Protein AF-A0A916UQW2-F1 (afdb_monomer)

Sequence (518 aa):
MISIFVTTAWLLHPLCLTSILYVVQRMTSLSALFCIWGMAAYLYGRLKLLEGDSGKLLVIASVLIFTPLATLSKETGALLPLLLLVTELTLLNFDAKEQAGRKLLIALFTVCVAVPAAAAIAYSAFHPQWITATYLIRDFTLAERVMTESRVLCFYLKLILLPNISELGLYHDDIAYSHGLFDPVTTATSMAVIALLIFGAFVARKKAPVLSFGILFFFAGHILESTIFGLEIAHEHRNYLPMLGPIFAASYYLLLPQVHVSTLQIRRIIGLALIALFAVTTYSRSTDWANPFDLYTAEARHHPNSAQASLEMGTMYGSITTPDQEAMARNYATALSYYEKASSLNPNSSSGLVGMIKLSAIRNHPIEPQWVDQLRHRLQYSPLASSTADLLISLVTCRADKICKISNEQIEGLMQASLSNELTTQSNRASILSAYSYYLVNVAADYPKALQVMQETVRNNPGQLDYRMTLIKFCIASGHTQEAKEALVEMRKLDKLKKYATELDILSQKLATINNKI

Mean predicted aligned error: 5.94 Å

Structure (mmCIF, N/CA/C/O backbone):
data_AF-A0A916UQW2-F1
#
_entry.id   AF-A0A916UQW2-F1
#
loop_
_atom_site.group_PDB
_atom_site.id
_atom_site.type_symbol
_atom_site.label_atom_id
_atom_site.label_alt_id
_atom_site.label_comp_id
_atom_site.label_asym_id
_atom_site.label_entity_id
_atom_site.label_seq_id
_atom_site.pdbx_PDB_ins_code
_atom_site.Cartn_x
_atom_site.Cartn_y
_atom_site.Cartn_z
_atom_site.occupancy
_atom_site.B_iso_or_equiv
_atom_site.auth_seq_id
_atom_site.auth_comp_id
_atom_site.auth_asym_id
_atom_site.auth_atom_id
_atom_site.pdbx_PDB_model_num
ATOM 1 N N . MET A 1 1 ? -2.512 -8.594 32.083 1.00 84.50 1 MET A N 1
ATOM 2 C CA . MET A 1 1 ? -2.804 -9.765 31.220 1.00 84.50 1 MET A CA 1
ATOM 3 C C . MET A 1 1 ? -3.331 -9.348 29.852 1.00 84.50 1 MET A C 1
ATOM 5 O O . MET A 1 1 ? -2.631 -9.617 28.891 1.00 84.50 1 MET A O 1
ATOM 9 N N . ILE A 1 2 ? -4.480 -8.658 29.746 1.00 91.31 2 ILE A N 1
ATOM 10 C CA . ILE A 1 2 ? -5.037 -8.236 28.439 1.00 91.31 2 ILE A CA 1
ATOM 11 C C . ILE A 1 2 ? -4.041 -7.377 27.651 1.00 91.31 2 ILE A C 1
ATOM 13 O O . ILE A 1 2 ? -3.739 -7.716 26.517 1.00 91.31 2 ILE A O 1
ATOM 17 N N . SER A 1 3 ? -3.461 -6.337 28.261 1.00 92.81 3 SER A N 1
ATOM 18 C CA . SER A 1 3 ? -2.497 -5.464 27.572 1.00 92.81 3 SER A CA 1
ATOM 19 C C . SER A 1 3 ? -1.275 -6.224 27.051 1.00 92.81 3 SER A C 1
ATOM 21 O O . SER A 1 3 ? -0.872 -6.009 25.919 1.00 92.81 3 SER A O 1
ATOM 23 N N . ILE A 1 4 ? -0.731 -7.160 27.843 1.00 94.81 4 ILE A N 1
ATOM 24 C CA . ILE A 1 4 ? 0.394 -8.011 27.419 1.00 94.81 4 ILE A CA 1
ATOM 25 C C . ILE A 1 4 ? -0.015 -8.839 26.204 1.00 94.81 4 ILE A C 1
ATOM 27 O O . ILE A 1 4 ? 0.692 -8.833 25.209 1.00 94.81 4 ILE A O 1
ATOM 31 N N . PHE A 1 5 ? -1.172 -9.501 26.258 1.00 95.75 5 PHE A N 1
ATOM 32 C CA . PHE A 1 5 ? -1.639 -10.319 25.145 1.00 95.75 5 PHE A CA 1
ATOM 33 C C . PHE A 1 5 ? -1.864 -9.494 23.875 1.00 95.75 5 PHE A C 1
ATOM 35 O O . PHE A 1 5 ? -1.426 -9.915 22.816 1.00 95.75 5 PHE A O 1
ATOM 42 N N . VAL A 1 6 ? -2.485 -8.313 23.974 1.00 96.94 6 VAL A N 1
ATOM 43 C CA . VAL A 1 6 ? -2.691 -7.410 22.828 1.00 96.94 6 VAL A CA 1
ATOM 44 C C . VAL A 1 6 ? -1.356 -7.014 22.210 1.00 96.94 6 VAL A C 1
ATOM 46 O O . VAL A 1 6 ? -1.186 -7.143 21.001 1.00 96.94 6 VAL A O 1
ATOM 49 N N . THR A 1 7 ? -0.395 -6.582 23.031 1.00 96.50 7 THR A N 1
ATOM 50 C CA . THR A 1 7 ? 0.934 -6.191 22.552 1.00 96.50 7 THR A CA 1
ATOM 51 C C . THR A 1 7 ? 1.674 -7.372 21.931 1.00 96.50 7 THR A C 1
ATOM 53 O O . THR A 1 7 ? 2.248 -7.218 20.861 1.00 96.50 7 THR A O 1
ATOM 56 N N . THR A 1 8 ? 1.647 -8.553 22.554 1.00 97.88 8 THR A N 1
ATOM 57 C CA . THR A 1 8 ? 2.295 -9.761 22.022 1.00 97.88 8 THR A CA 1
ATOM 58 C C . THR A 1 8 ? 1.636 -10.228 20.725 1.00 97.88 8 THR A C 1
ATOM 60 O O . THR A 1 8 ? 2.345 -10.538 19.774 1.00 97.88 8 THR A O 1
ATOM 63 N N . ALA A 1 9 ? 0.301 -10.234 20.659 1.00 97.88 9 ALA A N 1
ATOM 64 C CA . ALA A 1 9 ? -0.450 -10.582 19.458 1.00 97.88 9 ALA A CA 1
ATOM 65 C C . ALA A 1 9 ? -0.111 -9.636 18.311 1.00 97.88 9 ALA A C 1
ATOM 67 O O . ALA A 1 9 ? 0.194 -10.104 17.225 1.00 97.88 9 ALA A O 1
ATOM 68 N N . TRP A 1 10 ? -0.116 -8.326 18.567 1.00 97.50 10 TRP A N 1
ATOM 69 C CA . TRP A 1 10 ? 0.203 -7.313 17.569 1.00 97.50 10 TRP A CA 1
ATOM 70 C C . TRP A 1 10 ? 1.659 -7.396 17.103 1.00 97.50 10 TRP A C 1
ATOM 72 O O . TRP A 1 10 ? 1.912 -7.445 15.905 1.00 97.50 10 TRP A O 1
ATOM 82 N N . LEU A 1 11 ? 2.611 -7.487 18.037 1.00 96.00 11 LEU A N 1
ATOM 83 C CA . LEU A 1 11 ? 4.043 -7.577 17.740 1.00 96.00 11 LEU A CA 1
ATOM 84 C C . LEU A 1 11 ? 4.384 -8.794 16.873 1.00 96.00 11 LEU A C 1
ATOM 86 O O . LEU A 1 11 ? 5.207 -8.689 15.969 1.00 96.00 11 LEU A O 1
ATOM 90 N N . LEU A 1 12 ? 3.771 -9.942 17.166 1.00 97.44 12 LEU A N 1
ATOM 91 C CA . LEU A 1 12 ? 4.054 -11.204 16.484 1.00 97.44 12 LEU A CA 1
ATOM 92 C C . LEU A 1 12 ? 3.136 -11.456 15.285 1.00 97.44 12 LEU A C 1
ATOM 94 O O . LEU A 1 12 ? 3.298 -12.482 14.631 1.00 97.44 12 LEU A O 1
ATOM 98 N N . HIS A 1 13 ? 2.181 -10.567 14.991 1.00 98.12 13 HIS A N 1
ATOM 99 C CA . HIS A 1 13 ? 1.228 -10.767 13.902 1.00 98.12 13 HIS A CA 1
ATOM 100 C C . HIS A 1 13 ? 1.930 -10.725 12.533 1.00 98.12 13 HIS A C 1
ATOM 102 O O . HIS A 1 13 ? 2.629 -9.751 12.248 1.00 98.12 13 HIS A O 1
ATOM 108 N N . PRO A 1 14 ? 1.696 -11.686 11.620 1.00 97.50 14 PRO A N 1
ATOM 109 C CA . PRO A 1 14 ? 2.410 -11.733 10.341 1.00 97.50 14 PRO A CA 1
ATOM 110 C C . PRO A 1 14 ? 2.127 -10.548 9.409 1.00 97.50 14 PRO A C 1
ATOM 112 O O . PRO A 1 14 ? 2.986 -10.206 8.601 1.00 97.50 14 PRO A O 1
ATOM 115 N N . LEU A 1 15 ? 0.983 -9.864 9.553 1.00 96.88 15 LEU A N 1
ATOM 116 C CA . LEU A 1 15 ? 0.696 -8.608 8.831 1.00 96.88 15 LEU A CA 1
ATOM 117 C C . LEU A 1 15 ? 1.606 -7.434 9.246 1.00 96.88 15 LEU A C 1
ATOM 119 O O . LEU A 1 15 ? 1.736 -6.475 8.489 1.00 96.88 15 LEU A O 1
ATOM 123 N N . CYS A 1 16 ? 2.251 -7.481 10.420 1.00 96.31 16 CYS A N 1
ATOM 124 C CA . CYS A 1 16 ? 3.219 -6.452 10.826 1.00 96.31 16 CYS A CA 1
ATOM 125 C C . CYS A 1 16 ? 4.513 -6.496 10.013 1.00 96.31 16 CYS A C 1
ATOM 127 O O . CYS A 1 16 ? 5.243 -5.505 9.988 1.00 96.31 16 CYS A O 1
ATOM 129 N N . LEU A 1 17 ? 4.820 -7.633 9.382 1.00 95.62 17 LEU A N 1
ATOM 130 C CA . LEU A 1 17 ? 6.127 -7.895 8.794 1.00 95.62 17 LEU A CA 1
ATOM 131 C C . LEU A 1 17 ? 6.507 -6.845 7.751 1.00 95.62 17 LEU A C 1
ATOM 133 O O . LEU A 1 17 ? 7.599 -6.282 7.818 1.00 95.62 17 LEU A O 1
ATOM 137 N N . THR A 1 18 ? 5.597 -6.525 6.829 1.00 94.06 18 THR A N 1
ATOM 138 C CA . THR A 1 18 ? 5.871 -5.563 5.753 1.00 94.06 18 THR A CA 1
ATOM 139 C C . THR A 1 18 ? 6.060 -4.142 6.284 1.00 94.06 18 THR A C 1
ATOM 141 O O . THR A 1 18 ? 6.883 -3.411 5.751 1.00 94.06 18 THR A O 1
ATOM 144 N N . SER A 1 19 ? 5.416 -3.751 7.386 1.00 93.56 19 SER A N 1
ATOM 145 C CA . SER A 1 19 ? 5.643 -2.439 8.020 1.00 93.56 19 SER A CA 1
ATOM 146 C C . SER A 1 19 ? 7.027 -2.286 8.660 1.00 93.56 19 SER A C 1
ATOM 148 O O . SER A 1 19 ? 7.457 -1.162 8.936 1.00 93.56 19 SER A O 1
ATOM 150 N N . ILE A 1 20 ? 7.712 -3.403 8.926 1.00 93.44 20 ILE A N 1
ATOM 151 C CA . ILE A 1 20 ? 8.993 -3.447 9.640 1.00 93.44 20 ILE A CA 1
ATOM 152 C C . ILE A 1 20 ? 10.146 -3.740 8.673 1.00 93.44 20 ILE A C 1
ATOM 154 O O . ILE A 1 20 ? 11.129 -2.996 8.649 1.00 93.44 20 ILE A O 1
ATOM 158 N N . LEU A 1 21 ? 10.037 -4.811 7.880 1.00 93.12 21 LEU A N 1
ATOM 159 C CA . LEU A 1 21 ? 11.108 -5.274 6.994 1.00 93.12 21 LEU A CA 1
ATOM 160 C C . LEU A 1 21 ? 11.159 -4.502 5.672 1.00 93.12 21 LEU A C 1
ATOM 162 O O . LEU A 1 21 ? 12.247 -4.290 5.133 1.00 93.12 21 LEU A O 1
ATOM 166 N N . TYR A 1 22 ? 10.020 -4.023 5.159 1.00 92.94 22 TYR A N 1
ATOM 167 C CA . TYR A 1 22 ? 10.011 -3.250 3.922 1.00 92.94 22 TYR A CA 1
ATOM 168 C C . TYR A 1 22 ? 10.398 -1.796 4.201 1.00 92.94 22 TYR A C 1
ATOM 170 O O . TYR A 1 22 ? 9.661 -1.045 4.840 1.00 92.94 22 TYR A O 1
ATOM 178 N N . VAL A 1 23 ? 11.571 -1.382 3.710 1.00 91.81 23 VAL A N 1
ATOM 179 C CA . VAL A 1 23 ? 12.191 -0.084 4.040 1.00 91.81 23 VAL A CA 1
ATOM 180 C C . VAL A 1 23 ? 11.259 1.101 3.781 1.00 91.81 23 VAL A C 1
ATOM 182 O O . VAL A 1 23 ? 11.191 2.008 4.612 1.00 91.81 23 VAL A O 1
ATOM 185 N N . VAL A 1 24 ? 10.507 1.074 2.676 1.00 89.00 24 VAL A N 1
ATOM 186 C CA . VAL A 1 24 ? 9.551 2.135 2.314 1.00 89.00 24 VAL A CA 1
ATOM 187 C C . VAL A 1 24 ? 8.478 2.310 3.394 1.00 89.00 24 VAL A C 1
ATOM 189 O O . VAL A 1 24 ? 8.026 3.420 3.640 1.00 89.00 24 VAL A O 1
ATOM 192 N N . GLN A 1 25 ? 8.118 1.244 4.113 1.00 94.81 25 GLN A N 1
ATOM 193 C CA . GLN A 1 25 ? 7.043 1.250 5.107 1.00 94.81 25 GLN A CA 1
ATOM 194 C C . GLN A 1 25 ? 7.495 1.583 6.531 1.00 94.81 25 GLN A C 1
ATOM 196 O O . GLN A 1 25 ? 6.667 1.603 7.444 1.00 94.81 25 GLN A O 1
ATOM 201 N N . ARG A 1 26 ? 8.757 1.984 6.735 1.00 94.06 26 ARG A N 1
ATOM 202 C CA . ARG A 1 26 ? 9.200 2.577 8.013 1.00 94.06 26 ARG A CA 1
ATOM 203 C C . ARG A 1 26 ? 8.373 3.809 8.397 1.00 94.06 26 ARG A C 1
ATOM 205 O O . ARG A 1 26 ? 8.147 4.050 9.582 1.00 94.06 26 ARG A O 1
ATOM 212 N N . MET A 1 27 ? 7.859 4.531 7.399 1.00 96.38 27 MET A N 1
ATOM 213 C CA . MET A 1 27 ? 6.912 5.633 7.582 1.00 96.38 27 MET A CA 1
ATOM 214 C C . MET A 1 27 ? 5.622 5.202 8.303 1.00 96.38 27 MET A C 1
ATOM 216 O O . MET A 1 27 ? 5.131 5.918 9.176 1.00 96.38 27 MET A O 1
ATOM 220 N N . THR A 1 28 ? 5.115 3.996 8.011 1.00 96.75 28 THR A N 1
ATOM 221 C CA . THR A 1 28 ? 3.912 3.424 8.635 1.00 96.75 28 THR A CA 1
ATOM 222 C C . THR A 1 28 ? 4.158 3.131 10.114 1.00 96.75 28 THR A C 1
ATOM 224 O O . THR A 1 28 ? 3.340 3.497 10.958 1.00 96.75 28 THR A O 1
ATOM 227 N N . SER A 1 29 ? 5.313 2.544 10.444 1.00 96.25 29 SER A N 1
ATOM 228 C CA . SER A 1 29 ? 5.698 2.250 11.830 1.00 96.25 29 SER A CA 1
ATOM 229 C C . SER A 1 29 ? 5.866 3.521 12.674 1.00 96.25 29 SER A C 1
ATOM 231 O O . SER A 1 29 ? 5.367 3.591 13.798 1.00 96.25 29 SER A O 1
ATOM 233 N N . LEU A 1 30 ? 6.509 4.558 12.122 1.00 97.69 30 LEU A N 1
ATOM 234 C CA . LEU A 1 30 ? 6.687 5.839 12.810 1.00 97.69 30 LEU A CA 1
ATOM 235 C C . LEU A 1 30 ? 5.360 6.594 12.996 1.00 97.69 30 LEU A C 1
ATOM 237 O O . LEU A 1 30 ? 5.091 7.114 14.078 1.00 97.69 30 LEU A O 1
ATOM 241 N N . SER A 1 31 ? 4.500 6.604 11.973 1.00 98.31 31 SER A N 1
ATOM 242 C CA . SER A 1 31 ? 3.161 7.197 12.071 1.00 98.31 31 SER A CA 1
ATOM 243 C C . SER A 1 31 ? 2.331 6.513 13.164 1.00 98.31 31 SER A C 1
ATOM 245 O O . SER A 1 31 ? 1.769 7.183 14.032 1.00 98.31 31 SER A O 1
ATOM 247 N N . ALA A 1 32 ? 2.339 5.176 13.205 1.00 97.81 32 ALA A N 1
ATOM 248 C CA . ALA A 1 32 ? 1.643 4.405 14.230 1.00 97.81 32 ALA A CA 1
ATOM 249 C C . ALA A 1 32 ? 2.170 4.675 15.648 1.00 97.81 32 ALA A C 1
ATOM 251 O O . ALA A 1 32 ? 1.363 4.778 16.571 1.00 97.81 32 ALA A O 1
ATOM 252 N N . LEU A 1 33 ? 3.486 4.850 15.835 1.00 97.94 33 LEU A N 1
ATOM 253 C CA . LEU A 1 33 ? 4.065 5.246 17.125 1.00 97.94 33 LEU A CA 1
ATOM 254 C C . LEU A 1 33 ? 3.452 6.560 17.627 1.00 97.94 33 LEU A C 1
ATOM 256 O O . LEU A 1 33 ? 2.968 6.620 18.759 1.00 97.94 33 LEU A O 1
ATOM 260 N N . PHE A 1 34 ? 3.432 7.595 16.782 1.00 98.69 34 PHE A N 1
ATOM 261 C CA . PHE A 1 34 ? 2.846 8.884 17.145 1.00 98.69 34 PHE A CA 1
ATOM 262 C C . PHE A 1 34 ? 1.339 8.783 17.387 1.00 98.69 34 PHE A C 1
ATOM 264 O O . PHE A 1 34 ? 0.850 9.367 18.353 1.00 98.69 34 PHE A O 1
ATOM 271 N N . CYS A 1 35 ? 0.605 7.989 16.601 1.00 98.56 35 CYS A N 1
ATOM 272 C CA . CYS A 1 35 ? -0.808 7.728 16.868 1.00 98.56 35 CYS A CA 1
ATOM 273 C C . CYS A 1 35 ? -1.024 7.062 18.235 1.00 98.56 35 CYS A C 1
ATOM 275 O O . CYS A 1 35 ? -1.860 7.525 19.007 1.00 98.56 35 CYS A O 1
ATOM 277 N N . ILE A 1 36 ? -0.258 6.020 18.573 1.00 98.00 36 ILE A N 1
ATOM 278 C CA . ILE A 1 36 ? -0.376 5.307 19.855 1.00 98.00 36 ILE A CA 1
ATOM 279 C C . ILE A 1 36 ? -0.014 6.228 21.028 1.00 98.00 36 ILE A C 1
ATOM 281 O O . ILE A 1 36 ? -0.722 6.237 22.035 1.00 98.00 36 ILE A O 1
ATOM 285 N N . TRP A 1 37 ? 1.040 7.040 20.909 1.00 98.38 37 TRP A N 1
ATOM 286 C CA . TRP A 1 37 ? 1.396 8.039 21.925 1.00 98.38 37 TRP A CA 1
ATOM 287 C C . TRP A 1 37 ? 0.324 9.118 22.084 1.00 98.38 37 TRP A C 1
ATOM 289 O O . TRP A 1 37 ? -0.037 9.453 23.214 1.00 98.38 37 TRP A O 1
ATOM 299 N N . GLY A 1 38 ? -0.248 9.599 20.979 1.00 98.50 38 GLY A N 1
ATOM 300 C CA . GLY A 1 38 ? -1.396 10.501 20.995 1.00 98.50 38 GLY A CA 1
ATOM 301 C C . GLY A 1 38 ? -2.602 9.885 21.696 1.00 98.50 38 GLY A C 1
ATOM 302 O O . GLY A 1 38 ? -3.175 10.503 22.589 1.00 98.50 38 GLY A O 1
ATOM 303 N N . MET A 1 39 ? -2.937 8.633 21.386 1.00 98.31 39 MET A N 1
ATOM 304 C CA . MET A 1 39 ? -4.010 7.901 22.060 1.00 98.31 39 MET A CA 1
ATOM 305 C C . MET A 1 39 ? -3.748 7.714 23.556 1.00 98.31 39 MET A C 1
ATOM 307 O O . MET A 1 39 ? -4.648 7.935 24.362 1.00 98.31 39 MET A O 1
ATOM 311 N N . ALA A 1 40 ? -2.525 7.359 23.950 1.00 97.81 40 ALA A N 1
ATOM 312 C CA . ALA A 1 40 ? -2.158 7.198 25.354 1.00 97.81 40 ALA A CA 1
ATOM 313 C C . ALA A 1 40 ? -2.255 8.525 26.129 1.00 97.81 40 ALA A C 1
ATOM 315 O O . ALA A 1 40 ? -2.862 8.569 27.201 1.00 97.81 40 ALA A O 1
ATOM 316 N N . ALA A 1 41 ? -1.718 9.616 25.570 1.00 98.25 41 ALA A N 1
ATOM 317 C CA . ALA A 1 41 ? -1.801 10.951 26.159 1.00 98.25 41 ALA A CA 1
ATOM 318 C C . ALA A 1 41 ? -3.256 11.435 26.270 1.00 98.25 41 ALA A C 1
ATOM 320 O O . ALA A 1 41 ? -3.651 11.983 27.303 1.00 98.25 41 ALA A O 1
ATOM 321 N N . TYR A 1 42 ? -4.061 11.181 25.234 1.00 98.44 42 TYR A N 1
ATOM 322 C CA . TYR A 1 42 ? -5.486 11.488 25.223 1.00 98.44 42 TYR A CA 1
ATOM 323 C C . TYR A 1 42 ? -6.223 10.735 26.330 1.00 98.44 42 TYR A C 1
ATOM 325 O O . TYR A 1 42 ? -6.872 11.363 27.163 1.00 98.44 42 TYR A O 1
ATOM 333 N N . LEU A 1 43 ? -6.083 9.405 26.389 1.00 97.56 43 LEU A N 1
ATOM 334 C CA . LEU A 1 43 ? -6.730 8.559 27.396 1.00 97.56 43 LEU A CA 1
ATOM 335 C C . LEU A 1 43 ? -6.341 8.977 28.818 1.00 97.56 43 LEU A C 1
ATOM 337 O O . LEU A 1 43 ? -7.210 9.104 29.677 1.00 97.56 43 LEU A O 1
ATOM 341 N N . TYR A 1 44 ? -5.061 9.269 29.060 1.00 97.31 44 TYR A N 1
ATOM 342 C CA . TYR A 1 44 ? -4.598 9.753 30.359 1.00 97.31 44 TYR A CA 1
ATOM 343 C C . TYR A 1 44 ? -5.221 11.112 30.730 1.00 97.31 44 TYR A C 1
ATOM 345 O O . TYR A 1 44 ? -5.708 11.292 31.847 1.00 97.31 44 TYR A O 1
ATOM 353 N N . GLY A 1 45 ? -5.289 12.057 29.785 1.00 97.19 45 GLY A N 1
ATOM 354 C CA . GLY A 1 45 ? -5.998 13.324 29.982 1.00 97.19 45 GLY A CA 1
ATOM 355 C C . GLY A 1 45 ? -7.502 13.136 30.215 1.00 97.19 45 GLY A C 1
ATOM 356 O O . GLY A 1 45 ? -8.096 13.831 31.040 1.00 97.19 45 GLY A O 1
ATOM 357 N N . ARG A 1 46 ? -8.126 12.168 29.538 1.00 96.94 46 ARG A N 1
ATOM 358 C CA . ARG A 1 46 ? -9.553 11.863 29.685 1.00 96.94 46 ARG A CA 1
ATOM 359 C C . ARG A 1 46 ? -9.909 11.281 31.037 1.00 96.94 46 ARG A C 1
ATOM 361 O O . ARG A 1 46 ? -10.917 11.716 31.589 1.00 96.94 46 ARG A O 1
ATOM 368 N N . LEU A 1 47 ? -9.091 10.377 31.574 1.00 95.94 47 LEU A N 1
ATOM 369 C CA . LEU A 1 47 ? -9.281 9.831 32.919 1.00 95.94 47 LEU A CA 1
ATOM 370 C C . LEU A 1 47 ? -9.274 10.952 33.971 1.00 95.94 47 LEU A C 1
ATOM 372 O O . LEU A 1 47 ? -10.199 11.033 34.774 1.00 95.94 47 LEU A O 1
ATOM 376 N N . LYS A 1 48 ? -8.353 11.920 33.861 1.00 94.81 48 LYS A N 1
ATOM 377 C CA . LYS A 1 48 ? -8.352 13.115 34.726 1.00 94.81 48 LYS A CA 1
ATOM 378 C C . LYS A 1 48 ? -9.630 13.951 34.604 1.00 94.81 48 LYS A C 1
ATOM 380 O O . LYS A 1 48 ? -10.182 14.389 35.606 1.00 94.81 48 LYS A O 1
ATOM 385 N N . LEU A 1 49 ? -10.144 14.161 33.387 1.00 94.38 49 LEU A N 1
ATOM 386 C CA . LEU A 1 49 ? -11.401 14.904 33.185 1.00 94.38 49 LEU A CA 1
ATOM 387 C C . LEU A 1 49 ? -12.635 14.195 33.768 1.00 94.38 49 LEU A C 1
ATOM 389 O O . LEU A 1 49 ? -13.611 14.864 34.117 1.00 94.38 49 LEU A O 1
ATOM 393 N N . LEU A 1 50 ? -12.614 12.862 33.849 1.00 94.50 50 LEU A N 1
ATOM 394 C CA . LEU A 1 50 ? -13.661 12.082 34.516 1.00 94.50 50 LEU A CA 1
ATOM 395 C C . LEU A 1 50 ? -13.589 12.243 36.042 1.00 94.50 50 LEU A C 1
ATOM 397 O O . LEU A 1 50 ? -14.625 12.347 36.692 1.00 94.50 50 LEU A O 1
ATOM 401 N N . GLU A 1 51 ? -12.383 12.342 36.602 1.00 92.69 51 GLU A N 1
ATOM 402 C CA . GLU A 1 51 ? -12.149 12.553 38.040 1.00 92.69 51 GLU A CA 1
ATOM 403 C C . GLU A 1 51 ? -12.408 14.008 38.487 1.00 92.69 51 GLU A C 1
ATOM 405 O O . GLU A 1 51 ? -12.748 14.264 39.649 1.00 92.69 51 GLU A O 1
ATOM 410 N N . GLY A 1 52 ? -12.368 14.959 37.546 1.00 85.75 52 GLY A N 1
ATOM 411 C CA . GLY A 1 52 ? -12.551 16.396 37.791 1.00 85.75 52 GLY A CA 1
ATOM 412 C C . GLY A 1 52 ? -11.262 17.212 37.801 1.00 85.75 52 GLY A C 1
ATOM 413 O O . GLY A 1 52 ? -11.297 18.380 38.170 1.00 85.75 52 GLY A O 1
ATOM 414 N N . ASP A 1 53 ? -10.151 16.611 37.392 1.00 84.38 53 ASP A N 1
ATOM 415 C CA . ASP A 1 53 ? -8.827 17.220 37.383 1.00 84.38 53 ASP A CA 1
ATOM 416 C C . ASP A 1 53 ? -8.502 17.922 36.051 1.00 84.38 53 ASP A C 1
ATOM 418 O O . ASP A 1 53 ? -9.220 17.840 35.046 1.00 84.38 53 ASP A O 1
ATOM 422 N N . SER A 1 54 ? -7.358 18.611 36.014 1.00 85.19 54 SER A N 1
ATOM 423 C CA . SER A 1 54 ? -6.863 19.409 34.885 1.00 85.19 54 SER A CA 1
ATOM 424 C C . SER A 1 54 ? -6.312 18.575 33.708 1.00 85.19 54 SER A C 1
ATOM 426 O O . SER A 1 54 ? -5.197 18.774 33.231 1.00 85.19 54 SER A O 1
ATOM 428 N N . GLY A 1 55 ? -7.116 17.661 33.156 1.00 91.19 55 GLY A N 1
ATOM 429 C CA . GLY A 1 55 ? -6.772 16.862 31.967 1.00 91.19 55 GLY A CA 1
ATOM 430 C C . GLY A 1 55 ? -6.877 17.595 30.618 1.00 91.19 55 GLY A C 1
ATOM 431 O O . GLY A 1 55 ? -6.451 17.065 29.591 1.00 91.19 55 GLY A O 1
ATOM 432 N N . LYS A 1 56 ? -7.426 18.821 30.601 1.00 94.06 56 LYS A N 1
ATOM 433 C CA . LYS A 1 56 ? -7.759 19.590 29.379 1.00 94.06 56 LYS A CA 1
ATOM 434 C C . LYS A 1 56 ? -6.540 19.804 28.473 1.00 94.06 56 LYS A C 1
ATOM 436 O O . LYS A 1 56 ? -6.628 19.575 27.270 1.00 94.06 56 LYS A O 1
ATOM 441 N N . LEU A 1 57 ? -5.402 20.198 29.053 1.00 94.44 57 LEU A N 1
ATOM 442 C CA . LEU A 1 57 ? -4.174 20.462 28.299 1.00 94.44 57 LEU A CA 1
ATOM 443 C C . LEU A 1 57 ? -3.632 19.194 27.633 1.00 94.44 57 LEU A C 1
ATOM 445 O O . LEU A 1 57 ? -3.233 19.246 26.477 1.00 94.44 57 LEU A O 1
ATOM 449 N N . LEU A 1 58 ? -3.662 18.057 28.333 1.00 95.62 58 LEU A N 1
ATOM 450 C CA . LEU A 1 58 ? -3.211 16.772 27.792 1.00 95.62 58 LEU A CA 1
ATOM 451 C C . LEU A 1 58 ? -4.088 16.314 26.626 1.00 95.62 58 LEU A C 1
ATOM 453 O O . LEU A 1 58 ? -3.565 15.887 25.602 1.00 95.62 58 LEU A O 1
ATOM 457 N N . VAL A 1 59 ? -5.409 16.470 26.748 1.00 97.12 59 VAL A N 1
ATOM 458 C CA . VAL A 1 59 ? -6.354 16.180 25.661 1.00 97.12 59 VAL A CA 1
ATOM 459 C C . VAL A 1 59 ? -6.053 17.041 24.429 1.00 97.12 59 VAL A C 1
ATOM 461 O O . VAL A 1 59 ? -5.934 16.508 23.330 1.00 97.12 59 VAL A O 1
ATOM 464 N N . ILE A 1 60 ? -5.855 18.350 24.596 1.00 96.62 60 ILE A N 1
ATOM 465 C CA . ILE A 1 60 ? -5.543 19.255 23.478 1.00 96.62 60 ILE A CA 1
ATOM 466 C C . ILE A 1 60 ? -4.172 18.926 22.867 1.00 96.62 60 ILE A C 1
ATOM 468 O O . ILE A 1 60 ? -4.059 18.762 21.652 1.00 96.62 60 ILE A O 1
ATOM 472 N N . ALA A 1 61 ? -3.140 18.782 23.702 1.00 96.00 61 ALA A N 1
ATOM 473 C CA . ALA A 1 61 ? -1.782 18.466 23.272 1.00 96.00 61 ALA A CA 1
ATOM 474 C C . ALA A 1 61 ? -1.721 17.129 22.525 1.00 96.00 61 ALA A C 1
ATOM 476 O O . ALA A 1 61 ? -1.013 17.020 21.526 1.00 96.00 61 ALA A O 1
ATOM 477 N N . SER A 1 62 ? -2.509 16.138 22.953 1.00 97.19 62 SER A N 1
ATOM 478 C CA . SER A 1 62 ? -2.545 14.831 22.300 1.00 97.19 62 SER A CA 1
ATOM 479 C C . SER A 1 62 ? -2.953 14.915 20.824 1.00 97.19 62 SER A C 1
ATOM 481 O O . SER A 1 62 ? -2.391 14.217 19.987 1.00 97.19 62 SER A O 1
ATOM 483 N N . VAL A 1 63 ? -3.874 15.822 20.487 1.00 96.88 63 VAL A N 1
ATOM 484 C CA . VAL A 1 63 ? -4.335 16.027 19.112 1.00 96.88 63 VAL A CA 1
ATOM 485 C C . VAL A 1 63 ? -3.388 16.955 18.356 1.00 96.88 63 VAL A C 1
ATOM 487 O O . VAL A 1 63 ? -2.950 16.606 17.261 1.00 96.88 63 VAL A O 1
ATOM 490 N N . LEU A 1 64 ? -3.045 18.110 18.936 1.00 96.69 64 LEU A N 1
ATOM 491 C CA . LEU A 1 64 ? -2.281 19.156 18.247 1.00 96.69 64 LEU A CA 1
ATOM 492 C C . LEU A 1 64 ? -0.803 18.812 18.029 1.00 96.69 64 LEU A C 1
ATOM 494 O O . LEU A 1 64 ? -0.203 19.351 17.107 1.00 96.69 64 LEU A O 1
ATOM 498 N N . ILE A 1 65 ? -0.214 17.937 18.848 1.00 98.19 65 ILE A N 1
ATOM 499 C CA . ILE A 1 65 ? 1.191 17.528 18.702 1.00 98.19 65 ILE A CA 1
ATOM 500 C C . ILE A 1 65 ? 1.290 16.234 17.898 1.00 98.19 65 ILE A C 1
ATOM 502 O O . ILE A 1 65 ? 2.025 16.171 16.915 1.00 98.19 65 ILE A O 1
ATOM 506 N N . PHE A 1 66 ? 0.545 15.194 18.283 1.00 98.56 66 PHE A N 1
ATOM 507 C CA . PHE A 1 66 ? 0.748 13.878 17.679 1.00 98.56 66 PHE A CA 1
ATOM 508 C C . PHE A 1 66 ? 0.064 13.705 16.327 1.00 98.56 66 PHE A C 1
ATOM 510 O O . PHE A 1 66 ? 0.580 12.937 15.521 1.00 98.56 66 PHE A O 1
ATOM 517 N N . THR A 1 67 ? -1.024 14.430 16.025 1.00 98.44 67 THR A N 1
ATOM 518 C CA . THR A 1 67 ? -1.621 14.353 14.678 1.00 98.44 67 THR A CA 1
ATOM 519 C C . THR A 1 67 ? -0.641 14.882 13.628 1.00 98.44 67 THR A C 1
ATOM 521 O O . THR A 1 67 ? -0.340 14.133 12.705 1.00 98.44 67 THR A O 1
ATOM 524 N N . PRO A 1 68 ? -0.044 16.089 13.761 1.00 98.31 68 PRO A N 1
ATOM 525 C CA . PRO A 1 68 ? 0.953 16.550 12.794 1.00 98.31 68 PRO A CA 1
ATOM 526 C C . PRO A 1 68 ? 2.176 15.639 12.693 1.00 98.31 68 PRO A C 1
ATOM 528 O O . PRO A 1 68 ? 2.598 15.340 11.584 1.00 98.31 68 PRO A O 1
ATOM 531 N N . LEU A 1 69 ? 2.724 15.154 13.814 1.00 98.50 69 LEU A N 1
ATOM 532 C CA . LEU A 1 69 ? 3.871 14.237 13.782 1.00 98.50 69 LEU A CA 1
ATOM 533 C C . LEU A 1 69 ? 3.542 12.928 13.047 1.00 98.50 69 LEU A C 1
ATOM 535 O O . LEU A 1 69 ? 4.336 12.460 12.228 1.00 98.50 69 LEU A O 1
ATOM 539 N N . ALA A 1 70 ? 2.357 12.360 13.291 1.00 98.50 70 ALA A N 1
ATOM 540 C CA . ALA A 1 70 ? 1.895 11.163 12.601 1.00 98.50 70 ALA A CA 1
ATOM 541 C C . ALA A 1 70 ? 1.668 11.422 11.105 1.00 98.50 70 ALA A C 1
ATOM 543 O O . ALA A 1 70 ? 2.125 10.622 10.290 1.00 98.50 70 ALA A O 1
ATOM 544 N N . THR A 1 71 ? 1.013 12.534 10.746 1.00 98.12 71 THR A N 1
ATOM 545 C CA . THR A 1 71 ? 0.715 12.923 9.355 1.00 98.12 71 THR A CA 1
ATOM 546 C C . THR A 1 71 ? 1.976 13.230 8.555 1.00 98.12 71 THR A C 1
ATOM 548 O O . THR A 1 71 ? 2.090 12.813 7.409 1.00 98.12 71 THR A O 1
ATOM 551 N N . LEU A 1 72 ? 2.942 13.931 9.155 1.00 97.69 72 LEU A N 1
ATOM 552 C CA . LEU A 1 72 ? 4.236 14.225 8.530 1.00 97.69 72 LEU A CA 1
ATOM 553 C C . LEU A 1 72 ? 5.099 12.970 8.359 1.00 97.69 72 LEU A C 1
ATOM 555 O O . LEU A 1 72 ? 6.025 12.977 7.554 1.00 97.69 72 LEU A O 1
ATOM 559 N N . SER A 1 73 ? 4.802 11.908 9.112 1.00 97.56 73 SER A N 1
ATOM 560 C CA . SER A 1 73 ? 5.417 10.599 8.900 1.00 97.56 73 SER A CA 1
ATOM 561 C C . SER A 1 73 ? 4.732 9.851 7.758 1.00 97.56 73 SER A C 1
ATOM 563 O O . SER A 1 73 ? 5.421 9.337 6.889 1.00 97.56 73 SER A O 1
ATOM 565 N N . LYS A 1 74 ? 3.392 9.785 7.763 1.00 97.19 74 LYS A N 1
ATOM 566 C CA . LYS A 1 74 ? 2.557 9.160 6.725 1.00 97.19 74 LYS A CA 1
ATOM 567 C C . LYS A 1 74 ? 1.152 9.767 6.747 1.00 97.19 74 LYS A C 1
ATOM 569 O O . LYS A 1 74 ? 0.608 10.013 7.822 1.00 97.19 74 LYS A O 1
ATOM 574 N N . GLU A 1 75 ? 0.516 9.910 5.591 1.00 96.06 75 GLU A N 1
ATOM 575 C CA . GLU A 1 75 ? -0.801 10.536 5.408 1.00 96.06 75 GLU A CA 1
ATOM 576 C C . GLU A 1 75 ? -1.894 9.909 6.289 1.00 96.06 75 GLU A C 1
ATOM 578 O O . GLU A 1 75 ? -2.749 10.618 6.820 1.00 96.06 75 GLU A O 1
ATOM 583 N N . THR A 1 76 ? -1.831 8.594 6.532 1.00 96.44 76 THR A N 1
ATOM 584 C CA . THR A 1 76 ? -2.757 7.871 7.427 1.00 96.44 76 THR A CA 1
ATOM 585 C C . THR A 1 76 ? -2.735 8.378 8.868 1.00 96.44 76 THR A C 1
ATOM 587 O O . THR A 1 76 ? -3.716 8.207 9.590 1.00 96.44 76 THR A O 1
ATOM 590 N N . GLY A 1 77 ? -1.655 9.037 9.298 1.00 97.62 77 GLY A N 1
ATOM 591 C CA . GLY A 1 77 ? -1.559 9.669 10.614 1.00 97.62 77 GLY A CA 1
ATOM 592 C C . GLY A 1 77 ? -2.605 10.764 10.846 1.00 97.62 77 GLY A C 1
ATOM 593 O O . GLY A 1 77 ? -3.002 11.002 11.990 1.00 97.62 77 GLY A O 1
ATOM 594 N N . ALA A 1 78 ? -3.147 11.346 9.768 1.00 97.81 78 ALA A N 1
ATOM 595 C CA . ALA A 1 78 ? -4.241 12.313 9.829 1.00 97.81 78 ALA A CA 1
ATOM 596 C C . ALA A 1 78 ? -5.533 11.724 10.423 1.00 97.81 78 ALA A C 1
ATOM 598 O O . ALA A 1 78 ? -6.418 12.474 10.830 1.00 97.81 78 ALA A O 1
ATOM 599 N N . LEU A 1 79 ? -5.641 10.393 10.510 1.00 98.19 79 LEU A N 1
ATOM 600 C CA . LEU A 1 79 ? -6.790 9.696 11.084 1.00 98.19 79 LEU A CA 1
ATOM 601 C C . LEU A 1 79 ? -6.779 9.655 12.619 1.00 98.19 79 LEU A C 1
ATOM 603 O O . LEU A 1 79 ? -7.786 9.258 13.203 1.00 98.19 79 LEU A O 1
ATOM 607 N N . LEU A 1 80 ? -5.709 10.089 13.302 1.00 98.69 80 LEU A N 1
ATOM 608 C CA . LEU A 1 80 ? -5.647 10.067 14.771 1.00 98.69 80 LEU A CA 1
ATOM 609 C C . LEU A 1 80 ? -6.878 10.715 15.450 1.00 98.69 80 LEU A C 1
ATOM 611 O O . LEU A 1 80 ? -7.473 10.062 16.310 1.00 98.69 80 LEU A O 1
ATOM 615 N N . PRO A 1 81 ? -7.349 11.922 15.071 1.00 98.56 81 PRO A N 1
ATOM 616 C CA . PRO A 1 81 ? -8.553 12.508 15.663 1.00 98.56 81 PRO A CA 1
ATOM 617 C C . PRO A 1 81 ? -9.811 11.657 15.442 1.00 98.56 81 PRO A C 1
ATOM 619 O O . PRO A 1 81 ? -10.665 11.586 16.323 1.00 98.56 81 PRO A O 1
ATOM 622 N N . LEU A 1 82 ? -9.922 10.970 14.301 1.00 98.62 82 LEU A N 1
ATOM 623 C CA . LEU A 1 82 ? -11.032 10.058 14.021 1.00 98.62 82 LEU A CA 1
ATOM 624 C C . LEU A 1 82 ? -10.960 8.798 14.902 1.00 98.62 82 LEU A C 1
ATOM 626 O O . LEU A 1 82 ? -11.978 8.367 15.440 1.00 98.62 82 LEU A O 1
ATOM 630 N N . LEU A 1 83 ? -9.768 8.237 15.117 1.00 98.69 83 LEU A N 1
ATOM 631 C CA . LEU A 1 83 ? -9.562 7.101 16.026 1.00 98.69 83 LEU A CA 1
ATOM 632 C C . LEU A 1 83 ? -9.884 7.470 17.488 1.00 98.69 83 LEU A C 1
ATOM 634 O O . LEU A 1 83 ? -10.492 6.688 18.228 1.00 98.69 83 LEU A O 1
ATOM 638 N N . LEU A 1 84 ? -9.548 8.694 17.903 1.00 98.62 84 LEU A N 1
ATOM 639 C CA . LEU A 1 84 ? -9.947 9.242 19.202 1.00 98.62 84 LEU A CA 1
ATOM 640 C C . LEU A 1 84 ? -11.465 9.453 19.292 1.00 98.62 84 LEU A C 1
ATOM 642 O O . LEU A 1 84 ? -12.065 9.157 20.324 1.00 98.62 84 LEU A O 1
ATOM 646 N N . LEU A 1 85 ? -12.114 9.883 18.206 1.00 98.56 85 LEU A N 1
ATOM 647 C CA . LEU A 1 85 ? -13.570 10.006 18.152 1.00 98.56 85 LEU A CA 1
ATOM 648 C C . LEU A 1 85 ? -14.256 8.642 18.316 1.00 98.56 85 LEU A C 1
ATOM 650 O O . LEU A 1 85 ? -15.228 8.532 19.061 1.00 98.56 85 LEU A O 1
ATOM 654 N N . VAL A 1 86 ? -13.736 7.589 17.676 1.00 98.56 86 VAL A N 1
ATOM 655 C CA . VAL A 1 86 ? -14.209 6.211 17.892 1.00 98.56 86 VAL A CA 1
ATOM 656 C C . VAL A 1 86 ? -14.079 5.819 19.364 1.00 98.56 86 VAL A C 1
ATOM 658 O O . VAL A 1 86 ? -15.015 5.250 19.929 1.00 98.56 86 VAL A O 1
ATOM 661 N N . THR A 1 87 ? -12.960 6.169 20.004 1.00 98.12 87 THR A N 1
ATOM 662 C CA . THR A 1 87 ? -12.731 5.940 21.440 1.00 98.12 87 THR A CA 1
ATOM 663 C C . THR A 1 87 ? -13.803 6.622 22.299 1.00 98.12 87 THR A C 1
ATOM 665 O O . THR A 1 87 ? -14.382 5.984 23.179 1.00 98.12 87 THR A O 1
ATOM 668 N N . GLU A 1 88 ? -14.146 7.882 22.014 1.00 97.69 88 GLU A N 1
ATOM 669 C CA . GLU A 1 88 ? -15.215 8.592 22.730 1.00 97.69 88 GLU A CA 1
ATOM 670 C C . GLU A 1 88 ? -16.603 8.009 22.471 1.00 97.69 88 GLU A C 1
ATOM 672 O O . GLU A 1 88 ? -17.381 7.836 23.404 1.00 97.69 88 GLU A O 1
ATOM 677 N N . LEU A 1 89 ? -16.927 7.664 21.225 1.00 97.31 89 LEU A N 1
ATOM 678 C CA . LEU A 1 89 ? -18.248 7.145 20.861 1.00 97.31 89 LEU A CA 1
ATOM 679 C C . LEU A 1 89 ? -18.552 5.764 21.452 1.00 97.31 89 LEU A C 1
ATOM 681 O O . LEU A 1 89 ? -19.719 5.370 21.487 1.00 97.31 89 LEU A O 1
ATOM 685 N N . THR A 1 90 ? -17.523 5.018 21.854 1.00 97.88 90 THR A N 1
ATOM 686 C CA . THR A 1 90 ? -17.652 3.621 22.286 1.00 97.88 90 THR A CA 1
ATOM 687 C C . THR A 1 90 ? -17.275 3.413 23.747 1.00 97.88 90 THR A C 1
ATOM 689 O O . THR A 1 90 ? -18.041 2.789 24.474 1.00 97.88 90 THR A O 1
ATOM 692 N N . LEU A 1 91 ? -16.126 3.925 24.197 1.00 96.69 91 LEU A N 1
ATOM 693 C CA . LEU A 1 91 ? -15.582 3.617 25.523 1.00 96.69 91 LEU A CA 1
ATOM 694 C C . LEU A 1 91 ? -15.857 4.713 26.562 1.00 96.69 91 LEU A C 1
ATOM 696 O O . LEU A 1 91 ? -16.024 4.387 27.734 1.00 96.69 91 LEU A O 1
ATOM 700 N N . LEU A 1 92 ? -15.891 5.991 26.159 1.00 96.19 92 LEU A N 1
ATOM 701 C CA . LEU A 1 92 ? -15.893 7.130 27.098 1.00 96.19 92 LEU A CA 1
ATOM 702 C C . LEU A 1 92 ? -17.171 7.988 27.079 1.00 96.19 92 LEU A C 1
ATOM 704 O O . LEU A 1 92 ? -17.363 8.808 27.971 1.00 96.19 92 LEU A O 1
ATOM 708 N N . ASN A 1 93 ? -18.040 7.817 26.080 1.00 93.31 93 ASN A N 1
ATOM 709 C CA . ASN A 1 93 ? -19.331 8.499 25.908 1.00 93.31 93 ASN A CA 1
ATOM 710 C C . ASN A 1 93 ? -19.304 10.039 25.998 1.00 93.31 93 ASN A C 1
ATOM 712 O O . ASN A 1 93 ? -20.348 10.647 26.235 1.00 93.31 93 ASN A O 1
ATOM 716 N N . PHE A 1 94 ? -18.156 10.695 25.777 1.00 94.25 94 PHE A N 1
ATOM 717 C CA . PHE A 1 94 ? -17.974 12.136 26.019 1.00 94.25 94 PHE A CA 1
ATOM 718 C C . PHE A 1 94 ? -18.256 12.568 27.465 1.00 94.25 94 PHE A C 1
ATOM 720 O O . PHE A 1 94 ? -18.520 13.749 27.722 1.00 94.25 94 PHE A O 1
ATOM 727 N N . ASP A 1 95 ? -18.192 11.635 28.415 1.00 92.44 95 ASP A N 1
ATOM 728 C CA . ASP A 1 95 ? -18.460 11.927 29.815 1.00 92.44 95 ASP A CA 1
ATOM 729 C C . ASP A 1 95 ? -17.317 12.745 30.426 1.00 92.44 95 ASP A C 1
ATOM 731 O O . ASP A 1 95 ? -16.126 12.510 30.194 1.00 92.44 95 ASP A O 1
ATOM 735 N N . ALA A 1 96 ? -17.681 13.746 31.215 1.00 91.19 96 ALA A N 1
ATOM 736 C CA . ALA A 1 96 ? -16.758 14.575 31.974 1.00 91.19 96 ALA A CA 1
ATOM 737 C C . ALA A 1 96 ? -17.480 15.085 33.220 1.00 91.19 96 ALA A C 1
ATOM 739 O O . ALA A 1 96 ? -18.674 15.385 33.156 1.00 91.19 96 ALA A O 1
ATOM 740 N N . LYS A 1 97 ? -16.756 15.221 34.337 1.00 91.12 97 LYS A N 1
ATOM 741 C CA . LYS A 1 97 ? -17.336 15.726 35.590 1.00 91.12 97 LYS A CA 1
ATOM 742 C C . LYS A 1 97 ? -17.826 17.167 35.448 1.00 91.12 97 LYS A C 1
ATOM 744 O O . LYS A 1 97 ? -18.888 17.526 35.945 1.00 91.12 97 LYS A O 1
ATOM 749 N N . GLU A 1 98 ? -17.058 17.986 34.733 1.00 90.19 98 GLU A N 1
ATOM 750 C CA . GLU A 1 98 ? -17.397 19.377 34.440 1.00 90.19 98 GLU A CA 1
ATOM 751 C C . GLU A 1 98 ? -18.027 19.536 33.053 1.00 90.19 98 GLU A C 1
ATOM 753 O O . GLU A 1 98 ? -17.506 19.038 32.048 1.00 90.19 98 GLU A O 1
ATOM 758 N N . GLN A 1 99 ? -19.062 20.376 32.955 1.00 90.25 99 GLN A N 1
ATOM 759 C CA . GLN A 1 99 ? -19.670 20.735 31.669 1.00 90.25 99 GLN A CA 1
ATOM 760 C C . GLN A 1 99 ? -18.664 21.392 30.706 1.00 90.25 99 GLN A C 1
ATOM 762 O O . GLN A 1 99 ? -18.744 21.189 29.494 1.00 90.25 99 GLN A O 1
ATOM 767 N N . ALA A 1 100 ? -17.693 22.150 31.229 1.00 90.62 100 ALA A N 1
ATOM 768 C CA . ALA A 1 100 ? -16.622 22.746 30.434 1.00 90.62 100 ALA A CA 1
ATOM 769 C C . ALA A 1 100 ? -15.753 21.683 29.738 1.00 90.62 100 ALA A C 1
ATOM 771 O O . ALA A 1 100 ? -15.383 21.862 28.580 1.00 90.62 100 ALA A O 1
ATOM 772 N N . GLY A 1 101 ? -15.475 20.558 30.410 1.00 91.75 101 GLY A N 1
ATOM 773 C CA . GLY A 1 101 ? -14.761 19.424 29.820 1.00 91.75 101 GLY A CA 1
ATOM 774 C C . GLY A 1 101 ? -15.542 18.810 28.660 1.00 91.75 101 GLY A C 1
ATOM 775 O O . GLY A 1 101 ? -15.001 18.647 27.571 1.00 91.75 101 GLY A O 1
ATOM 776 N N . ARG A 1 102 ? -16.845 18.572 28.840 1.00 93.06 102 ARG A N 1
ATOM 777 C CA . ARG A 1 102 ? -17.702 18.045 27.767 1.00 93.06 102 ARG A CA 1
ATOM 778 C C . ARG A 1 102 ? -17.794 18.992 26.564 1.00 93.06 102 ARG A C 1
ATOM 780 O O . ARG A 1 102 ? -17.688 18.541 25.427 1.00 93.06 102 ARG A O 1
ATOM 787 N N . LYS A 1 103 ? -17.949 20.303 26.799 1.00 94.56 103 LYS A N 1
ATOM 788 C CA . LYS A 1 103 ? -17.948 21.323 25.732 1.00 94.56 103 LYS A CA 1
ATOM 789 C C . LYS A 1 103 ? -16.622 21.346 24.968 1.00 94.56 103 LYS A C 1
ATOM 791 O O . LYS A 1 103 ? -16.648 21.417 23.744 1.00 94.56 103 LYS A O 1
ATOM 796 N N . LEU A 1 104 ? -15.491 21.234 25.672 1.00 95.12 104 LEU A N 1
ATOM 797 C CA . LEU A 1 104 ? -14.166 21.131 25.056 1.00 95.12 104 LEU A CA 1
ATOM 798 C C . LEU A 1 104 ? -14.077 19.923 24.119 1.00 95.12 104 LEU A C 1
ATOM 800 O O . LEU A 1 104 ? -13.628 20.081 22.991 1.00 95.12 104 LEU A O 1
ATOM 804 N N . LEU A 1 105 ? -14.517 18.738 24.557 1.00 96.38 105 LEU A N 1
ATOM 805 C CA . LEU A 1 105 ? -14.470 17.530 23.726 1.00 96.38 105 LEU A CA 1
ATOM 806 C C . LEU A 1 105 ? -15.315 17.691 22.458 1.00 96.38 105 LEU A C 1
ATOM 808 O O . LEU A 1 105 ? -14.825 17.440 21.360 1.00 96.38 105 LEU A O 1
ATOM 812 N N . ILE A 1 106 ? -16.557 18.168 22.592 1.00 95.94 106 ILE A N 1
ATOM 813 C CA . ILE A 1 106 ? -17.441 18.411 21.442 1.00 95.94 106 ILE A CA 1
ATOM 814 C C . ILE A 1 106 ? -16.796 19.409 20.474 1.00 95.94 106 ILE A C 1
ATOM 816 O O . ILE A 1 106 ? -16.754 19.147 19.273 1.00 95.94 106 ILE A O 1
ATOM 820 N N . ALA A 1 107 ? -16.256 20.521 20.979 1.00 96.81 107 ALA A N 1
ATOM 821 C CA . ALA A 1 107 ? -15.580 21.519 20.154 1.00 96.81 107 ALA A CA 1
ATOM 822 C C . ALA A 1 107 ? -14.347 20.935 19.446 1.00 96.81 107 ALA A C 1
ATOM 824 O O . ALA A 1 107 ? -14.201 21.110 18.239 1.00 96.81 107 ALA A O 1
ATOM 825 N N . LEU A 1 108 ? -13.509 20.185 20.166 1.00 97.06 108 LEU A N 1
ATOM 826 C CA . LEU A 1 108 ? -12.306 19.552 19.630 1.00 97.06 108 LEU A CA 1
ATOM 827 C C . LEU A 1 108 ? -12.635 18.613 18.465 1.00 97.06 108 LEU A C 1
ATOM 829 O O . LEU A 1 108 ? -12.061 18.760 17.393 1.00 97.06 108 LEU A O 1
ATOM 833 N N . PHE A 1 109 ? -13.588 17.690 18.624 1.00 97.69 109 PHE A N 1
ATOM 834 C CA . PHE A 1 109 ? -13.947 16.767 17.538 1.00 97.69 109 PHE A CA 1
ATOM 835 C C . PHE A 1 109 ? -14.748 17.429 16.418 1.00 97.69 109 PHE A C 1
ATOM 837 O O . PHE A 1 109 ? -14.653 17.004 15.266 1.00 97.69 109 PHE A O 1
ATOM 844 N N . THR A 1 110 ? -15.486 18.501 16.712 1.00 97.31 110 THR A N 1
ATOM 845 C CA . THR A 1 110 ? -16.101 19.317 15.660 1.00 97.31 110 THR A CA 1
ATOM 846 C C . THR A 1 110 ? -15.016 19.937 14.780 1.00 97.31 110 THR A C 1
ATOM 848 O O . THR A 1 110 ? -15.060 19.793 13.562 1.00 97.31 110 THR A O 1
ATOM 851 N N . VAL A 1 111 ? -14.000 20.558 15.386 1.00 97.75 111 VAL A N 1
ATOM 852 C CA . VAL A 1 111 ? -12.907 21.230 14.667 1.00 97.75 111 VAL A CA 1
ATOM 853 C C . VAL A 1 111 ? -11.955 20.242 13.991 1.00 97.75 111 VAL A C 1
ATOM 855 O O . VAL A 1 111 ? -11.517 20.501 12.878 1.00 97.75 111 VAL A O 1
ATOM 858 N N . CYS A 1 112 ? -11.625 19.120 14.629 1.00 97.25 112 CYS A N 1
ATOM 859 C CA . CYS A 1 112 ? -10.595 18.201 14.136 1.00 97.25 112 CYS A CA 1
ATOM 860 C C . CYS A 1 112 ? -11.134 17.039 13.292 1.00 97.25 112 CYS A C 1
ATOM 862 O O . CYS A 1 112 ? -10.341 16.372 12.636 1.00 97.25 112 CYS A O 1
ATOM 864 N N . VAL A 1 113 ? -12.446 16.771 13.306 1.00 97.62 113 VAL A N 1
ATOM 865 C CA . VAL A 1 113 ? -13.051 15.685 12.514 1.00 97.62 113 VAL A CA 1
ATOM 866 C C . VAL A 1 113 ? -14.179 16.204 11.633 1.00 97.62 113 VAL A C 1
ATOM 868 O O . VAL A 1 113 ? -14.092 16.086 10.415 1.00 97.62 113 VAL A O 1
ATOM 871 N N . ALA A 1 114 ? -15.223 16.802 12.216 1.00 97.69 114 ALA A N 1
ATOM 872 C CA . ALA A 1 114 ? -16.421 17.164 11.453 1.00 97.69 114 ALA A CA 1
ATOM 873 C C . ALA A 1 114 ? -16.147 18.249 10.397 1.00 97.69 114 ALA A C 1
ATOM 875 O O . ALA A 1 114 ? -16.560 18.098 9.250 1.00 97.69 114 ALA A O 1
ATOM 876 N N . VAL A 1 115 ? -15.421 19.312 10.761 1.00 97.94 115 VAL A N 1
ATOM 877 C CA . VAL A 1 115 ? -15.069 20.406 9.843 1.00 97.94 115 VAL A CA 1
ATOM 878 C C . VAL A 1 115 ? -14.150 19.923 8.707 1.00 97.94 115 VAL A C 1
ATOM 880 O O . VAL A 1 115 ? -14.517 20.146 7.554 1.00 97.94 115 VAL A O 1
ATOM 883 N N . PRO A 1 116 ? -13.025 19.216 8.955 1.00 96.88 116 PRO A N 1
ATOM 884 C CA . PRO A 1 116 ? -12.194 18.661 7.887 1.00 96.88 116 PRO A CA 1
ATOM 885 C C . PRO A 1 116 ? -12.935 17.667 6.994 1.00 96.88 116 PRO A C 1
ATOM 887 O O . PRO A 1 116 ? -12.771 17.717 5.779 1.00 96.88 116 PRO A O 1
ATOM 890 N N . ALA A 1 117 ? -13.784 16.802 7.561 1.00 96.81 117 ALA A N 1
ATOM 891 C CA . ALA A 1 117 ? -14.584 15.866 6.775 1.00 96.81 117 ALA A CA 1
ATOM 892 C C . ALA A 1 117 ? -15.584 16.603 5.870 1.00 96.81 117 ALA A C 1
ATOM 894 O O . ALA A 1 117 ? -15.661 16.312 4.678 1.00 96.81 117 ALA A O 1
ATOM 895 N N . ALA A 1 118 ? -16.304 17.596 6.401 1.00 97.88 118 ALA A N 1
ATOM 896 C CA . ALA A 1 118 ? -17.219 18.421 5.615 1.00 97.88 118 ALA A CA 1
ATOM 897 C C . ALA A 1 118 ? -16.481 19.208 4.521 1.00 97.88 118 ALA A C 1
ATOM 899 O O . ALA A 1 118 ? -16.950 19.259 3.386 1.00 97.88 118 ALA A O 1
ATOM 900 N N . ALA A 1 119 ? -15.307 19.766 4.833 1.00 97.25 119 ALA A N 1
ATOM 901 C CA . ALA A 1 119 ? -14.462 20.458 3.866 1.00 97.25 119 ALA A CA 1
ATOM 902 C C . ALA A 1 119 ? -13.959 19.515 2.763 1.00 97.25 119 ALA A C 1
ATOM 904 O O . ALA A 1 119 ? -14.031 19.873 1.592 1.00 97.25 119 ALA A O 1
ATOM 905 N N . ALA A 1 120 ? -13.513 18.303 3.105 1.00 94.56 120 ALA A N 1
ATOM 906 C CA . ALA A 1 120 ? -13.073 17.302 2.134 1.00 94.56 120 ALA A CA 1
ATOM 907 C C . ALA A 1 120 ? -14.222 16.840 1.223 1.00 94.56 120 ALA A C 1
ATOM 909 O O . ALA A 1 120 ? -14.034 16.720 0.012 1.00 94.56 120 ALA A O 1
ATOM 910 N N . ILE A 1 121 ? -15.422 16.634 1.779 1.00 95.81 121 ILE A N 1
ATOM 911 C CA . ILE A 1 121 ? -16.629 16.297 1.009 1.00 95.81 121 ILE A CA 1
ATOM 912 C C . ILE A 1 121 ? -16.999 17.446 0.066 1.00 95.81 121 ILE A C 1
ATOM 914 O O . ILE A 1 121 ? -17.176 17.216 -1.128 1.00 95.81 121 ILE A O 1
ATOM 918 N N . ALA A 1 122 ? -17.066 18.681 0.573 1.00 97.25 122 ALA A N 1
ATOM 919 C CA . ALA A 1 122 ? -17.376 19.856 -0.236 1.00 97.25 122 ALA A CA 1
ATOM 920 C C . ALA A 1 122 ? -16.340 20.055 -1.352 1.00 97.25 122 ALA A C 1
ATOM 922 O O . ALA A 1 122 ? -16.706 20.188 -2.516 1.00 97.25 122 ALA A O 1
ATOM 923 N N . TYR A 1 123 ? -15.047 19.992 -1.024 1.00 96.56 123 TYR A N 1
ATOM 924 C CA . TYR A 1 123 ? -13.968 20.097 -2.003 1.00 96.56 123 TYR A CA 1
ATOM 925 C C . TYR A 1 123 ? -14.075 19.014 -3.082 1.00 96.56 123 TYR A C 1
ATOM 927 O O . TYR A 1 123 ? -13.952 19.313 -4.264 1.00 96.56 123 TYR A O 1
ATOM 935 N N . SER A 1 124 ? -14.386 17.774 -2.699 1.00 94.25 124 SER A N 1
ATOM 936 C CA . SER A 1 124 ? -14.581 16.672 -3.650 1.00 94.25 124 SER A CA 1
ATOM 937 C C . SER A 1 124 ? -15.794 16.862 -4.554 1.00 94.25 124 SER A C 1
ATOM 939 O O . SER A 1 124 ? -15.733 16.484 -5.720 1.00 94.25 124 SER A O 1
ATOM 941 N N . ALA A 1 125 ? -16.870 17.468 -4.047 1.00 94.88 125 ALA A N 1
ATOM 942 C CA . ALA A 1 125 ? -18.052 17.782 -4.841 1.00 94.88 125 ALA A CA 1
ATOM 943 C C . ALA A 1 125 ? -17.780 18.885 -5.882 1.00 94.88 125 ALA A C 1
ATOM 945 O O . ALA A 1 125 ? -18.286 18.802 -6.998 1.00 94.88 125 ALA A O 1
ATOM 946 N N . PHE A 1 126 ? -16.966 19.892 -5.542 1.00 96.38 126 PHE A N 1
ATOM 947 C CA . PHE A 1 126 ? -16.629 20.999 -6.450 1.00 96.38 126 PHE A CA 1
ATOM 948 C C . PHE A 1 126 ? -15.421 20.723 -7.360 1.00 96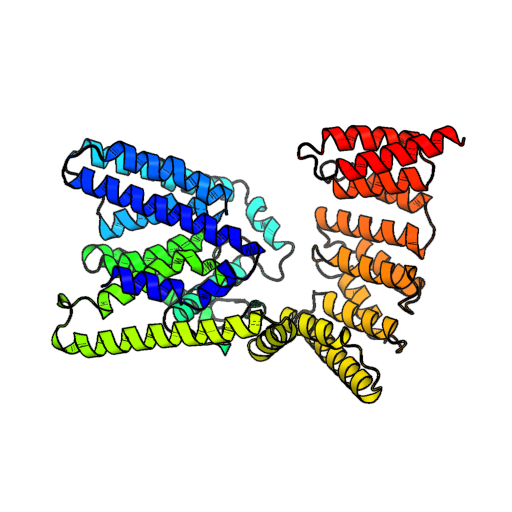.38 126 PHE A C 1
ATOM 950 O O . PHE A 1 126 ? -15.301 21.347 -8.413 1.00 96.38 126 PHE A O 1
ATOM 957 N N . HIS A 1 127 ? -14.529 19.802 -6.984 1.00 94.94 127 HIS A N 1
ATOM 958 C CA . HIS A 1 127 ? -13.276 19.538 -7.701 1.00 94.94 127 HIS A CA 1
ATOM 959 C C . HIS A 1 127 ? -13.003 18.051 -7.991 1.00 94.94 127 HIS A C 1
ATOM 961 O O . HIS A 1 127 ? -11.858 17.628 -7.841 1.00 94.94 127 HIS A O 1
ATOM 967 N N . PRO A 1 128 ? -13.971 17.239 -8.454 1.00 92.56 128 PRO A N 1
ATOM 968 C CA . PRO A 1 128 ? -13.868 15.771 -8.518 1.00 92.56 128 PRO A CA 1
ATOM 969 C C . PRO A 1 128 ? -12.612 15.219 -9.221 1.00 92.56 128 PRO A C 1
ATOM 971 O O . PRO A 1 128 ? -12.159 14.122 -8.892 1.00 92.56 128 PRO A O 1
ATOM 974 N N . GLN A 1 129 ? -12.007 15.990 -10.130 1.00 89.12 129 GLN A N 1
ATOM 975 C CA . GLN A 1 129 ? -10.738 15.693 -10.797 1.00 89.12 129 GLN A CA 1
ATOM 976 C C . GLN A 1 129 ? -9.592 15.308 -9.855 1.00 89.12 129 GLN A C 1
ATOM 978 O O . GLN A 1 129 ? -8.745 14.513 -10.249 1.00 89.12 129 GLN A O 1
ATOM 983 N N . TRP A 1 130 ? -9.558 15.811 -8.615 1.00 87.81 130 TRP A N 1
ATOM 984 C CA . TRP A 1 130 ? -8.494 15.456 -7.668 1.00 87.81 130 TRP A CA 1
ATOM 985 C C . TRP A 1 130 ? -8.528 13.968 -7.275 1.00 87.81 130 TRP A C 1
ATOM 987 O O . TRP A 1 130 ? -7.490 13.388 -6.967 1.00 87.81 130 TRP A O 1
ATOM 997 N N . ILE A 1 131 ? -9.709 13.342 -7.346 1.00 90.12 131 ILE A N 1
ATOM 998 C CA . ILE A 1 131 ? -9.906 11.902 -7.154 1.00 90.12 131 ILE A CA 1
ATOM 999 C C . ILE A 1 131 ? -9.841 11.185 -8.503 1.00 90.12 131 ILE A C 1
ATOM 1001 O O . ILE A 1 131 ? -9.082 10.228 -8.650 1.00 90.12 131 ILE A O 1
ATOM 1005 N N . THR A 1 132 ? -10.605 11.632 -9.505 1.00 89.56 132 THR A N 1
ATOM 1006 C CA . THR A 1 132 ? -10.749 10.889 -10.770 1.00 89.56 132 THR A CA 1
ATOM 1007 C C . THR A 1 132 ? -9.464 10.849 -11.597 1.00 89.56 132 THR A C 1
ATOM 1009 O O . THR A 1 132 ? -9.211 9.842 -12.254 1.00 89.56 132 THR A O 1
ATOM 1012 N N . ALA A 1 133 ? -8.595 11.863 -11.507 1.00 85.00 133 ALA A N 1
ATOM 1013 C CA . ALA A 1 133 ? -7.308 11.862 -12.204 1.00 85.00 133 ALA A CA 1
ATOM 1014 C C . ALA A 1 133 ? -6.379 10.726 -11.742 1.00 85.00 133 ALA A C 1
ATOM 1016 O O . ALA A 1 133 ? -5.567 10.248 -12.531 1.00 85.00 133 ALA A O 1
ATOM 1017 N N . THR A 1 134 ? -6.519 10.249 -10.496 1.00 84.31 134 THR A N 1
ATOM 1018 C CA . THR A 1 134 ? -5.703 9.135 -9.974 1.00 84.31 134 THR A CA 1
ATOM 1019 C C . THR A 1 134 ? -5.993 7.801 -10.666 1.00 84.31 134 THR A C 1
ATOM 1021 O O . THR A 1 134 ? -5.147 6.913 -10.643 1.00 84.31 134 THR A O 1
ATOM 1024 N N . TYR A 1 135 ? -7.146 7.674 -11.331 1.00 87.62 135 TYR A N 1
ATOM 1025 C CA . TYR A 1 135 ? -7.560 6.465 -12.044 1.00 87.62 135 TYR A CA 1
ATOM 1026 C C . TYR A 1 135 ? -7.094 6.425 -13.503 1.00 87.62 135 TYR A C 1
ATOM 1028 O O . TYR A 1 135 ? -7.159 5.372 -14.123 1.00 87.62 135 TYR A O 1
ATOM 1036 N N . LEU A 1 136 ? -6.568 7.529 -14.053 1.00 79.44 136 LEU A N 1
ATOM 1037 C CA . LEU A 1 136 ? -6.069 7.577 -15.439 1.00 79.44 136 LEU A CA 1
ATOM 1038 C C . LEU A 1 136 ? -4.869 6.650 -15.687 1.00 79.44 136 LEU A C 1
ATOM 1040 O O . LEU A 1 136 ? -4.551 6.339 -16.829 1.00 79.44 136 LEU A O 1
ATOM 1044 N N . ILE A 1 137 ? -4.187 6.245 -14.617 1.00 74.88 137 ILE A N 1
ATOM 1045 C CA . ILE A 1 137 ? -3.011 5.369 -14.644 1.00 74.88 137 ILE A CA 1
ATOM 1046 C C . ILE A 1 137 ? -3.295 3.996 -14.013 1.00 74.88 137 ILE A C 1
ATOM 1048 O O . ILE A 1 137 ? -2.358 3.294 -13.638 1.00 74.88 137 ILE A O 1
ATOM 1052 N N . ARG A 1 138 ? -4.573 3.646 -13.809 1.00 84.25 138 ARG A N 1
ATOM 1053 C CA . ARG A 1 138 ? -5.006 2.405 -13.154 1.00 84.25 138 ARG A CA 1
ATOM 1054 C C . ARG A 1 138 ? -5.758 1.512 -14.129 1.00 84.25 138 ARG A C 1
ATOM 1056 O O . ARG A 1 138 ? -6.465 1.999 -15.002 1.00 84.25 138 ARG A O 1
ATOM 1063 N N . ASP A 1 139 ? -5.666 0.209 -13.892 1.00 84.94 139 ASP A N 1
ATOM 1064 C CA . ASP A 1 139 ? -6.387 -0.822 -14.649 1.00 84.94 139 ASP A CA 1
ATOM 1065 C C . ASP A 1 139 ? -7.831 -1.036 -14.142 1.00 84.94 139 ASP A C 1
ATOM 1067 O O . ASP A 1 139 ? -8.517 -1.959 -14.571 1.00 84.94 139 ASP A O 1
ATOM 1071 N N . PHE A 1 140 ? -8.297 -0.194 -13.216 1.00 90.50 140 PHE A N 1
ATOM 1072 C CA . PHE A 1 140 ? -9.635 -0.245 -12.630 1.00 90.50 140 PHE A CA 1
ATOM 1073 C C . PHE A 1 140 ? -10.221 1.158 -12.467 1.00 90.50 140 PHE A C 1
ATOM 1075 O O . PHE A 1 140 ? -9.512 2.156 -12.319 1.00 90.50 140 PHE A O 1
ATOM 1082 N N . THR A 1 141 ? -11.544 1.225 -12.425 1.00 93.25 141 THR A N 1
ATOM 1083 C CA . THR A 1 141 ? -12.332 2.433 -12.175 1.00 93.25 141 THR A CA 1
ATOM 1084 C C . THR A 1 141 ? -12.575 2.666 -10.681 1.00 93.25 141 THR A C 1
ATOM 1086 O O . THR A 1 141 ? -12.382 1.788 -9.838 1.00 93.25 141 THR A O 1
ATOM 1089 N N . LEU A 1 142 ? -13.071 3.857 -10.329 1.00 95.50 142 LEU A N 1
ATOM 1090 C CA . LEU A 1 142 ? -13.467 4.186 -8.953 1.00 95.50 142 LEU A CA 1
ATOM 1091 C C . LEU A 1 142 ? -14.531 3.228 -8.405 1.00 95.50 142 LEU A C 1
ATOM 1093 O O . LEU A 1 142 ? -14.433 2.794 -7.258 1.00 95.50 142 LEU A O 1
ATOM 1097 N N . ALA A 1 143 ? -15.536 2.885 -9.214 1.00 96.12 143 ALA A N 1
ATOM 1098 C CA . ALA A 1 143 ? -16.611 1.991 -8.792 1.00 96.12 143 ALA A CA 1
ATOM 1099 C C . ALA A 1 143 ? -16.084 0.573 -8.524 1.00 96.12 143 ALA A C 1
ATOM 1101 O O . ALA A 1 143 ? -16.367 0.003 -7.469 1.00 96.12 143 ALA A O 1
ATOM 1102 N N . GLU A 1 144 ? -15.266 0.042 -9.437 1.00 96.88 144 GLU A N 1
ATOM 1103 C CA . GLU A 1 144 ? -14.611 -1.260 -9.277 1.00 96.88 144 GLU A CA 1
ATOM 1104 C C . GLU A 1 144 ? -13.710 -1.280 -8.049 1.00 96.88 144 GLU A C 1
ATOM 1106 O O . GLU A 1 144 ? -13.752 -2.242 -7.281 1.00 96.88 144 GLU A O 1
ATOM 1111 N N . ARG A 1 145 ? -12.957 -0.200 -7.801 1.00 96.62 145 ARG A N 1
ATOM 1112 C CA . ARG A 1 145 ? -12.151 -0.065 -6.589 1.00 96.62 145 ARG A CA 1
ATOM 1113 C C . ARG A 1 145 ? -13.011 -0.164 -5.339 1.00 96.62 145 ARG A C 1
ATOM 1115 O O . ARG A 1 145 ? -12.766 -1.043 -4.528 1.00 96.62 145 ARG A O 1
ATOM 1122 N N . VAL A 1 146 ? -14.019 0.693 -5.175 1.00 96.88 146 VAL A N 1
ATOM 1123 C CA . VAL A 1 146 ? -14.839 0.726 -3.948 1.00 96.88 146 VAL A CA 1
ATOM 1124 C C . VAL A 1 146 ? -15.526 -0.621 -3.697 1.00 96.88 146 VAL A C 1
ATOM 1126 O O . VAL A 1 146 ? -15.564 -1.098 -2.561 1.00 96.88 146 VAL A O 1
ATOM 1129 N N . MET A 1 147 ? -16.029 -1.266 -4.752 1.00 97.94 147 MET A N 1
ATOM 1130 C CA . MET A 1 147 ? -16.601 -2.609 -4.651 1.00 97.94 147 MET A CA 1
ATOM 1131 C C . MET A 1 147 ? -15.548 -3.650 -4.249 1.00 97.94 147 MET A C 1
ATOM 1133 O O . MET A 1 147 ? -15.793 -4.457 -3.352 1.00 97.94 147 MET A O 1
ATOM 1137 N N . THR A 1 148 ? -14.357 -3.605 -4.845 1.00 98.25 148 THR A N 1
ATOM 1138 C CA . THR A 1 148 ? -13.257 -4.533 -4.539 1.00 98.25 148 THR A CA 1
ATOM 1139 C C . THR A 1 148 ? -12.711 -4.327 -3.129 1.00 98.25 148 THR A C 1
ATOM 1141 O O . THR A 1 148 ? -12.499 -5.303 -2.415 1.00 98.25 148 THR A O 1
ATOM 1144 N N . GLU A 1 149 ? -12.585 -3.083 -2.669 1.00 98.06 149 GLU A N 1
ATOM 1145 C CA . GLU A 1 149 ? -12.129 -2.744 -1.317 1.00 98.06 149 GLU A CA 1
ATOM 1146 C C . GLU A 1 149 ? -13.051 -3.329 -0.236 1.00 98.06 149 GLU A C 1
ATOM 1148 O O . GLU A 1 149 ? -12.586 -3.727 0.8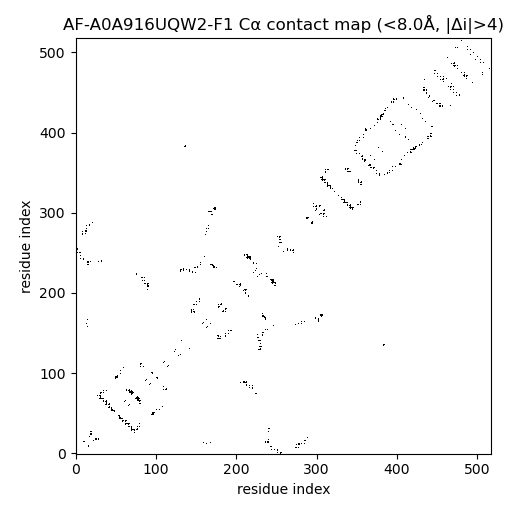30 1.00 98.06 149 GLU A O 1
ATOM 1153 N N . SER A 1 150 ? -14.350 -3.504 -0.517 1.00 97.75 150 SER A N 1
ATOM 1154 C CA . SER A 1 150 ? -15.243 -4.223 0.404 1.00 97.75 150 SER A CA 1
ATOM 1155 C C . SER A 1 150 ? -14.786 -5.672 0.641 1.00 97.75 150 SER A C 1
ATOM 1157 O O . SER A 1 150 ? -14.783 -6.160 1.773 1.00 97.75 150 SER A O 1
ATOM 1159 N N . ARG A 1 151 ? -14.323 -6.356 -0.410 1.00 98.25 151 ARG A N 1
ATOM 1160 C CA . ARG A 1 151 ? -13.772 -7.714 -0.320 1.00 98.25 151 ARG A CA 1
ATOM 1161 C C . ARG A 1 151 ? -12.395 -7.706 0.334 1.00 98.25 151 ARG A C 1
ATOM 1163 O O . ARG A 1 151 ? -12.136 -8.571 1.166 1.00 98.25 151 ARG A O 1
ATOM 1170 N N . VAL A 1 152 ? -11.558 -6.712 0.029 1.00 98.31 152 VAL A N 1
ATOM 1171 C CA . VAL A 1 152 ? -10.230 -6.533 0.644 1.00 98.31 152 VAL A CA 1
ATOM 1172 C C . VAL A 1 152 ? -10.337 -6.326 2.157 1.00 98.31 152 VAL A C 1
ATOM 1174 O O . VAL A 1 152 ? -9.598 -6.944 2.916 1.00 98.31 152 VAL A O 1
ATOM 1177 N N . LEU A 1 153 ? -11.297 -5.535 2.639 1.00 98.50 153 LEU A N 1
ATOM 1178 C CA . LEU A 1 153 ? -11.510 -5.347 4.077 1.00 98.50 153 LEU A CA 1
ATOM 1179 C C . LEU A 1 153 ? -11.956 -6.642 4.773 1.00 98.50 153 LEU A C 1
ATOM 1181 O O . LEU A 1 153 ? -11.490 -6.938 5.874 1.00 98.50 153 LEU A O 1
ATOM 1185 N N . CYS A 1 154 ? -12.810 -7.450 4.135 1.00 98.19 154 CYS A N 1
ATOM 1186 C CA . CYS A 1 154 ? -13.143 -8.786 4.638 1.00 98.19 154 CYS A CA 1
ATOM 1187 C C . CYS A 1 154 ? -11.925 -9.723 4.635 1.00 98.19 154 CYS A C 1
ATOM 1189 O O . CYS A 1 154 ? -11.724 -10.469 5.594 1.00 98.19 154 CYS A O 1
ATOM 1191 N N . PHE A 1 155 ? -11.105 -9.665 3.586 1.00 97.81 155 PHE A N 1
ATOM 1192 C CA . PHE A 1 155 ? -9.848 -10.401 3.479 1.00 97.81 155 PHE A CA 1
ATOM 1193 C C . PHE A 1 155 ? -8.871 -10.019 4.601 1.00 97.81 155 PHE A C 1
ATOM 1195 O O . PHE A 1 155 ? -8.354 -10.893 5.291 1.00 97.81 155 PHE A O 1
ATOM 1202 N N . TYR A 1 156 ? -8.711 -8.729 4.892 1.00 98.44 156 TYR A N 1
ATOM 1203 C CA . TYR A 1 156 ? -7.918 -8.265 6.027 1.00 98.44 156 TYR A CA 1
ATOM 1204 C C . TYR A 1 156 ? -8.463 -8.754 7.367 1.00 98.44 156 TYR A C 1
ATOM 1206 O O . TYR A 1 156 ? -7.692 -9.252 8.182 1.00 98.44 156 TYR A O 1
ATOM 1214 N N . LEU A 1 157 ? -9.778 -8.678 7.604 1.00 98.31 157 LEU A N 1
ATOM 1215 C CA . LEU A 1 157 ? -10.377 -9.210 8.834 1.00 98.31 157 LEU A CA 1
ATOM 1216 C C . LEU A 1 157 ? -10.111 -10.712 8.996 1.00 98.31 157 LEU A C 1
ATOM 1218 O O . LEU A 1 157 ? -9.784 -11.154 10.098 1.00 98.31 157 LEU A O 1
ATOM 1222 N N . LYS A 1 158 ? -10.200 -11.486 7.906 1.00 97.50 158 LYS A N 1
ATOM 1223 C CA . LYS A 1 158 ? -9.838 -12.908 7.897 1.00 97.50 158 LYS A CA 1
ATOM 1224 C C . LYS A 1 158 ? -8.376 -13.095 8.311 1.00 97.50 158 LYS A C 1
ATOM 1226 O O . LYS A 1 158 ? -8.119 -13.848 9.246 1.00 97.50 158 LYS A O 1
ATOM 1231 N N . LEU A 1 159 ? -7.445 -12.377 7.682 1.00 97.44 159 LEU A N 1
ATOM 1232 C CA . LEU A 1 159 ? -6.012 -12.498 7.967 1.00 97.44 159 LEU A CA 1
ATOM 1233 C C . LEU A 1 159 ? -5.613 -12.014 9.368 1.00 97.44 159 LEU A C 1
ATOM 1235 O O . LEU A 1 159 ? -4.651 -12.534 9.923 1.00 97.44 159 LEU A O 1
ATOM 1239 N N . ILE A 1 160 ? -6.336 -11.051 9.950 1.00 97.94 160 ILE A N 1
ATOM 1240 C CA . ILE A 1 160 ? -6.112 -10.585 11.330 1.00 97.94 160 ILE A CA 1
ATOM 1241 C C . ILE A 1 160 ? -6.527 -11.649 12.357 1.00 97.94 160 ILE A C 1
ATOM 1243 O O . ILE A 1 160 ? -5.913 -11.777 13.414 1.00 97.94 160 ILE A O 1
ATOM 1247 N N . LEU A 1 161 ? -7.608 -12.386 12.092 1.00 94.38 161 LEU A N 1
ATOM 1248 C CA . LEU A 1 161 ? -8.137 -13.371 13.038 1.00 94.38 161 LEU A CA 1
ATOM 1249 C C . LEU A 1 161 ? -7.475 -14.742 12.881 1.00 94.38 161 LEU A C 1
ATOM 1251 O O . LEU A 1 161 ? -7.208 -15.413 13.878 1.00 94.38 161 LEU A O 1
ATOM 1255 N N . LEU A 1 162 ? -7.234 -15.160 11.639 1.00 94.56 162 LEU A N 1
ATOM 1256 C CA . LEU A 1 162 ? -6.660 -16.454 11.299 1.00 94.56 162 LEU A CA 1
ATOM 1257 C C . LEU A 1 162 ? -5.764 -16.300 10.056 1.00 94.56 162 LEU A C 1
ATOM 1259 O O . LEU A 1 162 ? -6.228 -16.522 8.934 1.00 94.56 162 LEU A O 1
ATOM 1263 N N . PRO A 1 163 ? -4.495 -15.886 10.229 1.00 94.50 163 PRO A N 1
ATOM 1264 C CA . PRO A 1 163 ? -3.587 -15.679 9.114 1.00 94.50 163 PRO A CA 1
ATOM 1265 C C . PRO A 1 163 ? -3.311 -17.001 8.401 1.00 94.50 163 PRO A C 1
ATOM 1267 O O . PRO A 1 163 ? -3.008 -18.013 9.033 1.00 94.50 163 PRO A O 1
ATOM 1270 N N . ASN A 1 164 ? -3.385 -16.965 7.073 1.00 94.25 164 ASN A N 1
ATOM 1271 C CA . ASN A 1 164 ? -2.985 -18.062 6.207 1.00 94.25 164 ASN A CA 1
ATOM 1272 C C . ASN A 1 164 ? -1.719 -17.650 5.453 1.00 94.25 164 ASN A C 1
ATOM 1274 O O . ASN A 1 164 ? -1.744 -16.672 4.711 1.00 94.25 164 ASN A O 1
ATOM 1278 N N . ILE A 1 165 ? -0.623 -18.391 5.631 1.00 92.75 165 ILE A N 1
ATOM 1279 C CA . ILE A 1 165 ? 0.664 -18.069 5.003 1.00 92.75 165 ILE A CA 1
ATOM 1280 C C . ILE A 1 165 ? 0.588 -18.052 3.473 1.00 92.75 165 ILE A C 1
ATOM 1282 O O . ILE A 1 165 ? 1.250 -17.226 2.861 1.00 92.75 165 ILE A O 1
ATOM 1286 N N . SER A 1 166 ? -0.260 -18.892 2.869 1.00 92.81 166 SER A N 1
ATOM 1287 C CA . SER A 1 166 ? -0.407 -18.963 1.411 1.00 92.81 166 SER A CA 1
ATOM 1288 C C . SER A 1 166 ? -1.206 -17.804 0.813 1.00 92.81 166 SER A C 1
ATOM 1290 O O . SER A 1 166 ? -1.307 -17.709 -0.399 1.00 92.81 166 SER A O 1
ATOM 1292 N N . GLU A 1 167 ? -1.850 -16.991 1.649 1.00 94.81 167 GLU A N 1
ATOM 1293 C CA . GLU A 1 167 ? -2.599 -15.795 1.241 1.00 94.81 167 GLU A CA 1
ATOM 1294 C C . GLU A 1 167 ? -1.864 -14.507 1.628 1.00 94.81 167 GLU A C 1
ATOM 1296 O O . GLU A 1 167 ? -2.353 -13.411 1.370 1.00 94.81 167 GLU A O 1
ATOM 1301 N N . LEU A 1 168 ? -0.729 -14.635 2.315 1.00 94.19 168 LEU A N 1
ATOM 1302 C CA . LEU A 1 168 ? 0.131 -13.527 2.686 1.00 94.19 168 LEU A CA 1
ATOM 1303 C C . LEU A 1 168 ? 1.229 -13.378 1.629 1.00 94.19 168 LEU A C 1
ATOM 1305 O O . LEU A 1 168 ? 1.873 -14.353 1.242 1.00 94.19 168 LEU A O 1
ATOM 1309 N N . GLY A 1 169 ? 1.498 -12.137 1.249 1.00 92.69 169 GLY A N 1
ATOM 1310 C CA . GLY A 1 169 ? 2.406 -11.773 0.173 1.00 92.69 169 GLY A CA 1
ATOM 1311 C C . GLY A 1 169 ? 2.672 -10.270 0.120 1.00 92.69 169 GLY A C 1
ATOM 1312 O O . GLY A 1 169 ? 1.959 -9.451 0.711 1.00 92.69 169 GLY A O 1
ATOM 1313 N N . LEU A 1 170 ? 3.736 -9.900 -0.577 1.00 93.44 170 LEU A N 1
ATOM 1314 C CA . LEU A 1 170 ? 4.046 -8.531 -0.965 1.00 93.44 170 LEU A CA 1
ATOM 1315 C C . LEU A 1 170 ? 3.117 -8.058 -2.091 1.00 93.44 170 LEU A C 1
ATOM 1317 O O . LEU A 1 170 ? 2.692 -6.897 -2.078 1.00 93.44 170 LEU A O 1
ATOM 1321 N N . TYR A 1 171 ? 2.794 -8.951 -3.029 1.00 93.94 171 TYR A N 1
ATOM 1322 C CA . TYR A 1 171 ? 1.967 -8.658 -4.197 1.00 93.94 171 TYR A CA 1
ATOM 1323 C C . TYR A 1 171 ? 0.568 -9.260 -4.049 1.00 93.94 171 TYR A C 1
ATOM 1325 O O . TYR A 1 171 ? 0.422 -10.445 -3.784 1.00 93.94 171 TYR A O 1
ATOM 1333 N N . HIS A 1 172 ? -0.452 -8.421 -4.236 1.00 95.50 172 HIS A N 1
ATOM 1334 C CA . HIS A 1 172 ? -1.876 -8.795 -4.218 1.00 95.50 172 HIS A CA 1
ATOM 1335 C C . HIS A 1 172 ? -2.581 -8.311 -5.497 1.00 95.50 172 HIS A C 1
ATOM 1337 O O . HIS A 1 172 ? -3.755 -7.936 -5.486 1.00 95.50 172 HIS A O 1
ATOM 1343 N N . ASP A 1 173 ? -1.837 -8.242 -6.603 1.00 92.81 173 ASP A N 1
ATOM 1344 C CA . ASP A 1 173 ? -2.329 -7.885 -7.942 1.00 92.81 173 ASP A CA 1
ATOM 1345 C C . ASP A 1 173 ? -3.162 -9.007 -8.588 1.00 92.81 173 ASP A C 1
ATOM 1347 O O . ASP A 1 173 ? -3.741 -8.813 -9.652 1.00 92.81 173 ASP A O 1
ATOM 1351 N N . ASP A 1 174 ? -3.275 -10.158 -7.922 1.00 94.00 174 ASP A N 1
ATOM 1352 C CA . ASP A 1 174 ? -4.115 -11.294 -8.295 1.00 94.00 174 ASP A CA 1
ATOM 1353 C C . ASP A 1 174 ? -5.530 -11.250 -7.683 1.00 94.00 174 ASP A C 1
ATOM 1355 O O . ASP A 1 174 ? -6.370 -12.109 -7.979 1.00 94.00 174 ASP A O 1
ATOM 1359 N N . ILE A 1 175 ? -5.842 -10.237 -6.864 1.00 95.44 175 ILE A N 1
ATOM 1360 C CA . ILE A 1 175 ? -7.211 -9.985 -6.406 1.00 95.44 175 ILE A CA 1
ATOM 1361 C C . ILE A 1 175 ? -8.046 -9.493 -7.590 1.00 95.44 175 ILE A C 1
ATOM 1363 O O . ILE A 1 175 ? -7.960 -8.337 -8.001 1.00 95.44 175 ILE A O 1
ATOM 1367 N N . ALA A 1 176 ? -8.918 -10.369 -8.092 1.00 94.50 176 ALA A N 1
ATOM 1368 C CA . ALA A 1 176 ? -9.842 -10.039 -9.171 1.00 94.50 176 ALA A CA 1
ATOM 1369 C C . ALA A 1 176 ? -10.708 -8.818 -8.826 1.00 94.50 176 ALA A C 1
ATOM 1371 O O . ALA A 1 176 ? -11.343 -8.777 -7.760 1.00 94.50 176 ALA A O 1
ATOM 1372 N N . TYR A 1 177 ? -10.770 -7.858 -9.749 1.00 95.69 177 TYR A N 1
ATOM 1373 C CA . TYR A 1 177 ? -11.606 -6.672 -9.613 1.00 95.69 177 TYR A CA 1
ATOM 1374 C C . TYR A 1 177 ? -13.086 -7.040 -9.629 1.00 95.69 177 TYR A C 1
ATOM 1376 O O . TYR A 1 177 ? -13.512 -8.043 -10.196 1.00 95.69 177 TYR A O 1
ATOM 1384 N N . SER A 1 178 ? -13.874 -6.226 -8.943 1.00 97.50 178 SER A N 1
ATOM 1385 C CA . SER A 1 178 ? -15.316 -6.406 -8.854 1.00 97.50 178 SER A CA 1
ATOM 1386 C C . SER A 1 178 ? -15.977 -5.551 -9.929 1.00 97.50 178 SER A C 1
ATOM 1388 O O . SER A 1 178 ? -16.124 -4.347 -9.732 1.00 97.50 178 SER A O 1
ATOM 1390 N N . HIS A 1 179 ? -16.359 -6.156 -11.055 1.00 96.75 179 HIS A N 1
ATOM 1391 C CA . HIS A 1 179 ? -17.018 -5.464 -12.173 1.00 96.75 179 HIS A CA 1
ATOM 1392 C C . HIS A 1 179 ? -18.512 -5.208 -11.912 1.00 96.75 179 HIS A C 1
ATOM 1394 O O . HIS A 1 179 ? -19.152 -4.407 -12.594 1.00 96.75 179 HIS A O 1
ATOM 1400 N N . GLY A 1 180 ? -19.075 -5.840 -10.879 1.00 96.94 180 GLY A N 1
ATOM 1401 C CA . GLY A 1 180 ? -20.422 -5.569 -10.392 1.00 96.94 180 GLY A CA 1
ATOM 1402 C C . GLY A 1 180 ? -20.682 -6.167 -9.011 1.00 96.94 180 GLY A C 1
ATOM 1403 O O . GLY A 1 180 ? -19.833 -6.833 -8.419 1.00 96.94 180 GLY A O 1
ATOM 1404 N N . LEU A 1 181 ? -21.899 -5.971 -8.493 1.00 96.81 181 LEU A N 1
ATOM 1405 C CA . LEU A 1 181 ? -22.289 -6.472 -7.165 1.00 96.81 181 LEU A CA 1
ATOM 1406 C C . LEU A 1 181 ? -22.259 -8.003 -7.058 1.00 96.81 181 LEU A C 1
ATOM 1408 O O . LEU A 1 181 ? -22.053 -8.538 -5.971 1.00 96.81 181 LEU A O 1
ATOM 1412 N N . PHE A 1 182 ? -22.462 -8.702 -8.174 1.00 97.19 182 PHE A N 1
ATOM 1413 C CA . PHE A 1 182 ? -22.479 -10.165 -8.233 1.00 97.19 182 PHE A CA 1
ATOM 1414 C C . PHE A 1 182 ? -21.345 -10.746 -9.081 1.00 97.19 182 PHE A C 1
ATOM 1416 O O . PHE A 1 182 ? -21.319 -11.954 -9.302 1.00 97.19 182 PHE A O 1
ATOM 1423 N N . ASP A 1 183 ? -20.403 -9.906 -9.511 1.00 95.31 183 ASP A N 1
ATOM 1424 C CA . ASP A 1 183 ? -19.224 -10.318 -10.264 1.00 95.31 183 ASP A CA 1
ATOM 1425 C C . ASP A 1 183 ? -17.954 -9.783 -9.583 1.00 95.31 183 ASP A C 1
ATOM 1427 O O . ASP A 1 183 ? -17.571 -8.628 -9.803 1.00 95.31 183 ASP A O 1
ATOM 1431 N N . PRO A 1 184 ? -17.345 -10.573 -8.679 1.00 96.44 184 PRO A N 1
ATOM 1432 C CA . PRO A 1 184 ? -17.825 -11.865 -8.163 1.00 96.44 184 PRO A CA 1
ATOM 1433 C C . PRO A 1 184 ? -18.935 -11.721 -7.104 1.00 96.44 184 PRO A C 1
ATOM 1435 O O . PRO A 1 184 ? -19.074 -10.685 -6.457 1.00 96.44 184 PRO A O 1
ATOM 1438 N N . VAL A 1 185 ? -19.684 -12.800 -6.832 1.00 94.75 185 VAL A N 1
ATOM 1439 C CA . VAL A 1 185 ? -20.764 -12.833 -5.811 1.00 94.75 185 VAL A CA 1
ATOM 1440 C C . VAL A 1 185 ? -20.272 -12.425 -4.419 1.00 94.75 185 VAL A C 1
ATOM 1442 O O . VAL A 1 185 ? -21.028 -11.872 -3.616 1.00 94.75 185 VAL A O 1
ATOM 1445 N N . THR A 1 186 ? -18.981 -12.635 -4.146 1.00 97.25 186 THR A N 1
ATOM 1446 C CA . THR A 1 186 ? -18.357 -12.214 -2.891 1.00 97.25 186 THR A CA 1
ATOM 1447 C C . THR A 1 186 ? -18.451 -10.705 -2.652 1.00 97.25 186 THR A C 1
ATOM 1449 O O . THR A 1 186 ? -18.400 -10.286 -1.502 1.00 97.25 186 THR A O 1
ATOM 1452 N N . THR A 1 187 ? -18.626 -9.885 -3.695 1.00 98.12 187 THR A N 1
ATOM 1453 C CA . THR A 1 187 ? -18.771 -8.425 -3.587 1.00 98.12 187 THR A CA 1
ATOM 1454 C C . THR A 1 187 ? -20.006 -8.050 -2.773 1.00 98.12 187 THR A C 1
ATOM 1456 O O . THR A 1 187 ? -19.876 -7.440 -1.711 1.00 98.12 187 THR A O 1
ATOM 1459 N N . ALA A 1 188 ? -21.201 -8.484 -3.192 1.00 98.00 188 ALA A N 1
ATOM 1460 C CA . ALA A 1 188 ? -22.436 -8.220 -2.457 1.00 98.00 188 ALA A CA 1
ATOM 1461 C C . ALA A 1 188 ? -22.383 -8.771 -1.025 1.00 98.00 188 ALA A C 1
ATOM 1463 O O . ALA A 1 188 ? -22.804 -8.091 -0.086 1.00 98.00 188 ALA A O 1
ATOM 1464 N N . THR A 1 189 ? -21.829 -9.974 -0.828 1.00 98.00 189 THR A N 1
ATOM 1465 C CA . THR A 1 189 ? -21.724 -10.559 0.517 1.00 98.00 189 THR A CA 1
ATOM 1466 C C . THR A 1 189 ? -20.760 -9.781 1.409 1.00 98.00 189 THR A C 1
ATOM 1468 O O . THR A 1 189 ? -21.074 -9.546 2.572 1.00 98.00 189 THR A O 1
ATOM 1471 N N . SER A 1 190 ? -19.617 -9.331 0.882 1.00 98.25 190 SER A N 1
ATOM 1472 C CA . SER A 1 190 ? -18.649 -8.526 1.632 1.00 98.25 190 SER A CA 1
ATOM 1473 C C . SER A 1 190 ? -19.225 -7.165 2.007 1.00 98.25 190 SER A C 1
ATOM 1475 O O . SER A 1 190 ? -19.117 -6.754 3.162 1.00 98.25 190 SER A O 1
ATOM 1477 N N . MET A 1 191 ? -19.927 -6.502 1.085 1.00 98.12 191 MET A N 1
ATOM 1478 C CA . MET A 1 191 ? -20.640 -5.257 1.378 1.00 98.12 191 MET A CA 1
ATOM 1479 C C . MET A 1 191 ? -21.697 -5.449 2.472 1.00 98.12 191 MET A C 1
ATOM 1481 O O . MET A 1 191 ? -21.770 -4.643 3.400 1.00 98.12 191 MET A O 1
ATOM 1485 N N . ALA A 1 192 ? -22.476 -6.534 2.411 1.00 98.31 192 ALA A N 1
ATOM 1486 C CA . ALA A 1 192 ? -23.468 -6.858 3.434 1.00 98.31 192 ALA A CA 1
ATOM 1487 C C . ALA A 1 192 ? -22.822 -7.130 4.804 1.00 98.31 192 ALA A C 1
ATOM 1489 O O . ALA A 1 192 ? -23.303 -6.623 5.818 1.00 98.31 192 ALA A O 1
ATOM 1490 N N . VAL A 1 193 ? -21.708 -7.872 4.845 1.00 98.44 193 VAL A N 1
ATOM 1491 C CA . VAL A 1 193 ? -20.942 -8.132 6.076 1.00 98.44 193 VAL A CA 1
ATOM 1492 C C . VAL A 1 193 ? -20.403 -6.832 6.669 1.00 98.44 193 VAL A C 1
ATOM 1494 O O . VAL A 1 193 ? -20.568 -6.600 7.864 1.00 98.44 193 VAL A O 1
ATOM 1497 N N . ILE A 1 194 ? -19.809 -5.954 5.858 1.00 98.31 194 ILE A N 1
ATOM 1498 C CA . ILE A 1 194 ? -19.304 -4.655 6.324 1.00 98.31 194 ILE A CA 1
ATOM 1499 C C . ILE A 1 194 ? -20.442 -3.791 6.867 1.00 98.31 194 ILE A C 1
ATOM 1501 O O . ILE A 1 194 ? -20.322 -3.249 7.967 1.00 98.31 194 ILE A O 1
ATOM 1505 N N . ALA A 1 195 ? -21.559 -3.698 6.141 1.00 98.25 195 ALA A N 1
ATOM 1506 C CA . ALA A 1 195 ? -22.727 -2.944 6.584 1.00 98.25 195 ALA A CA 1
ATOM 1507 C C . ALA A 1 195 ? -23.255 -3.475 7.925 1.00 98.25 195 ALA A C 1
ATOM 1509 O O . ALA A 1 195 ? -23.497 -2.689 8.843 1.00 98.25 195 ALA A O 1
ATOM 1510 N N . LEU A 1 196 ? -23.360 -4.800 8.073 1.00 98.56 196 LEU A N 1
ATOM 1511 C CA . LEU A 1 196 ? -23.787 -5.447 9.311 1.00 98.56 196 LEU A CA 1
ATOM 1512 C C . LEU A 1 196 ? -22.811 -5.187 10.464 1.00 98.56 196 LEU A C 1
ATOM 1514 O O . LEU A 1 196 ? -23.254 -4.894 11.573 1.00 98.56 196 LEU A O 1
ATOM 1518 N N . LEU A 1 197 ? -21.500 -5.267 10.222 1.00 98.50 197 LEU A N 1
ATOM 1519 C CA . LEU A 1 197 ? -20.480 -5.012 11.240 1.00 98.50 197 LEU A CA 1
ATOM 1520 C C . LEU A 1 197 ? -20.515 -3.559 11.717 1.00 98.50 197 LEU A C 1
ATOM 1522 O O . LEU A 1 197 ? -20.559 -3.320 12.922 1.00 98.50 197 LEU A O 1
ATOM 1526 N N . ILE A 1 198 ? -20.540 -2.589 10.799 1.00 98.31 198 ILE A N 1
ATOM 1527 C CA . ILE A 1 198 ? -20.557 -1.160 11.144 1.00 98.31 198 ILE A CA 1
ATOM 1528 C C . ILE A 1 198 ? -21.865 -0.794 11.851 1.00 98.31 198 ILE A C 1
ATOM 1530 O O . ILE A 1 198 ? -21.838 -0.191 12.928 1.00 98.31 198 ILE A O 1
ATOM 1534 N N . PHE A 1 199 ? -23.011 -1.182 11.284 1.00 98.44 199 PHE A N 1
ATOM 1535 C CA . PHE A 1 199 ? -24.318 -0.910 11.882 1.00 98.44 199 PHE A CA 1
ATOM 1536 C C . PHE A 1 199 ? -24.463 -1.602 13.240 1.00 98.44 199 PHE A C 1
ATOM 1538 O O . PHE A 1 199 ? -24.835 -0.967 14.229 1.00 98.44 199 PHE A O 1
ATOM 1545 N N . GLY A 1 200 ? -24.100 -2.884 13.312 1.00 98.38 200 GLY A N 1
ATOM 1546 C CA . GLY A 1 200 ? -24.115 -3.677 14.535 1.00 98.38 200 GLY A CA 1
ATOM 1547 C C . GLY A 1 200 ? -23.234 -3.071 15.623 1.00 98.38 200 GLY A C 1
ATOM 1548 O O . GLY A 1 200 ? -23.700 -2.903 16.747 1.00 98.38 200 GLY A O 1
ATOM 1549 N N . ALA A 1 201 ? -22.008 -2.657 15.294 1.00 98.25 201 ALA A N 1
ATOM 1550 C CA . ALA A 1 201 ? -21.115 -1.966 16.222 1.00 98.25 201 ALA A CA 1
ATOM 1551 C C . ALA A 1 201 ? -21.708 -0.635 16.707 1.00 98.25 201 ALA A C 1
ATOM 1553 O O . ALA A 1 201 ? -21.665 -0.326 17.896 1.00 98.25 201 ALA A O 1
ATOM 1554 N N . PHE A 1 202 ? -22.324 0.152 15.825 1.00 97.44 202 PHE A N 1
ATOM 1555 C CA . PHE A 1 202 ? -22.925 1.424 16.223 1.00 97.44 202 PHE A CA 1
ATOM 1556 C C . PHE A 1 202 ? -24.134 1.244 17.155 1.00 97.44 202 PHE A C 1
ATOM 1558 O O . PHE A 1 202 ? -24.258 1.955 18.154 1.00 97.44 202 PHE A O 1
ATOM 1565 N N . VAL A 1 203 ? -25.010 0.277 16.870 1.00 97.88 203 VAL A N 1
ATOM 1566 C CA . VAL A 1 203 ? -26.175 -0.042 17.713 1.00 97.88 203 VAL A CA 1
ATOM 1567 C C . VAL A 1 203 ? -25.738 -0.667 19.039 1.00 97.88 203 VAL A C 1
ATOM 1569 O O . VAL A 1 203 ? -26.260 -0.320 20.103 1.00 97.88 203 VAL A O 1
ATOM 1572 N N . ALA A 1 204 ? -24.751 -1.562 19.001 1.00 96.81 204 ALA A N 1
ATOM 1573 C CA . ALA A 1 204 ? -24.256 -2.270 20.172 1.00 96.81 204 ALA A CA 1
ATOM 1574 C C . ALA A 1 204 ? -23.277 -1.449 21.020 1.00 96.81 204 ALA A C 1
ATOM 1576 O O . ALA A 1 204 ? -22.963 -1.894 22.120 1.00 96.81 204 ALA A O 1
ATOM 1577 N N . ARG A 1 205 ? -22.843 -0.249 20.605 1.00 96.56 205 ARG A N 1
ATOM 1578 C CA . ARG A 1 205 ? -21.785 0.530 21.286 1.00 96.56 205 ARG A CA 1
ATOM 1579 C C . ARG A 1 205 ? -21.965 0.732 22.788 1.00 96.56 205 ARG A C 1
ATOM 1581 O O . ARG A 1 205 ? -20.980 0.785 23.504 1.00 96.56 205 ARG A O 1
ATOM 1588 N N . LYS A 1 206 ? -23.204 0.796 23.286 1.00 94.25 206 LYS A N 1
ATOM 1589 C CA . LYS A 1 206 ? -23.482 0.903 24.731 1.00 94.25 206 LYS A CA 1
ATOM 1590 C C . LYS A 1 206 ? -23.537 -0.450 25.452 1.00 94.25 206 LYS A C 1
ATOM 1592 O O . LYS A 1 206 ? -23.275 -0.506 26.645 1.00 94.25 206 LYS A O 1
ATOM 1597 N N . LYS A 1 207 ? -23.905 -1.528 24.749 1.00 94.75 207 LYS A N 1
ATOM 1598 C CA . LYS A 1 207 ? -24.055 -2.888 25.306 1.00 94.75 207 LYS A CA 1
ATOM 1599 C C . LYS A 1 207 ? -22.766 -3.712 25.202 1.00 94.75 207 LYS A C 1
ATOM 1601 O O . LYS A 1 207 ? -22.459 -4.488 26.096 1.00 94.75 207 LYS A O 1
ATOM 1606 N N . ALA A 1 208 ? -22.022 -3.541 24.114 1.00 95.69 208 ALA A N 1
ATOM 1607 C CA . ALA A 1 208 ? -20.762 -4.206 23.803 1.00 95.69 208 ALA A CA 1
ATOM 1608 C C . ALA A 1 208 ? -19.720 -3.164 23.335 1.00 95.69 208 ALA A C 1
ATOM 1610 O O . ALA A 1 208 ? -19.309 -3.175 22.169 1.00 95.69 208 ALA A O 1
ATOM 1611 N N . PRO A 1 209 ? -19.300 -2.238 24.221 1.00 96.69 209 PRO A N 1
ATOM 1612 C CA . PRO A 1 209 ? -18.435 -1.111 23.863 1.00 96.69 209 PRO A CA 1
ATOM 1613 C C . PRO A 1 209 ? -17.077 -1.550 23.311 1.00 96.69 209 PRO A C 1
ATOM 1615 O O . PRO A 1 209 ? -16.606 -0.979 22.335 1.00 96.69 209 PRO A O 1
ATOM 1618 N N . VAL A 1 210 ? -16.481 -2.613 23.862 1.00 96.94 210 VAL A N 1
ATOM 1619 C CA . VAL A 1 210 ? -15.169 -3.116 23.417 1.00 96.94 210 VAL A CA 1
ATOM 1620 C C . VAL A 1 210 ? -15.235 -3.759 22.030 1.00 96.94 210 VAL A C 1
ATOM 1622 O O . VAL A 1 210 ? -14.376 -3.489 21.193 1.00 96.94 210 VAL A O 1
ATOM 1625 N N . LEU A 1 211 ? -16.273 -4.559 21.751 1.00 97.44 211 LEU A N 1
ATOM 1626 C CA . LEU A 1 211 ? -16.497 -5.103 20.406 1.00 97.44 211 LEU A CA 1
ATOM 1627 C C . LEU A 1 211 ? -16.714 -3.975 19.391 1.00 97.44 211 LEU A C 1
ATOM 1629 O O . LEU A 1 211 ? -16.131 -3.977 18.311 1.00 97.44 211 LEU A O 1
ATOM 1633 N N . SER A 1 212 ? -17.526 -2.990 19.772 1.00 98.50 212 SER A N 1
ATOM 1634 C CA . SER A 1 212 ? -17.865 -1.856 18.913 1.00 98.50 212 SER A CA 1
ATOM 1635 C C . SER A 1 212 ? -16.650 -0.976 18.634 1.00 98.50 212 SER A C 1
ATOM 1637 O O . SER A 1 212 ? -16.445 -0.573 17.493 1.00 98.50 212 SER A O 1
ATOM 1639 N N . PHE A 1 213 ? -15.812 -0.735 19.647 1.00 98.69 213 PHE A N 1
ATOM 1640 C CA . PHE A 1 213 ? -14.518 -0.083 19.486 1.00 98.69 213 PHE A CA 1
ATOM 1641 C C . PHE A 1 213 ? -13.651 -0.850 18.491 1.00 98.69 213 PHE A C 1
ATOM 1643 O O . PHE A 1 213 ? -13.187 -0.254 17.529 1.00 98.69 213 PHE A O 1
ATOM 1650 N N . GLY A 1 214 ? -13.473 -2.164 18.667 1.00 98.50 214 GLY A N 1
ATOM 1651 C CA . GLY A 1 214 ? -12.598 -2.949 17.797 1.00 98.50 214 GLY A CA 1
ATOM 1652 C C . GLY A 1 214 ? -13.011 -2.910 16.325 1.00 98.50 214 GLY A C 1
ATOM 1653 O O . GLY A 1 214 ? -12.164 -2.721 15.453 1.00 98.50 214 GLY A O 1
ATOM 1654 N N . ILE A 1 215 ? -14.315 -3.015 16.059 1.00 98.75 215 ILE A N 1
ATOM 1655 C CA . ILE A 1 215 ? -14.879 -2.951 14.706 1.00 98.75 215 ILE A CA 1
ATOM 1656 C C . ILE A 1 215 ? -14.747 -1.539 14.117 1.00 98.75 215 ILE A C 1
ATOM 1658 O O . ILE A 1 215 ? -14.229 -1.375 13.014 1.00 98.75 215 ILE A O 1
ATOM 1662 N N . LEU A 1 216 ? -15.194 -0.505 14.836 1.00 98.75 216 LEU A N 1
ATOM 1663 C CA . LEU A 1 216 ? -15.171 0.867 14.320 1.00 98.75 216 LEU A CA 1
ATOM 1664 C C . LEU A 1 216 ? -13.744 1.410 14.186 1.00 98.75 216 LEU A C 1
ATOM 1666 O O . LEU A 1 216 ? -13.486 2.179 13.268 1.00 98.75 216 LEU A O 1
ATOM 1670 N N . PHE A 1 217 ? -12.814 0.992 15.048 1.00 98.75 217 PHE A N 1
ATOM 1671 C CA . PHE A 1 217 ? -11.402 1.369 14.971 1.00 98.75 217 PHE A CA 1
ATOM 1672 C C . PHE A 1 217 ? -10.745 0.804 13.707 1.00 98.75 217 PHE A C 1
ATOM 1674 O O . PHE A 1 217 ? -10.027 1.528 13.019 1.00 98.75 217 PHE A O 1
ATOM 1681 N N . PHE A 1 218 ? -11.049 -0.453 13.359 1.00 98.75 218 PHE A N 1
ATOM 1682 C CA . PHE A 1 218 ? -10.590 -1.071 12.114 1.00 98.75 218 PHE A CA 1
ATOM 1683 C C . PHE A 1 218 ? -11.061 -0.285 10.884 1.00 98.75 218 PHE A C 1
ATOM 1685 O O . PHE A 1 218 ? -10.243 0.130 10.067 1.00 98.75 218 PHE A O 1
ATOM 1692 N N . PHE A 1 219 ? -12.367 -0.021 10.771 1.00 98.62 219 PHE A N 1
ATOM 1693 C CA . PHE A 1 219 ? -12.906 0.697 9.611 1.00 98.62 219 PHE A CA 1
ATOM 1694 C C . PHE A 1 219 ? -12.472 2.167 9.564 1.00 98.62 219 PHE A C 1
ATOM 1696 O O . PHE A 1 219 ? -12.164 2.676 8.489 1.00 98.62 219 PHE A O 1
ATOM 1703 N N . ALA A 1 220 ? -12.385 2.843 10.713 1.00 98.50 220 ALA A N 1
ATOM 1704 C CA . ALA A 1 220 ? -11.882 4.212 10.788 1.00 98.50 220 ALA A CA 1
ATOM 1705 C C . ALA A 1 220 ? -10.424 4.312 10.324 1.00 98.50 220 ALA A C 1
ATOM 1707 O O . ALA A 1 220 ? -10.080 5.251 9.614 1.00 98.50 220 ALA A O 1
ATOM 1708 N N . GLY A 1 221 ? -9.584 3.338 10.683 1.00 98.06 221 GLY A N 1
ATOM 1709 C CA . GLY A 1 221 ? -8.186 3.291 10.262 1.00 98.06 221 GLY A CA 1
ATOM 1710 C C . GLY A 1 221 ? -7.984 2.999 8.770 1.00 98.06 221 GLY A C 1
ATOM 1711 O O . GLY A 1 221 ? -6.949 3.358 8.221 1.00 98.06 221 GLY A O 1
ATOM 1712 N N . HIS A 1 222 ? -8.980 2.412 8.102 1.00 98.31 222 HIS A N 1
ATOM 1713 C CA . HIS A 1 222 ? -8.935 2.071 6.676 1.00 98.31 222 HIS A CA 1
ATOM 1714 C C . HIS A 1 222 ? -9.598 3.106 5.755 1.00 98.31 222 HIS A C 1
ATOM 1716 O O . HIS A 1 222 ? -9.524 2.969 4.535 1.00 98.31 222 HIS A O 1
ATOM 1722 N N . ILE A 1 223 ? -10.217 4.164 6.295 1.00 96.44 223 ILE A N 1
ATOM 1723 C CA . ILE A 1 223 ? -11.002 5.118 5.491 1.00 96.44 223 ILE A CA 1
ATOM 1724 C C . ILE A 1 223 ? -10.169 5.878 4.445 1.00 96.44 223 ILE A C 1
ATOM 1726 O O . ILE A 1 223 ? -10.715 6.300 3.429 1.00 96.44 223 ILE A O 1
ATOM 1730 N N . LEU A 1 224 ? -8.863 6.059 4.669 1.00 94.94 224 LEU A N 1
ATOM 1731 C CA . LEU A 1 224 ? -7.985 6.765 3.729 1.00 94.94 224 LEU A CA 1
ATOM 1732 C C . LEU A 1 224 ? -7.417 5.837 2.648 1.00 94.94 224 LEU A C 1
ATOM 1734 O O . LEU A 1 224 ? -7.299 6.241 1.498 1.00 94.94 224 LEU A O 1
ATOM 1738 N N . GLU A 1 225 ? -7.065 4.599 2.997 1.00 95.12 225 GLU A N 1
ATOM 1739 C CA . GLU A 1 225 ? -6.352 3.702 2.078 1.00 95.12 225 GLU A CA 1
ATOM 1740 C C . GLU A 1 225 ? -7.282 2.725 1.336 1.00 95.12 225 GLU A C 1
ATOM 1742 O O . GLU A 1 225 ? -6.965 2.329 0.217 1.00 95.12 225 GLU A O 1
ATOM 1747 N N . SER A 1 226 ? -8.452 2.397 1.895 1.00 94.75 226 SER A N 1
ATOM 1748 C CA . SER A 1 226 ? -9.359 1.345 1.398 1.00 94.75 226 SER A CA 1
ATOM 1749 C C . SER A 1 226 ? -10.726 1.913 0.973 1.00 94.75 226 SER A C 1
ATOM 1751 O O . SER A 1 226 ? -11.781 1.391 1.333 1.00 94.75 226 SER A O 1
ATOM 1753 N N . THR A 1 227 ? -10.718 3.056 0.271 1.00 92.12 227 THR A N 1
ATOM 1754 C CA . THR A 1 227 ? -11.930 3.770 -0.187 1.00 92.12 227 THR A CA 1
ATOM 1755 C C . THR A 1 227 ? -11.792 4.316 -1.621 1.00 92.12 227 THR A C 1
ATOM 1757 O O . THR A 1 227 ? -11.574 3.556 -2.559 1.00 92.12 227 THR A O 1
ATOM 1760 N N . ILE A 1 228 ? -11.936 5.630 -1.819 1.00 93.94 228 ILE A N 1
ATOM 1761 C CA . ILE A 1 228 ? -12.110 6.303 -3.115 1.00 93.94 228 ILE A CA 1
ATOM 1762 C C . ILE A 1 228 ? -10.801 6.766 -3.759 1.00 93.94 228 ILE A C 1
ATOM 1764 O O . ILE A 1 228 ? -10.811 7.216 -4.902 1.00 93.94 228 ILE A O 1
ATOM 1768 N N . PHE A 1 229 ? -9.683 6.708 -3.043 1.00 92.88 229 PHE A N 1
ATOM 1769 C CA . PHE A 1 229 ? -8.382 7.150 -3.543 1.00 92.88 229 PHE A CA 1
ATOM 1770 C C . PHE A 1 229 ? -7.758 6.072 -4.420 1.00 92.88 229 PHE A C 1
ATOM 1772 O O . PHE A 1 229 ? -7.606 4.962 -3.926 1.00 92.88 229 PHE A O 1
ATOM 1779 N N . GLY A 1 230 ? -7.363 6.380 -5.663 1.00 90.75 230 GLY A N 1
ATOM 1780 C CA . GLY A 1 230 ? -6.780 5.437 -6.635 1.00 90.75 230 GLY A CA 1
ATOM 1781 C C . GLY A 1 230 ? -5.380 4.907 -6.276 1.00 90.75 230 GLY A C 1
ATOM 1782 O O . GLY A 1 230 ? -4.432 5.040 -7.052 1.00 90.75 230 GLY A O 1
ATOM 1783 N N . LEU A 1 231 ? -5.234 4.328 -5.086 1.00 92.56 231 LEU A N 1
ATOM 1784 C CA . LEU A 1 231 ? -4.057 3.600 -4.611 1.00 92.56 231 LEU A CA 1
ATOM 1785 C C . LEU A 1 231 ? -4.078 2.157 -5.138 1.00 92.56 231 LEU A C 1
ATOM 1787 O O . LEU A 1 231 ? -5.024 1.753 -5.801 1.00 92.56 231 LEU A O 1
ATOM 1791 N N . GLU A 1 232 ? -3.058 1.355 -4.835 1.00 91.69 232 GLU A N 1
ATOM 1792 C CA . GLU A 1 232 ? -3.110 -0.093 -5.099 1.00 91.69 232 GLU A CA 1
ATOM 1793 C C . GLU A 1 232 ? -4.285 -0.761 -4.362 1.00 91.69 232 GLU A C 1
ATOM 1795 O O . GLU A 1 232 ? -4.767 -0.237 -3.351 1.00 91.69 232 GLU A O 1
ATOM 1800 N N . ILE A 1 233 ? -4.766 -1.904 -4.852 1.00 94.88 233 ILE A N 1
ATOM 1801 C CA . ILE A 1 233 ? -5.937 -2.591 -4.275 1.00 94.88 233 ILE A CA 1
ATOM 1802 C C . ILE A 1 233 ? -5.644 -3.125 -2.871 1.00 94.88 233 ILE A C 1
ATOM 1804 O O . ILE A 1 233 ? -6.403 -2.865 -1.945 1.00 94.88 233 ILE A O 1
ATOM 1808 N N . ALA A 1 234 ? -4.528 -3.822 -2.666 1.00 96.19 234 ALA A N 1
ATOM 1809 C CA . ALA A 1 234 ? -4.236 -4.399 -1.361 1.00 96.19 234 ALA A CA 1
ATOM 1810 C C . ALA A 1 234 ? -2.753 -4.345 -1.006 1.00 96.19 234 ALA A C 1
ATOM 1812 O O . ALA A 1 234 ? -1.876 -4.605 -1.823 1.00 96.19 234 ALA A O 1
ATOM 1813 N N . HIS A 1 235 ? -2.499 -4.024 0.261 1.00 95.69 235 HIS A N 1
ATOM 1814 C CA . HIS A 1 235 ? -1.198 -4.112 0.896 1.00 95.69 235 HIS A CA 1
ATOM 1815 C C . HIS A 1 235 ? -1.358 -4.424 2.383 1.00 95.69 235 HIS A C 1
ATOM 1817 O O . HIS A 1 235 ? -2.084 -3.744 3.110 1.00 95.69 235 HIS A O 1
ATOM 1823 N N . GLU A 1 236 ? -0.595 -5.398 2.866 1.00 95.69 236 GLU A N 1
ATOM 1824 C CA . GLU A 1 236 ? -0.681 -5.864 4.251 1.00 95.69 236 GLU A CA 1
ATOM 1825 C C . GLU A 1 236 ? -0.374 -4.774 5.285 1.00 95.69 236 GLU A C 1
ATOM 1827 O O . GLU A 1 236 ? -1.083 -4.669 6.289 1.00 95.69 236 GLU A O 1
ATOM 1832 N N . HIS A 1 237 ? 0.623 -3.919 5.016 1.00 95.56 237 HIS A N 1
ATOM 1833 C CA . HIS A 1 237 ? 1.073 -2.862 5.930 1.00 95.56 237 HIS A CA 1
ATOM 1834 C C . HIS A 1 237 ? -0.023 -1.841 6.277 1.00 95.56 237 HIS A C 1
ATOM 1836 O O . HIS A 1 237 ? 0.062 -1.186 7.317 1.00 95.56 237 HIS A O 1
ATOM 1842 N N . ARG A 1 238 ? -1.087 -1.733 5.465 1.00 96.81 238 ARG A N 1
ATOM 1843 C CA . ARG A 1 238 ? -2.269 -0.904 5.768 1.00 96.81 238 ARG A CA 1
ATOM 1844 C C . ARG A 1 238 ? -2.959 -1.336 7.061 1.00 96.81 238 ARG A C 1
ATOM 1846 O O . ARG A 1 238 ? -3.580 -0.531 7.740 1.00 96.81 238 ARG A O 1
ATOM 1853 N N . ASN A 1 239 ? -2.812 -2.603 7.452 1.00 97.94 239 ASN A N 1
ATOM 1854 C CA . ASN A 1 239 ? -3.406 -3.141 8.674 1.00 97.94 239 ASN A CA 1
ATOM 1855 C C . ASN A 1 239 ? -2.613 -2.831 9.942 1.00 97.94 239 ASN A C 1
ATOM 1857 O O . ASN A 1 239 ? -3.146 -3.064 11.024 1.00 97.94 239 ASN A O 1
ATOM 1861 N N . TYR A 1 240 ? -1.395 -2.284 9.840 1.00 97.75 240 TYR A N 1
ATOM 1862 C CA . TYR A 1 240 ? -0.483 -2.145 10.977 1.00 97.75 240 TYR A CA 1
ATOM 1863 C C . TYR A 1 240 ? -1.135 -1.483 12.192 1.00 97.75 240 TYR A C 1
ATOM 1865 O O . TYR A 1 240 ? -1.198 -2.090 13.254 1.00 97.75 240 TYR A O 1
ATOM 1873 N N . LEU A 1 241 ? -1.693 -0.279 12.038 1.00 97.88 241 LEU A N 1
ATOM 1874 C CA . LEU A 1 241 ? -2.441 0.371 13.116 1.00 97.88 241 LEU A CA 1
ATOM 1875 C C . LEU A 1 241 ? -3.891 -0.150 13.233 1.00 97.88 241 LEU A C 1
ATOM 1877 O O . LEU A 1 241 ? -4.285 -0.500 14.347 1.00 97.88 241 LEU A O 1
ATOM 1881 N N . PRO A 1 242 ? -4.688 -0.258 12.145 1.00 98.44 242 PRO A N 1
ATOM 1882 C CA . PRO A 1 242 ? -6.106 -0.631 12.238 1.00 98.44 242 PRO A CA 1
ATOM 1883 C C . PRO A 1 242 ? -6.380 -1.982 12.912 1.00 98.44 242 PRO A C 1
ATOM 1885 O O . PRO A 1 242 ? -7.402 -2.134 13.586 1.00 98.44 242 PRO A O 1
ATOM 1888 N N . MET A 1 243 ? -5.474 -2.961 12.793 1.00 98.19 243 MET A N 1
ATOM 1889 C CA . MET A 1 243 ? -5.678 -4.287 13.386 1.00 98.19 243 MET A CA 1
ATOM 1890 C C . MET A 1 243 ? -5.621 -4.308 14.918 1.00 98.19 243 MET A C 1
ATOM 1892 O O . MET A 1 243 ? -6.102 -5.266 15.526 1.00 98.19 243 MET A O 1
ATOM 1896 N N . LEU A 1 244 ? -5.105 -3.252 15.562 1.00 97.81 244 LEU A N 1
ATOM 1897 C CA . LEU A 1 244 ? -5.160 -3.126 17.022 1.00 97.81 244 LEU A CA 1
ATOM 1898 C C . LEU A 1 244 ? -6.595 -3.201 17.550 1.00 97.81 244 LEU A C 1
ATOM 1900 O O . LEU A 1 244 ? -6.810 -3.758 18.623 1.00 97.81 244 LEU A O 1
ATOM 1904 N N . GLY A 1 245 ? -7.578 -2.688 16.803 1.00 98.19 245 GLY A N 1
ATOM 1905 C CA . GLY A 1 245 ? -8.988 -2.735 17.189 1.00 98.19 245 GLY A CA 1
ATOM 1906 C C . GLY A 1 245 ? -9.509 -4.172 17.339 1.00 98.19 245 GLY A C 1
ATOM 1907 O O . GLY A 1 245 ? -9.885 -4.566 18.449 1.00 98.19 245 GLY A O 1
ATOM 1908 N N . PRO A 1 246 ? -9.523 -4.980 16.263 1.00 98.38 246 PRO A N 1
ATOM 1909 C CA . PRO A 1 246 ? -9.952 -6.374 16.320 1.00 98.38 246 PRO A CA 1
ATOM 1910 C C . PRO A 1 246 ? -9.123 -7.221 17.293 1.00 98.38 246 PRO A C 1
ATOM 1912 O O . PRO A 1 246 ? -9.705 -8.000 18.049 1.00 98.38 246 PRO A O 1
ATOM 1915 N N . ILE A 1 247 ? -7.797 -7.024 17.355 1.00 98.06 247 ILE A N 1
ATOM 1916 C CA . ILE A 1 247 ? -6.932 -7.722 18.322 1.00 98.06 247 ILE A CA 1
ATOM 1917 C C . ILE A 1 247 ? -7.338 -7.370 19.757 1.00 98.06 247 ILE A C 1
ATOM 1919 O O . ILE A 1 247 ? -7.466 -8.268 20.591 1.00 98.06 247 ILE A O 1
ATOM 1923 N N . PHE A 1 248 ? -7.592 -6.095 20.065 1.00 97.50 248 PHE A N 1
ATOM 1924 C CA . PHE A 1 248 ? -8.050 -5.673 21.389 1.00 97.50 248 PHE A CA 1
ATOM 1925 C C . PHE A 1 248 ? -9.400 -6.296 21.754 1.00 97.50 248 PHE A C 1
ATOM 1927 O O . PHE A 1 248 ? -9.536 -6.854 22.847 1.00 97.50 248 PHE A O 1
ATOM 1934 N N . ALA A 1 249 ? -10.368 -6.278 20.833 1.00 96.88 249 ALA A N 1
ATOM 1935 C CA . ALA A 1 249 ? -11.670 -6.896 21.052 1.00 96.88 249 ALA A CA 1
ATOM 1936 C C . ALA A 1 249 ? -11.551 -8.409 21.297 1.00 96.88 249 ALA A C 1
ATOM 1938 O O . ALA A 1 249 ? -12.066 -8.910 22.300 1.00 96.88 249 ALA A O 1
ATOM 1939 N N . ALA A 1 250 ? -10.816 -9.133 20.450 1.00 95.38 250 ALA A N 1
ATOM 1940 C CA . ALA A 1 250 ? -10.586 -10.567 20.617 1.00 95.38 250 ALA A CA 1
ATOM 1941 C C . ALA A 1 250 ? -9.907 -10.877 21.962 1.00 95.38 250 ALA A C 1
ATOM 1943 O O . ALA A 1 250 ? -10.378 -11.722 22.723 1.00 95.38 250 ALA A O 1
ATOM 1944 N N . SER A 1 251 ? -8.854 -10.134 22.307 1.00 95.00 251 SER A N 1
ATOM 1945 C CA . SER A 1 251 ? -8.109 -10.301 23.563 1.00 95.00 251 SER A CA 1
ATOM 1946 C C . SER A 1 251 ? -8.990 -10.092 24.793 1.00 95.00 251 SER A C 1
ATOM 1948 O O . SER A 1 251 ? -8.896 -10.845 25.765 1.00 95.00 251 SER A O 1
ATOM 1950 N N . TYR A 1 252 ? -9.871 -9.089 24.753 1.00 94.38 252 TYR A N 1
ATOM 1951 C CA . TYR A 1 252 ? -10.827 -8.822 25.821 1.00 94.38 252 TYR A CA 1
ATOM 1952 C C . TYR A 1 252 ? -11.754 -10.023 26.043 1.00 94.38 252 TYR A C 1
ATOM 1954 O O . TYR A 1 252 ? -11.834 -10.538 27.158 1.00 94.38 252 TYR A O 1
ATOM 1962 N N . TYR A 1 253 ? -12.394 -10.541 24.991 1.00 92.69 253 TYR A N 1
ATOM 1963 C CA . TYR A 1 253 ? -13.334 -11.659 25.128 1.00 92.69 253 TYR A CA 1
ATOM 1964 C C . TYR A 1 253 ? -12.663 -13.017 25.366 1.00 92.69 253 TYR A C 1
ATOM 1966 O O . TYR A 1 253 ? -13.287 -13.894 25.966 1.00 92.69 253 TYR A O 1
ATOM 1974 N N . LEU A 1 254 ? -11.403 -13.209 24.973 1.00 92.69 254 LEU A N 1
ATOM 1975 C CA . LEU A 1 254 ? -10.653 -14.431 25.279 1.00 92.69 254 LEU A CA 1
ATOM 1976 C C . LEU A 1 254 ? -10.191 -14.479 26.740 1.00 92.69 254 LEU A C 1
ATOM 1978 O O . LEU A 1 254 ? -10.193 -15.542 27.360 1.00 92.69 254 LEU A O 1
ATOM 1982 N N . LEU A 1 255 ? -9.804 -13.336 27.309 1.00 91.81 255 LEU A N 1
ATOM 1983 C CA . LEU A 1 255 ? -9.098 -13.310 28.591 1.00 91.81 255 LEU A CA 1
ATOM 1984 C C . LEU A 1 255 ? -9.933 -12.802 29.763 1.00 91.81 255 LEU A C 1
ATOM 1986 O O . LEU A 1 255 ? -9.550 -13.061 30.908 1.00 91.81 255 LEU A O 1
ATOM 1990 N N . LEU A 1 256 ? -11.047 -12.102 29.517 1.00 87.81 256 LEU A N 1
ATOM 1991 C CA . LEU A 1 256 ? -11.862 -11.560 30.598 1.00 87.81 256 LEU A CA 1
ATOM 1992 C C . LEU A 1 256 ? -12.631 -12.687 31.323 1.00 87.81 256 LEU A C 1
ATOM 1994 O O . LEU A 1 256 ? -13.467 -13.369 30.708 1.00 87.81 256 LEU A O 1
ATOM 1998 N N . PRO A 1 257 ? -12.394 -12.882 32.638 1.00 76.88 257 PRO A N 1
ATOM 1999 C CA . PRO A 1 257 ? -13.030 -13.956 33.403 1.00 76.88 257 PRO A CA 1
ATOM 2000 C C . PRO A 1 257 ? -14.546 -13.792 33.512 1.00 76.88 257 PRO A C 1
ATOM 2002 O O . PRO A 1 257 ? -15.278 -14.772 33.429 1.00 76.88 257 PRO A O 1
ATOM 2005 N N . GLN A 1 258 ? -15.002 -12.544 33.640 1.00 78.94 258 GLN A N 1
ATOM 2006 C CA . GLN A 1 258 ? -16.380 -12.173 33.974 1.00 78.94 258 GLN A CA 1
ATOM 2007 C C . GLN A 1 258 ? -17.401 -12.483 32.870 1.00 78.94 258 GLN A C 1
ATOM 2009 O O . GLN A 1 258 ? -18.592 -12.494 33.148 1.00 78.94 258 GLN A O 1
ATOM 2014 N N . VAL A 1 259 ? -16.960 -12.746 31.634 1.00 72.81 259 VAL A N 1
ATOM 2015 C CA . VAL A 1 259 ? -17.875 -13.051 30.522 1.00 72.81 259 VAL A CA 1
ATOM 2016 C C . VAL A 1 259 ? -18.410 -14.486 30.638 1.00 72.81 259 VAL A C 1
ATOM 2018 O O . VAL A 1 259 ? -19.611 -14.680 30.541 1.00 72.81 259 VAL A O 1
ATOM 2021 N N . HIS A 1 260 ? -17.537 -15.481 30.868 1.00 78.31 260 HIS A N 1
ATOM 2022 C CA . HIS A 1 260 ? -17.889 -16.912 30.974 1.00 78.31 260 HIS A CA 1
ATOM 2023 C C . HIS A 1 260 ? -16.802 -17.700 31.735 1.00 78.31 260 HIS A C 1
ATOM 2025 O O . HIS A 1 260 ? -15.851 -18.211 31.135 1.00 78.31 260 HIS A O 1
ATOM 2031 N N . VAL A 1 261 ? -16.901 -17.802 33.063 1.00 85.88 261 VAL A N 1
ATOM 2032 C CA . VAL A 1 261 ? -15.835 -18.397 33.902 1.00 85.88 261 VAL A CA 1
ATOM 2033 C C . VAL A 1 261 ? -15.539 -19.856 33.525 1.00 85.88 261 VAL A C 1
ATOM 2035 O O . VAL A 1 261 ? -14.372 -20.236 33.443 1.00 85.88 261 VAL A O 1
ATOM 2038 N N . SER A 1 262 ? -16.572 -20.644 33.213 1.00 89.69 262 SER A N 1
ATOM 2039 C CA . SER A 1 262 ? -16.456 -22.071 32.872 1.00 89.69 262 SER A CA 1
ATOM 2040 C C . SER A 1 262 ? -15.597 -22.348 31.634 1.00 89.69 262 SER A C 1
ATOM 2042 O O . SER A 1 262 ? -14.947 -23.384 31.560 1.00 89.69 262 SER A O 1
ATOM 2044 N N . THR A 1 263 ? -15.538 -21.420 30.674 1.00 91.62 263 THR A N 1
ATOM 2045 C CA . THR A 1 263 ? -14.787 -21.595 29.417 1.00 91.62 263 THR A CA 1
ATOM 2046 C C . THR A 1 263 ? -13.445 -20.866 29.408 1.00 91.62 263 THR A C 1
ATOM 2048 O O . THR A 1 263 ? -12.735 -20.887 28.404 1.00 91.62 263 THR A O 1
ATOM 2051 N N . LEU A 1 264 ? -13.071 -20.190 30.502 1.00 91.19 264 LEU A N 1
ATOM 2052 C CA . LEU A 1 264 ? -11.901 -19.308 30.542 1.00 91.19 264 LEU A CA 1
ATOM 2053 C C . LEU A 1 264 ? -10.584 -20.032 30.226 1.00 91.19 264 LEU A C 1
ATOM 2055 O O . LEU A 1 264 ? -9.738 -19.475 29.531 1.00 91.19 264 LEU A O 1
ATOM 2059 N N . GLN A 1 265 ? -10.404 -21.261 30.715 1.00 93.25 265 GLN A N 1
ATOM 2060 C CA . GLN A 1 265 ? -9.194 -22.042 30.439 1.00 93.25 265 GLN A CA 1
ATOM 2061 C C . GLN A 1 265 ? -9.065 -22.366 28.946 1.00 93.25 265 GLN A C 1
ATOM 2063 O O . GLN A 1 265 ? -8.025 -22.092 28.355 1.00 93.25 265 GLN A O 1
ATOM 2068 N N . ILE A 1 266 ? -10.143 -22.846 28.316 1.00 94.56 266 ILE A N 1
ATOM 2069 C CA . ILE A 1 266 ? -10.176 -23.149 26.877 1.00 94.56 266 ILE A CA 1
ATOM 2070 C C . ILE A 1 266 ? -9.914 -21.879 26.058 1.00 94.56 266 ILE A C 1
ATOM 2072 O O . ILE A 1 266 ? -9.071 -21.890 25.166 1.00 94.56 266 ILE A O 1
ATOM 2076 N N . ARG A 1 267 ? -10.557 -20.753 26.398 1.00 94.38 267 ARG A N 1
ATOM 2077 C CA . ARG A 1 267 ? -10.325 -19.463 25.722 1.00 94.38 267 ARG A CA 1
ATOM 2078 C C . ARG A 1 267 ? -8.867 -18.997 25.827 1.00 94.38 267 ARG A C 1
ATOM 2080 O O . ARG A 1 267 ? -8.317 -18.493 24.852 1.00 94.38 267 ARG A O 1
ATOM 2087 N N . ARG A 1 268 ? -8.215 -19.197 26.977 1.00 93.81 268 ARG A N 1
ATOM 2088 C CA . ARG A 1 268 ? -6.782 -18.897 27.154 1.00 93.81 268 ARG A CA 1
ATOM 2089 C C . ARG A 1 268 ? -5.890 -19.809 26.318 1.00 93.81 268 ARG A C 1
ATOM 2091 O O . ARG A 1 268 ? -4.941 -19.309 25.727 1.00 93.81 268 ARG A O 1
ATOM 2098 N N . ILE A 1 269 ? -6.202 -21.104 26.242 1.00 95.88 269 ILE A N 1
ATOM 2099 C CA . ILE A 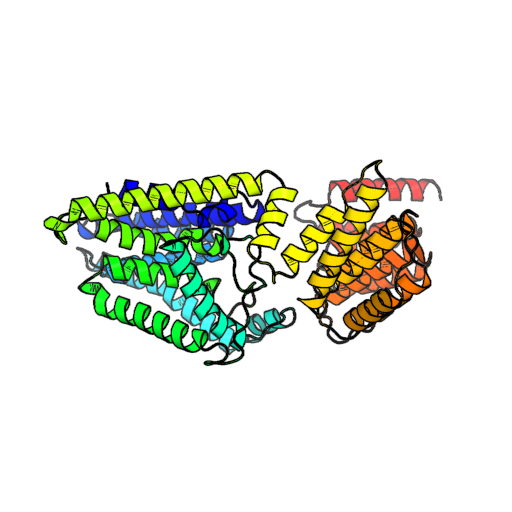1 269 ? -5.481 -22.057 25.385 1.00 95.88 269 ILE A CA 1
ATOM 2100 C C . ILE A 1 269 ? -5.604 -21.639 23.917 1.00 95.88 269 ILE A C 1
ATOM 2102 O O . ILE A 1 269 ? -4.590 -21.558 23.233 1.00 95.88 269 ILE A O 1
ATOM 2106 N N . ILE A 1 270 ? -6.811 -21.286 23.460 1.00 95.12 270 ILE A N 1
ATOM 2107 C CA . ILE A 1 270 ? -7.038 -20.747 22.110 1.00 95.12 270 ILE A CA 1
ATOM 2108 C C . ILE A 1 270 ? -6.200 -19.483 21.891 1.00 95.12 270 ILE A C 1
ATOM 2110 O O . ILE A 1 270 ? -5.512 -19.371 20.884 1.00 95.12 270 ILE A O 1
ATOM 2114 N N . GLY A 1 271 ? -6.205 -18.553 22.849 1.00 95.25 271 GLY A N 1
ATOM 2115 C CA . GLY A 1 271 ? -5.384 -17.347 22.772 1.00 95.25 271 GLY A CA 1
ATOM 2116 C C . GLY A 1 271 ? -3.891 -17.655 22.626 1.00 95.25 271 GLY A C 1
ATOM 2117 O O . GLY A 1 271 ? -3.235 -17.088 21.761 1.00 95.25 271 GLY A O 1
ATOM 2118 N N . LEU A 1 272 ? -3.348 -18.570 23.434 1.00 96.12 272 LEU A N 1
ATOM 2119 C CA . LEU A 1 272 ? -1.942 -18.980 23.337 1.00 96.12 272 LEU A CA 1
ATOM 2120 C C . LEU A 1 272 ? -1.631 -19.681 22.009 1.00 96.12 272 LEU A C 1
ATOM 2122 O O . LEU A 1 272 ? -0.582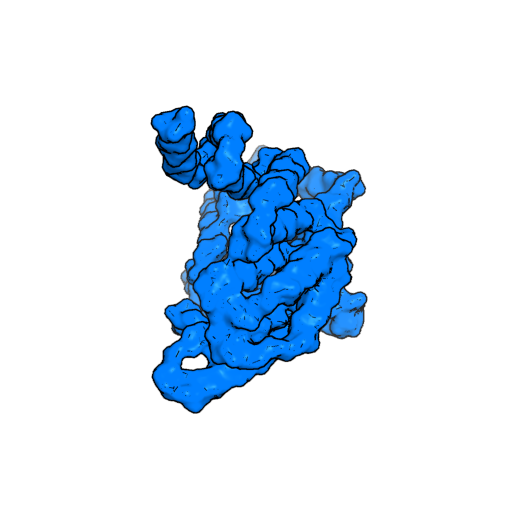 -19.422 21.425 1.00 96.12 272 LEU A O 1
ATOM 2126 N N . ALA A 1 273 ? -2.544 -20.517 21.509 1.00 96.56 273 ALA A N 1
ATOM 2127 C CA . ALA A 1 273 ? -2.410 -21.158 20.205 1.00 96.56 273 ALA A CA 1
ATOM 2128 C C . ALA A 1 273 ? -2.377 -20.126 19.065 1.00 96.56 273 ALA A C 1
ATOM 2130 O O . ALA A 1 273 ? -1.562 -20.260 18.156 1.00 96.56 273 ALA A O 1
ATOM 2131 N N . LEU A 1 274 ? -3.188 -19.063 19.141 1.00 96.62 274 LEU A N 1
ATOM 2132 C CA . LE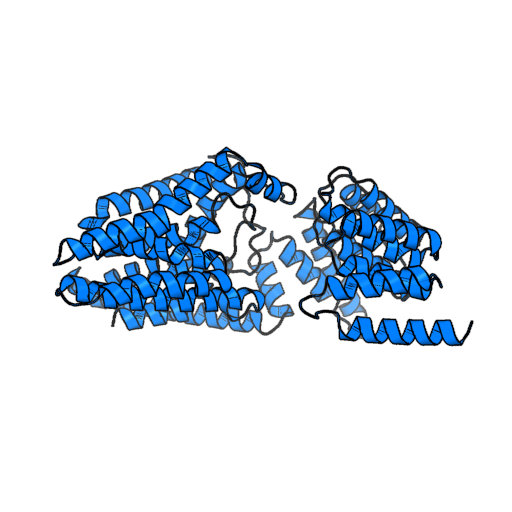U A 1 274 ? -3.147 -17.954 18.180 1.00 96.62 274 LEU A CA 1
ATOM 2133 C C . LEU A 1 274 ? -1.814 -17.202 18.231 1.00 96.62 274 LEU A C 1
ATOM 2135 O O . LEU A 1 274 ? -1.225 -16.950 17.187 1.00 96.62 274 LEU A O 1
ATOM 2139 N N . ILE A 1 275 ? -1.290 -16.901 19.425 1.00 97.56 275 ILE A N 1
ATOM 2140 C CA . ILE A 1 275 ? 0.040 -16.281 19.559 1.00 97.56 275 ILE A CA 1
ATOM 2141 C C . ILE A 1 275 ? 1.126 -17.167 18.939 1.00 97.56 275 ILE A C 1
ATOM 2143 O O . ILE A 1 275 ? 1.985 -16.661 18.220 1.00 97.56 275 ILE A O 1
ATOM 2147 N N . ALA A 1 276 ? 1.085 -18.477 19.192 1.00 97.75 276 ALA A N 1
ATOM 2148 C CA . ALA A 1 276 ? 2.032 -19.420 18.606 1.00 97.75 276 ALA A CA 1
ATOM 2149 C C . ALA A 1 276 ? 1.913 -19.463 17.074 1.00 97.75 276 ALA A C 1
ATOM 2151 O O . ALA A 1 276 ? 2.929 -19.394 16.387 1.00 97.75 276 ALA A O 1
ATOM 2152 N N . LEU A 1 277 ? 0.688 -19.497 16.536 1.00 97.19 277 LEU A N 1
ATOM 2153 C CA . LEU A 1 277 ? 0.430 -19.422 15.096 1.00 97.19 277 LEU A CA 1
ATOM 2154 C C . LEU A 1 277 ? 1.011 -18.138 14.488 1.00 97.19 277 LEU A C 1
ATOM 2156 O O . LEU A 1 277 ? 1.703 -18.200 13.471 1.00 97.19 277 LEU A O 1
ATOM 2160 N N . PHE A 1 278 ? 0.766 -16.986 15.118 1.00 98.06 278 PHE A N 1
ATOM 2161 C CA . PHE A 1 278 ? 1.288 -15.697 14.665 1.00 98.06 278 PHE A CA 1
ATOM 2162 C C . PHE A 1 278 ? 2.820 -15.705 14.658 1.00 98.06 278 PHE A C 1
ATOM 2164 O O . PHE A 1 278 ? 3.428 -15.383 13.641 1.00 98.06 278 PHE A O 1
ATOM 2171 N N . ALA A 1 279 ? 3.442 -16.165 15.747 1.00 98.06 279 ALA A N 1
ATOM 2172 C CA . ALA A 1 279 ? 4.893 -16.240 15.878 1.00 98.06 279 ALA A CA 1
ATOM 2173 C C . ALA A 1 279 ? 5.539 -17.144 14.817 1.00 98.06 279 ALA A C 1
ATOM 2175 O O . ALA A 1 279 ? 6.498 -16.730 14.170 1.00 98.06 279 ALA A O 1
ATOM 2176 N N . VAL A 1 280 ? 5.004 -18.353 14.610 1.00 97.56 280 VAL A N 1
ATOM 2177 C CA . VAL A 1 280 ? 5.528 -19.312 13.622 1.00 97.56 280 VAL A CA 1
ATOM 2178 C C . VAL A 1 280 ? 5.372 -18.772 12.201 1.00 97.56 280 VAL A C 1
ATOM 2180 O O . VAL A 1 280 ? 6.318 -18.834 11.418 1.00 97.56 280 VAL A O 1
ATOM 2183 N N . THR A 1 281 ? 4.216 -18.184 11.880 1.00 96.94 281 THR A N 1
ATOM 2184 C CA . THR A 1 281 ? 3.967 -17.600 10.552 1.00 96.94 281 THR A CA 1
ATOM 2185 C C . THR A 1 281 ? 4.908 -16.427 10.286 1.00 96.94 281 THR A C 1
ATOM 2187 O O . THR A 1 281 ? 5.522 -16.349 9.225 1.00 96.94 281 THR A O 1
ATOM 2190 N N . THR A 1 282 ? 5.076 -15.532 11.261 1.00 97.25 282 THR A N 1
ATOM 2191 C CA . THR A 1 282 ? 5.997 -14.392 11.158 1.00 97.25 282 THR A CA 1
ATOM 2192 C C . THR A 1 282 ? 7.445 -14.845 11.028 1.00 97.25 282 THR A C 1
ATOM 2194 O O . THR A 1 282 ? 8.175 -14.292 10.209 1.00 97.25 282 THR A O 1
ATOM 2197 N N . TYR A 1 283 ? 7.859 -15.869 11.779 1.00 96.75 283 TYR A N 1
ATOM 2198 C CA . TYR A 1 283 ? 9.198 -16.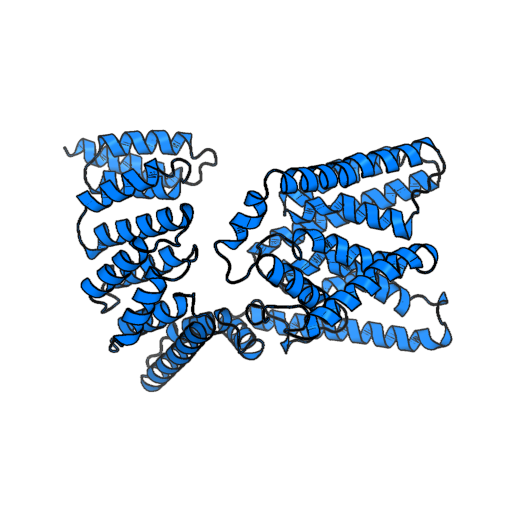441 11.667 1.00 96.75 283 TYR A CA 1
ATOM 2199 C C . TYR A 1 283 ? 9.451 -17.005 10.264 1.00 96.75 283 TYR A C 1
ATOM 2201 O O . TYR A 1 283 ? 10.418 -16.598 9.625 1.00 96.75 283 TYR A O 1
ATOM 2209 N N . SER A 1 284 ? 8.546 -17.845 9.749 1.00 95.19 284 SER A N 1
ATOM 2210 C CA . SER A 1 284 ? 8.656 -18.414 8.397 1.00 95.19 284 SER A CA 1
ATOM 2211 C C . SER A 1 284 ? 8.742 -17.330 7.322 1.00 95.19 284 SER A C 1
ATOM 2213 O O . SER A 1 284 ? 9.603 -17.373 6.453 1.00 95.19 284 SER A O 1
ATOM 2215 N N . ARG A 1 285 ? 7.898 -16.299 7.399 1.00 94.44 285 ARG A N 1
ATOM 2216 C CA . ARG A 1 285 ? 7.958 -15.209 6.419 1.00 94.44 285 ARG A CA 1
ATOM 2217 C C . ARG A 1 285 ? 9.227 -14.371 6.564 1.00 94.44 285 ARG A C 1
ATOM 2219 O O . ARG A 1 285 ? 9.753 -13.879 5.574 1.00 94.44 285 ARG A O 1
ATOM 2226 N N . SER A 1 286 ? 9.740 -14.195 7.782 1.00 95.81 286 SER A N 1
ATOM 2227 C CA . SER A 1 286 ? 10.987 -13.453 7.991 1.00 95.81 286 SER A CA 1
ATOM 2228 C C . SER A 1 286 ? 12.193 -14.155 7.367 1.00 95.81 286 SER A C 1
ATOM 2230 O O . SER A 1 286 ? 13.106 -13.474 6.905 1.00 95.81 286 SER A O 1
ATOM 2232 N N . THR A 1 287 ? 12.183 -15.494 7.306 1.00 95.12 287 THR A N 1
ATOM 2233 C CA . THR A 1 287 ? 13.223 -16.254 6.607 1.00 95.12 287 THR A CA 1
ATOM 2234 C C . THR A 1 287 ? 13.104 -16.104 5.097 1.00 95.12 287 THR A C 1
ATOM 2236 O O . THR A 1 287 ? 14.127 -15.884 4.458 1.00 95.12 287 THR A O 1
ATOM 2239 N N . ASP A 1 288 ? 11.885 -16.100 4.542 1.00 94.31 288 ASP A N 1
ATOM 2240 C CA . ASP A 1 288 ? 11.677 -15.851 3.107 1.00 94.31 288 ASP A CA 1
ATOM 2241 C C . ASP A 1 288 ? 12.195 -14.457 2.717 1.00 94.31 288 ASP A C 1
ATOM 2243 O O . ASP A 1 288 ? 12.931 -14.299 1.750 1.00 94.31 288 ASP A O 1
ATOM 2247 N N . TRP A 1 289 ? 11.905 -13.437 3.532 1.00 94.81 289 TRP A N 1
ATOM 2248 C CA . TRP A 1 289 ? 12.366 -12.059 3.312 1.00 94.81 289 TRP A CA 1
ATOM 2249 C C . TRP A 1 289 ? 13.884 -11.866 3.431 1.00 94.81 289 TRP A C 1
ATOM 2251 O O . TRP A 1 289 ? 14.402 -10.841 2.981 1.00 94.81 289 TRP A O 1
ATOM 2261 N N . ALA A 1 290 ? 14.609 -12.807 4.039 1.00 94.69 290 ALA A N 1
ATOM 2262 C CA . ALA A 1 290 ? 16.054 -12.696 4.215 1.00 94.69 290 ALA A CA 1
ATOM 2263 C C . ALA A 1 290 ? 16.832 -12.914 2.905 1.00 94.69 290 ALA A C 1
ATOM 2265 O O . ALA A 1 290 ? 17.956 -12.424 2.777 1.00 94.69 290 ALA A O 1
ATOM 2266 N N . ASN A 1 291 ? 16.248 -13.625 1.934 1.00 94.56 291 ASN A N 1
ATOM 2267 C CA . ASN A 1 291 ? 16.865 -13.921 0.646 1.00 94.56 291 ASN A CA 1
ATOM 2268 C C . ASN A 1 291 ? 15.908 -13.555 -0.505 1.00 94.56 291 ASN A C 1
ATOM 2270 O O . ASN A 1 291 ? 14.807 -14.095 -0.566 1.00 94.56 291 ASN A O 1
ATOM 2274 N N . PRO A 1 292 ? 16.311 -12.699 -1.465 1.00 92.94 292 PRO A N 1
ATOM 2275 C CA . PRO A 1 292 ? 15.441 -12.308 -2.577 1.00 92.94 292 PRO A CA 1
ATOM 2276 C C . PRO A 1 292 ? 14.896 -13.477 -3.409 1.00 92.94 292 PRO A C 1
ATOM 2278 O O . PRO A 1 292 ? 13.758 -13.426 -3.865 1.00 92.94 292 PRO A O 1
ATOM 2281 N N . PHE A 1 293 ? 15.687 -14.533 -3.614 1.00 94.44 293 PHE A N 1
ATOM 2282 C CA . PHE A 1 293 ? 15.243 -15.702 -4.370 1.00 94.44 293 PHE A CA 1
ATOM 2283 C C . PHE A 1 293 ? 14.164 -16.482 -3.614 1.00 94.44 293 PHE A C 1
ATOM 2285 O O . PHE A 1 293 ? 13.161 -16.864 -4.218 1.00 94.44 293 PHE A O 1
ATOM 2292 N N . ASP A 1 294 ? 14.337 -16.677 -2.304 1.00 94.88 294 ASP A N 1
ATOM 2293 C CA . ASP A 1 294 ? 13.351 -17.364 -1.462 1.00 94.88 294 ASP A CA 1
ATOM 2294 C C . ASP A 1 294 ? 12.060 -16.543 -1.357 1.00 94.88 294 ASP A C 1
ATOM 2296 O O . ASP A 1 294 ? 10.979 -17.093 -1.566 1.00 94.88 294 ASP A O 1
ATOM 2300 N N . LEU A 1 295 ? 12.176 -15.222 -1.158 1.00 95.44 295 LEU A N 1
ATOM 2301 C CA . LEU A 1 295 ? 11.051 -14.288 -1.164 1.00 95.44 295 LEU A CA 1
ATOM 2302 C C . LEU A 1 295 ? 10.227 -14.426 -2.443 1.00 95.44 295 LEU A C 1
ATOM 2304 O O . LEU A 1 295 ? 9.053 -14.775 -2.377 1.00 95.44 295 LEU A O 1
ATOM 2308 N N . TYR A 1 296 ? 10.821 -14.190 -3.614 1.00 95.75 296 TYR A N 1
ATOM 2309 C CA . TYR A 1 296 ? 10.052 -14.204 -4.859 1.00 95.75 296 TYR A CA 1
ATOM 2310 C C . TYR A 1 296 ? 9.551 -15.603 -5.224 1.00 95.75 296 TYR A C 1
ATOM 2312 O O . TYR A 1 296 ? 8.485 -15.736 -5.827 1.00 95.75 296 TYR A O 1
ATOM 2320 N N . THR A 1 297 ? 10.259 -16.655 -4.799 1.00 95.44 297 THR A N 1
ATOM 2321 C CA . THR A 1 297 ? 9.772 -18.030 -4.939 1.00 95.44 297 THR A CA 1
ATOM 2322 C C . THR A 1 297 ? 8.522 -18.255 -4.090 1.00 95.44 297 THR A C 1
ATOM 2324 O O . THR A 1 297 ? 7.568 -18.863 -4.576 1.00 95.44 297 THR A O 1
ATOM 2327 N N . ALA A 1 298 ? 8.501 -17.773 -2.845 1.00 95.50 298 ALA A N 1
ATOM 2328 C CA . ALA A 1 298 ? 7.325 -17.829 -1.984 1.00 95.50 298 ALA A CA 1
ATOM 2329 C C . ALA A 1 298 ? 6.170 -17.001 -2.571 1.00 95.50 298 ALA A C 1
ATOM 2331 O O . ALA A 1 298 ? 5.072 -17.532 -2.727 1.00 95.50 298 ALA A O 1
ATOM 2332 N N . GLU A 1 299 ? 6.430 -15.764 -3.007 1.00 95.94 299 GLU A N 1
ATOM 2333 C CA . GLU A 1 299 ? 5.434 -14.888 -3.643 1.00 95.94 299 GLU A CA 1
ATOM 2334 C C . GLU A 1 299 ? 4.800 -15.550 -4.876 1.00 95.94 299 GLU A C 1
ATOM 2336 O O . GLU A 1 299 ? 3.581 -15.651 -4.966 1.00 95.94 299 GLU A O 1
ATOM 2341 N N . ALA A 1 300 ? 5.598 -16.093 -5.801 1.00 95.62 300 ALA A N 1
ATOM 2342 C CA . ALA A 1 300 ? 5.075 -16.736 -7.009 1.00 95.62 300 ALA A CA 1
ATOM 2343 C C . ALA A 1 300 ? 4.364 -18.076 -6.741 1.00 95.62 300 ALA A C 1
ATOM 2345 O O . ALA A 1 300 ? 3.564 -18.523 -7.568 1.00 95.62 300 ALA A O 1
ATOM 2346 N N . ARG A 1 301 ? 4.657 -18.742 -5.615 1.00 94.56 301 ARG A N 1
ATOM 2347 C CA . ARG A 1 301 ? 3.951 -19.959 -5.177 1.00 94.56 301 ARG A CA 1
ATOM 2348 C C . ARG A 1 301 ? 2.618 -19.638 -4.508 1.00 94.56 301 ARG A C 1
ATOM 2350 O O . ARG A 1 301 ? 1.649 -20.350 -4.752 1.00 94.56 301 ARG A O 1
ATOM 2357 N N . HIS A 1 302 ? 2.583 -18.613 -3.661 1.00 94.56 302 HIS A N 1
ATOM 2358 C CA . HIS A 1 302 ? 1.393 -18.201 -2.912 1.00 94.56 302 HIS A CA 1
ATOM 2359 C C . HIS A 1 302 ? 0.410 -17.425 -3.795 1.00 94.56 302 HIS A C 1
ATOM 2361 O O . HIS A 1 302 ? -0.790 -17.681 -3.749 1.00 94.56 302 HIS A O 1
ATOM 2367 N N . HIS A 1 303 ? 0.937 -16.577 -4.679 1.00 95.50 303 HIS A N 1
ATOM 2368 C CA . HIS A 1 303 ? 0.189 -15.755 -5.626 1.00 95.50 303 HIS A CA 1
ATOM 2369 C C . HIS A 1 303 ? 0.540 -16.146 -7.072 1.00 95.50 303 HIS A C 1
ATOM 2371 O O . HIS A 1 303 ? 1.161 -15.378 -7.813 1.00 95.50 303 HIS A O 1
ATOM 2377 N N . PRO A 1 304 ? 0.158 -17.355 -7.533 1.00 95.31 304 PRO A N 1
ATOM 2378 C CA . PRO A 1 304 ? 0.536 -17.842 -8.856 1.00 95.31 304 PRO A CA 1
ATOM 2379 C C . PRO A 1 304 ? -0.064 -17.017 -9.998 1.00 95.31 304 PRO A C 1
ATOM 2381 O O . PRO A 1 304 ? 0.421 -17.138 -11.117 1.00 95.31 304 PRO A O 1
ATOM 2384 N N . ASN A 1 305 ? -1.084 -16.197 -9.752 1.00 95.81 305 ASN A N 1
ATOM 2385 C CA . ASN A 1 305 ? -1.685 -15.321 -10.759 1.00 95.81 305 ASN A CA 1
ATOM 2386 C C . ASN A 1 305 ? -1.204 -13.865 -10.645 1.00 95.81 305 ASN A C 1
ATOM 2388 O O . ASN A 1 305 ? -1.738 -12.998 -11.329 1.00 95.81 305 ASN A O 1
ATOM 2392 N N . SER A 1 306 ? -0.187 -13.594 -9.821 1.00 96.19 306 SER A N 1
ATOM 2393 C CA . SER A 1 306 ? 0.453 -12.283 -9.744 1.00 96.19 306 SER A CA 1
ATOM 2394 C C . SER A 1 306 ? 1.366 -12.066 -10.953 1.00 96.19 306 SER A C 1
ATOM 2396 O O . SER A 1 306 ? 2.312 -12.832 -11.201 1.00 96.19 306 SER A O 1
ATOM 2398 N N . ALA A 1 307 ? 1.090 -11.007 -11.715 1.00 94.94 307 ALA A N 1
ATOM 2399 C CA . ALA A 1 307 ? 1.940 -10.595 -12.823 1.00 94.94 307 ALA A CA 1
ATOM 2400 C C . ALA A 1 307 ? 3.282 -10.083 -12.290 1.00 94.94 307 ALA A C 1
ATOM 2402 O O . ALA A 1 307 ? 4.328 -10.407 -12.856 1.00 94.94 307 ALA A O 1
ATOM 2403 N N . GLN A 1 308 ? 3.260 -9.345 -11.175 1.00 94.38 308 GLN A N 1
ATOM 2404 C CA . GLN A 1 308 ? 4.469 -8.808 -10.560 1.00 94.38 308 GLN A CA 1
ATOM 2405 C C . GLN A 1 308 ? 5.353 -9.910 -9.961 1.00 94.38 308 GLN A C 1
ATOM 2407 O O . GLN A 1 308 ? 6.544 -9.940 -10.256 1.00 94.38 308 GLN A O 1
ATOM 2412 N N . ALA A 1 309 ? 4.802 -10.872 -9.212 1.00 96.38 309 ALA A N 1
ATOM 2413 C CA . ALA A 1 309 ? 5.592 -11.989 -8.683 1.00 96.38 309 ALA A CA 1
ATOM 2414 C C . ALA A 1 309 ? 6.215 -12.826 -9.814 1.00 96.38 309 ALA A C 1
ATOM 2416 O O . ALA A 1 309 ? 7.377 -13.229 -9.736 1.00 96.38 309 ALA A O 1
ATOM 2417 N N . SER A 1 310 ? 5.468 -13.037 -10.905 1.00 97.25 310 SER A N 1
ATOM 2418 C CA . SER A 1 310 ? 5.988 -13.713 -12.099 1.00 97.25 310 SER A CA 1
ATOM 2419 C C . SER A 1 310 ? 7.125 -12.913 -12.750 1.00 97.25 310 SER A C 1
ATOM 2421 O O . SER A 1 310 ? 8.150 -13.485 -13.111 1.00 97.25 310 SER A O 1
ATOM 2423 N N . LEU A 1 311 ? 6.994 -11.588 -12.853 1.00 96.50 311 LEU A N 1
ATOM 2424 C CA . LEU A 1 311 ? 8.030 -10.708 -13.399 1.00 96.50 311 LEU A CA 1
ATOM 2425 C C . LEU A 1 311 ? 9.325 -10.751 -12.573 1.00 96.50 311 LEU A C 1
ATOM 2427 O O . LEU A 1 311 ? 10.417 -10.854 -13.143 1.00 96.50 311 LEU A O 1
ATOM 2431 N N . GLU A 1 312 ? 9.215 -10.698 -11.245 1.00 96.94 312 GLU A N 1
ATOM 2432 C CA . GLU A 1 312 ? 10.374 -10.777 -10.351 1.00 96.94 312 GLU A CA 1
ATOM 2433 C C . GLU A 1 312 ? 11.057 -12.144 -10.457 1.00 96.94 312 GLU A C 1
ATOM 2435 O O . GLU A 1 312 ? 12.278 -12.211 -10.578 1.00 96.94 312 GLU A O 1
ATOM 2440 N N . MET A 1 313 ? 10.296 -13.242 -10.538 1.00 97.38 313 MET A N 1
ATOM 2441 C CA . MET A 1 313 ? 10.873 -14.572 -10.769 1.00 97.38 313 MET A CA 1
ATOM 2442 C C . MET A 1 313 ? 11.594 -14.683 -12.113 1.00 97.38 313 MET A C 1
ATOM 2444 O O . MET A 1 313 ? 12.691 -15.247 -12.175 1.00 97.38 313 MET A O 1
ATOM 2448 N N . GLY A 1 314 ? 11.033 -14.105 -13.179 1.00 97.31 314 GLY A N 1
ATOM 2449 C CA . GLY A 1 314 ? 11.709 -14.002 -14.474 1.00 97.31 314 GLY A CA 1
ATOM 2450 C C . GLY A 1 314 ? 13.037 -13.246 -14.369 1.00 97.31 314 GLY A C 1
ATOM 2451 O O . GLY A 1 314 ? 14.057 -13.678 -14.916 1.00 97.31 314 GLY A O 1
ATOM 2452 N N . THR A 1 315 ? 13.054 -12.164 -13.589 1.00 96.19 315 THR A N 1
ATOM 2453 C CA . THR A 1 315 ? 14.257 -11.366 -13.318 1.00 96.19 315 THR A CA 1
ATOM 2454 C C . THR A 1 315 ? 15.293 -12.157 -12.525 1.00 96.19 315 THR A C 1
ATOM 2456 O O . THR A 1 315 ? 16.464 -12.191 -12.917 1.00 96.19 315 THR A O 1
ATOM 2459 N N . MET A 1 316 ? 14.871 -12.862 -11.472 1.00 96.12 316 MET A N 1
ATOM 2460 C CA . MET A 1 316 ? 15.750 -13.693 -10.654 1.00 96.12 316 MET A CA 1
ATOM 2461 C C . MET A 1 316 ? 16.417 -14.775 -11.497 1.00 96.12 316 MET A C 1
ATOM 2463 O O . MET A 1 316 ? 17.643 -14.784 -11.588 1.00 96.12 316 MET A O 1
ATOM 2467 N N . TYR A 1 317 ? 15.644 -15.621 -12.187 1.00 96.38 317 TYR A N 1
ATOM 2468 C CA . TYR A 1 317 ? 16.200 -16.683 -13.032 1.00 96.38 317 TYR A CA 1
ATOM 2469 C C . TYR A 1 317 ? 17.056 -16.140 -14.183 1.00 96.38 317 TYR A C 1
ATOM 2471 O O . TYR A 1 317 ? 18.107 -16.706 -14.484 1.00 96.38 317 TYR A O 1
ATOM 2479 N N . GLY A 1 318 ? 16.661 -15.017 -14.794 1.00 95.31 318 GLY A N 1
ATOM 2480 C CA . GLY A 1 318 ? 17.419 -14.388 -15.878 1.00 95.31 318 GLY A CA 1
ATOM 2481 C C . GLY A 1 318 ? 18.785 -13.849 -15.435 1.00 95.31 318 GLY A C 1
ATOM 2482 O O . GLY A 1 318 ? 19.741 -13.853 -16.222 1.00 95.31 318 GLY A O 1
ATOM 2483 N N . SER A 1 319 ? 18.888 -13.429 -14.170 1.00 93.50 319 SER A N 1
ATOM 2484 C CA . SER A 1 319 ? 20.124 -12.926 -13.564 1.00 93.50 319 SER A CA 1
ATOM 2485 C C . SER A 1 319 ? 21.110 -14.030 -13.162 1.00 93.50 319 SER A C 1
ATOM 2487 O O . SER A 1 319 ? 22.300 -13.751 -13.009 1.00 93.50 319 SER A O 1
ATOM 2489 N N . ILE A 1 320 ? 20.657 -15.287 -13.045 1.00 93.69 320 ILE A N 1
ATOM 2490 C CA . ILE A 1 320 ? 21.527 -16.406 -12.671 1.00 93.69 320 ILE A CA 1
ATOM 2491 C C . ILE A 1 320 ? 22.568 -16.638 -13.772 1.00 93.69 320 ILE A C 1
ATOM 2493 O O . ILE A 1 320 ? 22.261 -16.840 -14.953 1.00 93.69 320 ILE A O 1
ATOM 2497 N N . THR A 1 321 ? 23.836 -16.626 -13.378 1.00 90.50 321 THR A N 1
ATOM 2498 C CA . THR A 1 321 ? 24.973 -16.963 -14.233 1.00 90.50 321 THR A CA 1
ATOM 2499 C C . THR A 1 321 ? 25.671 -18.193 -13.670 1.00 90.50 321 THR A C 1
ATOM 2501 O O . THR A 1 321 ? 25.865 -18.334 -12.467 1.00 90.50 321 THR A O 1
ATOM 2504 N N . THR A 1 322 ? 25.995 -19.137 -14.548 1.00 93.12 322 THR A N 1
ATOM 2505 C CA . THR A 1 322 ? 26.629 -20.408 -14.191 1.00 93.12 322 THR A CA 1
ATOM 2506 C C . THR A 1 322 ? 27.507 -20.866 -15.355 1.00 93.12 322 THR A C 1
ATOM 2508 O O . THR A 1 322 ? 27.141 -20.610 -16.502 1.00 93.12 322 THR A O 1
ATOM 2511 N N . PRO A 1 323 ? 28.665 -21.502 -15.111 1.00 93.88 323 PRO A N 1
ATOM 2512 C CA . PRO A 1 323 ? 29.484 -22.067 -16.182 1.00 93.88 323 PRO A CA 1
ATOM 2513 C C . PRO A 1 323 ? 28.837 -23.295 -16.849 1.00 93.88 323 PRO A C 1
ATOM 2515 O O . PRO A 1 323 ? 29.186 -23.617 -17.984 1.00 93.88 323 PRO A O 1
ATOM 2518 N N . ASP A 1 324 ? 27.897 -23.965 -16.172 1.00 96.06 324 ASP A N 1
ATOM 2519 C CA . ASP A 1 324 ? 27.150 -25.101 -16.721 1.00 96.06 324 ASP A CA 1
ATOM 2520 C C . ASP A 1 324 ? 26.148 -24.622 -17.785 1.00 96.06 324 ASP A C 1
ATOM 2522 O O . ASP A 1 324 ? 25.175 -23.925 -17.484 1.00 96.06 324 ASP A O 1
ATOM 2526 N N . GLN A 1 325 ? 26.389 -25.017 -19.036 1.00 93.56 325 GLN A N 1
ATOM 2527 C CA . GLN A 1 325 ? 25.567 -24.640 -20.186 1.00 93.56 325 GLN A CA 1
ATOM 2528 C C . GLN A 1 325 ? 24.143 -25.193 -20.096 1.00 93.56 325 GLN A C 1
ATOM 2530 O O . GLN A 1 325 ? 23.199 -24.505 -20.483 1.00 93.56 325 GLN A O 1
ATOM 2535 N N . GLU A 1 326 ? 23.954 -26.394 -19.546 1.00 95.12 326 GLU A N 1
ATOM 2536 C CA . GLU A 1 326 ? 22.617 -26.964 -19.402 1.00 95.12 326 GLU A CA 1
ATOM 2537 C C . GLU A 1 326 ? 21.828 -26.229 -18.322 1.00 95.12 326 GLU A C 1
ATOM 2539 O O . GLU A 1 326 ? 20.664 -25.881 -18.528 1.00 95.12 326 GLU A O 1
ATOM 2544 N N . ALA A 1 327 ? 22.456 -25.936 -17.179 1.00 95.25 327 ALA A N 1
ATOM 2545 C CA . ALA A 1 327 ? 21.834 -25.106 -16.150 1.00 95.25 327 ALA A CA 1
ATOM 2546 C C . ALA A 1 327 ? 21.529 -23.695 -16.667 1.00 95.25 327 ALA A C 1
ATOM 2548 O O . ALA A 1 327 ? 20.460 -23.160 -16.373 1.00 95.25 327 ALA A O 1
ATOM 2549 N N . MET A 1 328 ? 22.420 -23.106 -17.469 1.00 94.31 328 MET A N 1
ATOM 2550 C CA . MET A 1 328 ? 22.187 -21.803 -18.090 1.00 94.31 328 MET A CA 1
ATOM 2551 C C . MET A 1 328 ? 20.979 -21.834 -19.034 1.00 94.31 328 MET A C 1
ATOM 2553 O O . MET A 1 328 ? 20.123 -20.953 -18.942 1.00 94.31 328 MET A O 1
ATOM 2557 N N . ALA A 1 329 ? 20.865 -22.862 -19.881 1.00 95.19 329 ALA A N 1
ATOM 2558 C CA . ALA A 1 329 ? 19.725 -23.044 -20.777 1.00 95.19 329 ALA A CA 1
ATOM 2559 C C . ALA A 1 329 ? 18.410 -23.257 -20.005 1.00 95.19 329 ALA A C 1
ATOM 2561 O O . ALA A 1 329 ? 17.395 -22.642 -20.335 1.00 95.19 329 ALA A O 1
ATOM 2562 N N . ARG A 1 330 ? 18.429 -24.060 -18.928 1.00 96.50 330 ARG A N 1
ATOM 2563 C CA . ARG A 1 330 ? 17.267 -24.248 -18.037 1.00 96.50 330 ARG A CA 1
ATOM 2564 C C . ARG A 1 330 ? 16.832 -22.940 -17.376 1.00 96.50 330 ARG A C 1
ATOM 2566 O O . ARG A 1 330 ? 15.640 -22.639 -17.360 1.00 96.50 330 ARG A O 1
ATOM 2573 N N . ASN A 1 331 ? 17.772 -22.150 -16.858 1.00 96.12 331 ASN A N 1
ATOM 2574 C CA . ASN A 1 331 ? 17.471 -20.858 -16.235 1.00 96.12 331 ASN A CA 1
ATOM 2575 C C . ASN A 1 331 ? 16.909 -19.852 -17.245 1.00 96.12 331 ASN A C 1
ATOM 2577 O O . ASN A 1 331 ? 15.946 -19.160 -16.932 1.00 96.12 331 ASN A O 1
ATOM 2581 N N . TYR A 1 332 ? 17.459 -19.807 -18.462 1.00 96.75 332 TYR A N 1
ATOM 2582 C CA . TYR A 1 332 ? 16.931 -18.983 -19.549 1.00 96.75 332 TYR A CA 1
ATOM 2583 C C . TYR A 1 332 ? 15.484 -19.358 -19.897 1.00 96.75 332 TYR A C 1
ATOM 2585 O O . TYR A 1 332 ? 14.613 -18.491 -19.885 1.00 96.75 332 TYR A O 1
ATOM 2593 N N . ALA A 1 333 ? 15.208 -20.647 -20.126 1.00 97.50 333 ALA A N 1
ATOM 2594 C CA . ALA A 1 333 ? 13.861 -21.130 -20.430 1.00 97.50 333 ALA A CA 1
ATOM 2595 C C . ALA A 1 333 ? 12.873 -20.850 -19.283 1.00 97.50 333 ALA A C 1
ATOM 2597 O O . ALA A 1 333 ? 11.746 -20.413 -19.513 1.00 97.50 333 ALA A O 1
ATOM 2598 N N . THR A 1 334 ? 13.316 -21.039 -18.038 1.00 97.56 334 THR A N 1
ATOM 2599 C CA . THR A 1 334 ? 12.499 -20.767 -16.849 1.00 97.56 334 THR A CA 1
ATOM 2600 C C . THR A 1 334 ? 12.182 -19.274 -16.742 1.00 97.56 334 THR A C 1
ATOM 2602 O O . THR A 1 334 ? 11.023 -18.904 -16.567 1.00 97.56 334 THR A O 1
ATOM 2605 N N . ALA A 1 335 ? 13.177 -18.403 -16.924 1.00 98.00 335 ALA A N 1
ATOM 2606 C CA . ALA A 1 335 ? 12.987 -16.956 -16.914 1.00 98.00 335 ALA A CA 1
ATOM 2607 C C . ALA A 1 335 ? 12.007 -16.488 -18.000 1.00 98.00 335 ALA A C 1
ATOM 2609 O O . ALA A 1 335 ? 11.109 -15.701 -17.704 1.00 98.00 335 ALA A O 1
ATOM 2610 N N . LEU A 1 336 ? 12.137 -17.004 -19.229 1.00 97.88 336 LEU A N 1
ATOM 2611 C CA . LEU A 1 336 ? 11.188 -16.723 -20.308 1.00 97.88 336 LEU A CA 1
ATOM 2612 C C . LEU A 1 336 ? 9.765 -17.133 -19.930 1.00 97.88 336 LEU A C 1
ATOM 2614 O O . LEU A 1 336 ? 8.870 -16.302 -20.031 1.00 97.88 336 LEU A O 1
ATOM 2618 N N . SER A 1 337 ? 9.565 -18.347 -19.410 1.00 97.88 337 SER A N 1
ATOM 2619 C CA . SER A 1 337 ? 8.225 -18.815 -19.024 1.00 97.88 337 SER A CA 1
ATOM 2620 C C . SER A 1 337 ? 7.552 -17.900 -17.990 1.00 97.88 337 SER A C 1
ATOM 2622 O O . SER A 1 337 ? 6.354 -17.626 -18.069 1.00 97.88 337 SER A O 1
ATOM 2624 N N . TYR A 1 338 ? 8.329 -17.359 -17.047 1.00 98.19 338 TYR A N 1
ATOM 2625 C CA . TYR A 1 338 ? 7.839 -16.409 -16.054 1.00 98.19 338 TYR A CA 1
ATOM 2626 C C . TYR A 1 338 ? 7.530 -15.032 -16.653 1.00 98.19 338 TYR A C 1
ATOM 2628 O O . TYR A 1 338 ? 6.517 -14.429 -16.295 1.00 98.19 338 TYR A O 1
ATOM 2636 N N . TYR A 1 339 ? 8.344 -14.540 -17.590 1.00 98.00 339 TYR A N 1
ATOM 2637 C CA . TYR A 1 339 ? 8.055 -13.289 -18.293 1.00 98.00 339 TYR A CA 1
ATOM 2638 C C . TYR A 1 339 ? 6.842 -13.389 -19.224 1.00 98.00 339 TYR A C 1
ATOM 2640 O O . TYR A 1 339 ? 6.035 -12.458 -19.268 1.00 98.00 339 TYR A O 1
ATOM 2648 N N . GLU A 1 340 ? 6.685 -14.506 -19.934 1.00 97.00 340 GLU A N 1
ATOM 2649 C CA . GLU A 1 340 ? 5.501 -14.808 -20.745 1.00 97.00 340 GLU A CA 1
ATOM 2650 C C . GLU A 1 340 ? 4.254 -14.819 -19.867 1.00 97.00 340 GLU A C 1
ATOM 2652 O O . GLU A 1 340 ? 3.273 -14.131 -20.154 1.00 97.00 340 GLU A O 1
ATOM 2657 N N . LYS A 1 341 ? 4.330 -15.520 -18.730 1.00 97.19 341 LYS A N 1
ATOM 2658 C CA . LYS A 1 341 ? 3.261 -15.548 -17.736 1.00 97.19 341 LYS A CA 1
ATOM 2659 C C . LYS A 1 341 ? 2.918 -14.143 -17.240 1.00 97.19 341 LYS A C 1
ATOM 2661 O O . LYS A 1 341 ? 1.754 -13.757 -17.317 1.00 97.19 341 LYS A O 1
ATOM 2666 N N . ALA A 1 342 ? 3.904 -13.347 -16.825 1.00 96.62 342 ALA A N 1
ATOM 2667 C CA . ALA A 1 342 ? 3.693 -11.961 -16.399 1.00 96.62 342 ALA A CA 1
ATOM 2668 C C . ALA A 1 342 ? 3.019 -11.109 -17.491 1.00 96.62 342 ALA A C 1
ATOM 2670 O O . ALA A 1 342 ? 2.087 -10.357 -17.212 1.00 96.62 342 ALA A O 1
ATOM 2671 N N . SER A 1 343 ? 3.453 -11.257 -18.748 1.00 94.94 343 SER A N 1
ATOM 2672 C CA . SER A 1 343 ? 2.889 -10.537 -19.894 1.00 94.94 343 SER A CA 1
ATOM 2673 C C . SER A 1 343 ? 1.459 -10.969 -20.241 1.00 94.94 343 SER A C 1
ATOM 2675 O O . SER A 1 343 ? 0.683 -10.142 -20.733 1.00 94.94 343 SER A O 1
ATOM 2677 N N . SER A 1 344 ? 1.109 -12.233 -19.984 1.00 94.56 344 SER A N 1
ATOM 2678 C CA . SER A 1 344 ? -0.243 -12.772 -20.175 1.00 94.56 344 SER A CA 1
ATOM 2679 C C . SER A 1 344 ? -1.214 -12.348 -19.069 1.00 94.56 344 SER A C 1
ATOM 2681 O O . SER A 1 344 ? -2.368 -12.047 -19.360 1.00 94.56 344 SER A O 1
ATOM 2683 N N . LEU A 1 345 ? -0.738 -12.277 -17.820 1.00 93.81 345 LEU A N 1
ATOM 2684 C CA . LEU A 1 345 ? -1.535 -11.896 -16.651 1.00 93.81 345 LEU A CA 1
ATOM 2685 C C . LEU A 1 345 ? -1.848 -10.396 -16.632 1.00 93.81 345 LEU A C 1
ATOM 2687 O O . LEU A 1 345 ? -2.927 -10.008 -16.196 1.00 93.81 345 LEU A O 1
ATOM 2691 N N . ASN A 1 346 ? -0.936 -9.556 -17.135 1.00 89.62 346 ASN A N 1
ATOM 2692 C CA . ASN A 1 346 ? -1.179 -8.126 -17.311 1.00 89.62 346 ASN A CA 1
ATOM 2693 C C . ASN A 1 346 ? -0.940 -7.696 -18.777 1.00 89.62 346 ASN A C 1
ATOM 2695 O O . ASN A 1 346 ? 0.201 -7.413 -19.170 1.00 89.62 346 ASN A O 1
ATOM 2699 N N . PRO A 1 347 ? -2.010 -7.604 -19.594 1.00 84.69 347 PRO A N 1
ATOM 2700 C CA . PRO A 1 347 ? -1.930 -7.176 -20.992 1.00 84.69 347 PRO A CA 1
ATOM 2701 C C . PRO A 1 347 ? -1.512 -5.713 -21.201 1.00 84.69 347 PRO A C 1
ATOM 2703 O O . PRO A 1 347 ? -1.025 -5.382 -22.280 1.00 84.69 347 PRO A O 1
ATOM 2706 N N . ASN A 1 348 ? -1.662 -4.847 -20.195 1.00 82.12 348 ASN A N 1
ATOM 2707 C CA . ASN A 1 348 ? -1.275 -3.434 -20.277 1.00 82.12 348 ASN A CA 1
ATOM 2708 C C . ASN A 1 348 ? 0.197 -3.214 -19.901 1.00 82.12 348 ASN A C 1
ATOM 2710 O O . ASN A 1 348 ? 0.823 -2.245 -20.332 1.00 82.12 348 ASN A O 1
ATOM 2714 N N . SER A 1 349 ? 0.788 -4.133 -19.134 1.00 87.75 349 SER A N 1
ATOM 2715 C CA . SER A 1 349 ? 2.186 -4.039 -18.724 1.00 87.75 349 SER A CA 1
ATOM 2716 C C . SER A 1 349 ? 3.146 -4.370 -19.866 1.00 87.75 349 SER A C 1
ATOM 2718 O O . SER A 1 349 ? 3.003 -5.367 -20.578 1.00 87.75 349 SER A O 1
ATOM 2720 N N . SER A 1 350 ? 4.182 -3.546 -20.010 1.00 91.94 350 SER A N 1
ATOM 2721 C CA . SER A 1 350 ? 5.278 -3.765 -20.961 1.00 91.94 350 SER A CA 1
ATOM 2722 C C . SER A 1 350 ? 6.452 -4.549 -20.356 1.00 91.94 350 SER A C 1
ATOM 2724 O O . SER A 1 350 ? 7.323 -5.017 -21.090 1.00 91.94 350 SER A O 1
ATOM 2726 N N . SER A 1 351 ? 6.485 -4.729 -19.031 1.00 93.62 351 SER A N 1
ATOM 2727 C CA . SER A 1 351 ? 7.659 -5.236 -18.308 1.00 93.62 351 SER A CA 1
ATOM 2728 C C . SER A 1 351 ? 8.056 -6.657 -18.705 1.00 93.62 351 SER A C 1
ATOM 2730 O O . SER A 1 351 ? 9.236 -6.915 -18.932 1.00 93.62 351 SER A O 1
ATOM 2732 N N . GLY A 1 352 ? 7.086 -7.570 -18.845 1.00 95.50 352 GLY A N 1
ATOM 2733 C CA . GLY A 1 352 ? 7.359 -8.958 -19.242 1.00 95.50 352 GLY A CA 1
ATOM 2734 C C . GLY A 1 352 ? 7.975 -9.054 -20.642 1.00 95.50 352 GLY A C 1
ATOM 2735 O O . GLY A 1 352 ? 8.992 -9.716 -20.828 1.00 95.50 352 GLY A O 1
ATOM 2736 N N . LEU A 1 353 ? 7.428 -8.313 -21.614 1.00 96.56 353 LEU A N 1
ATOM 2737 C CA . LEU A 1 353 ? 7.948 -8.271 -22.989 1.00 96.56 353 LEU A CA 1
ATOM 2738 C C . LEU A 1 353 ? 9.362 -7.690 -23.050 1.00 96.56 353 LEU A C 1
ATOM 2740 O O . LEU A 1 353 ? 10.236 -8.256 -23.706 1.00 96.56 353 LEU A O 1
ATOM 2744 N N . VAL A 1 354 ? 9.613 -6.600 -22.318 1.00 96.06 354 VAL A N 1
ATOM 2745 C CA . VAL A 1 354 ? 10.959 -6.025 -22.189 1.00 96.06 354 VAL A CA 1
ATOM 2746 C C . VAL A 1 354 ? 11.922 -7.037 -21.565 1.00 96.06 354 VAL A C 1
ATOM 2748 O O . VAL A 1 354 ? 13.044 -7.174 -22.050 1.00 96.06 354 VAL A O 1
ATOM 2751 N N . GLY A 1 355 ? 11.484 -7.784 -20.546 1.00 96.12 355 GLY A N 1
ATOM 2752 C CA . GLY A 1 355 ? 12.248 -8.866 -19.922 1.00 96.12 355 GLY A CA 1
ATOM 2753 C C . GLY A 1 355 ? 12.668 -9.951 -20.916 1.00 96.12 355 GLY A C 1
ATOM 2754 O O . GLY A 1 355 ? 13.856 -10.265 -21.002 1.00 96.12 355 GLY A O 1
ATOM 2755 N N . MET A 1 356 ? 11.732 -10.461 -21.726 1.00 97.38 356 MET A N 1
ATOM 2756 C CA . MET A 1 356 ? 12.010 -11.478 -22.755 1.00 97.38 356 MET A CA 1
ATOM 2757 C C . MET A 1 356 ? 12.987 -10.982 -23.824 1.00 97.38 356 MET A C 1
ATOM 2759 O O . MET A 1 356 ? 13.975 -11.659 -24.131 1.00 97.38 356 MET A O 1
ATOM 2763 N N . ILE A 1 357 ? 12.744 -9.779 -24.358 1.00 96.62 357 ILE A N 1
ATOM 2764 C CA . ILE A 1 357 ? 13.586 -9.159 -25.390 1.00 96.62 357 ILE A CA 1
ATOM 2765 C C . ILE A 1 357 ? 14.997 -8.937 -24.846 1.00 96.62 357 ILE A C 1
ATOM 2767 O O . ILE A 1 357 ? 15.977 -9.357 -25.462 1.00 96.62 357 ILE A O 1
ATOM 2771 N N . LYS A 1 358 ? 15.112 -8.306 -23.673 1.00 95.81 358 LYS A N 1
ATOM 2772 C CA . LYS A 1 358 ? 16.397 -7.978 -23.055 1.00 95.81 358 LYS A CA 1
ATOM 2773 C C . LYS A 1 358 ? 17.181 -9.236 -22.702 1.00 95.81 358 LYS A C 1
ATOM 2775 O O . LYS A 1 358 ? 18.360 -9.317 -23.031 1.00 95.81 358 LYS A O 1
ATOM 2780 N N . LEU A 1 359 ? 16.548 -10.224 -22.066 1.00 95.88 359 LEU A N 1
ATOM 2781 C CA . LEU A 1 359 ? 17.222 -11.463 -21.682 1.00 95.88 359 LEU A CA 1
ATOM 2782 C C . LEU A 1 359 ? 17.759 -12.205 -22.912 1.00 95.88 359 LEU A C 1
ATOM 2784 O O . LEU A 1 359 ? 18.927 -12.593 -22.925 1.00 95.88 359 LEU A O 1
ATOM 2788 N N . SER A 1 360 ? 16.945 -12.345 -23.960 1.00 95.94 360 SER A N 1
ATOM 2789 C CA . SER A 1 360 ? 17.362 -13.004 -25.205 1.00 95.94 360 SER A CA 1
ATOM 2790 C C . SER A 1 360 ? 18.505 -12.249 -25.882 1.00 95.94 360 SER A C 1
ATOM 2792 O O . SER A 1 360 ? 19.511 -12.854 -26.255 1.00 95.94 360 SER A O 1
ATOM 2794 N N . ALA A 1 361 ? 18.419 -10.915 -25.919 1.00 94.12 361 ALA A N 1
ATOM 2795 C CA . ALA A 1 361 ? 19.454 -10.060 -26.485 1.00 94.12 361 ALA A CA 1
ATOM 2796 C C . ALA A 1 361 ? 20.798 -10.149 -25.740 1.00 94.12 361 ALA A C 1
ATOM 2798 O O . ALA A 1 361 ? 21.840 -10.135 -26.394 1.00 94.12 361 ALA A O 1
ATOM 2799 N N . ILE A 1 362 ? 20.790 -10.250 -24.403 1.00 93.00 362 ILE A N 1
ATOM 2800 C CA . ILE A 1 362 ? 22.001 -10.415 -23.572 1.00 93.00 362 ILE A CA 1
ATOM 2801 C C . ILE A 1 362 ? 22.620 -11.802 -23.780 1.00 93.00 362 ILE A C 1
ATOM 2803 O O . ILE A 1 362 ? 23.840 -11.955 -23.810 1.00 93.00 362 ILE A O 1
ATOM 2807 N N . ARG A 1 363 ? 21.783 -12.834 -23.915 1.00 92.12 363 ARG A N 1
ATOM 2808 C CA . ARG A 1 363 ? 22.223 -14.232 -24.027 1.00 92.12 363 ARG A CA 1
ATOM 2809 C C . ARG A 1 363 ? 22.539 -14.663 -25.461 1.00 92.12 363 ARG A C 1
ATOM 2811 O O . ARG A 1 363 ? 22.852 -15.826 -25.679 1.00 92.12 363 ARG A O 1
ATOM 2818 N N . ASN A 1 364 ? 22.516 -13.739 -26.424 1.00 90.56 364 ASN A N 1
ATOM 2819 C CA . ASN A 1 364 ? 22.710 -14.015 -27.852 1.00 90.56 364 ASN A CA 1
ATOM 2820 C C . ASN A 1 364 ? 21.687 -14.998 -28.453 1.00 90.56 364 ASN A C 1
ATOM 2822 O O . ASN A 1 364 ? 21.969 -15.607 -29.485 1.00 90.56 364 ASN A O 1
ATOM 2826 N N . HIS A 1 365 ? 20.510 -15.131 -27.840 1.00 92.94 365 HIS A N 1
ATOM 2827 C CA . HIS A 1 365 ? 19.389 -15.843 -28.445 1.00 92.94 365 HIS A CA 1
ATOM 2828 C C . HIS A 1 365 ? 18.654 -14.927 -29.437 1.00 92.94 365 HIS A C 1
ATOM 2830 O O . HIS A 1 365 ? 18.645 -13.705 -29.249 1.00 92.94 365 HIS A O 1
ATOM 2836 N N . PRO A 1 366 ? 18.034 -15.486 -30.493 1.00 93.25 366 PRO A N 1
ATOM 2837 C CA . PRO A 1 366 ? 17.159 -14.722 -31.374 1.00 93.25 366 PRO A CA 1
ATOM 2838 C C . PRO A 1 366 ? 16.048 -14.024 -30.581 1.00 93.25 366 PRO A C 1
ATOM 2840 O O . PRO A 1 366 ? 15.455 -14.609 -29.679 1.00 93.25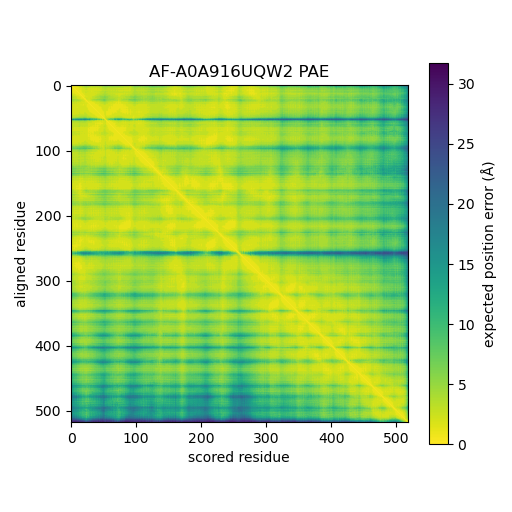 366 PRO A O 1
ATOM 2843 N N . ILE A 1 367 ? 15.776 -12.764 -30.917 1.00 95.50 367 ILE A N 1
ATOM 2844 C CA . ILE A 1 367 ? 14.623 -12.035 -30.384 1.00 95.50 367 ILE A CA 1
ATOM 2845 C C . ILE A 1 367 ? 13.433 -12.379 -31.279 1.00 95.50 367 ILE A C 1
ATOM 2847 O O . ILE A 1 367 ? 13.463 -12.059 -32.468 1.00 95.50 367 ILE A O 1
ATOM 2851 N N . GLU A 1 368 ? 12.397 -13.002 -30.717 1.00 95.44 368 GLU A N 1
ATOM 2852 C CA . GLU A 1 368 ? 11.170 -13.312 -31.456 1.00 95.44 368 GLU A CA 1
ATOM 2853 C C . GLU A 1 368 ? 10.514 -12.012 -31.965 1.00 95.44 368 GLU A C 1
ATOM 2855 O O . GLU A 1 368 ? 10.222 -11.117 -31.157 1.00 95.44 368 GLU A O 1
ATOM 2860 N N . PRO A 1 369 ? 10.239 -11.874 -33.279 1.00 94.75 369 PRO A N 1
ATOM 2861 C CA . PRO A 1 369 ? 9.615 -10.670 -33.837 1.00 94.75 369 PRO A CA 1
ATOM 2862 C C . PRO A 1 369 ? 8.278 -10.332 -33.169 1.00 94.75 369 PRO A C 1
ATOM 2864 O O . PRO A 1 369 ? 7.989 -9.168 -32.891 1.00 94.75 369 PRO A O 1
ATOM 2867 N N . GLN A 1 370 ? 7.513 -11.365 -32.808 1.00 95.62 370 GLN A N 1
ATOM 2868 C CA . GLN A 1 370 ? 6.219 -11.223 -32.154 1.00 95.62 370 GLN A CA 1
ATOM 2869 C C . GLN A 1 370 ? 6.313 -10.474 -30.815 1.00 95.62 370 GLN A C 1
ATOM 2871 O O . GLN A 1 370 ? 5.418 -9.691 -30.501 1.00 95.62 370 GLN A O 1
ATOM 2876 N N . TRP A 1 371 ? 7.381 -10.661 -30.028 1.00 96.25 371 TRP A N 1
ATOM 2877 C CA . TRP A 1 371 ? 7.550 -9.932 -28.764 1.00 96.25 371 TRP A CA 1
ATOM 2878 C C . TRP A 1 371 ? 7.736 -8.433 -29.003 1.00 96.25 371 TRP A C 1
ATOM 2880 O O . TRP A 1 371 ? 7.173 -7.613 -28.279 1.00 96.25 371 TRP A O 1
ATOM 2890 N N . VAL A 1 372 ? 8.500 -8.069 -30.036 1.00 96.19 372 VAL A N 1
ATOM 2891 C CA . VAL A 1 372 ? 8.740 -6.667 -30.404 1.00 96.19 372 VAL A CA 1
ATOM 2892 C C . VAL A 1 372 ? 7.461 -6.025 -30.929 1.00 96.19 372 VAL A C 1
ATOM 2894 O O . VAL A 1 372 ? 7.138 -4.909 -30.528 1.00 96.19 372 VAL A O 1
ATOM 2897 N N . ASP A 1 373 ? 6.705 -6.731 -31.769 1.00 95.62 373 ASP A N 1
ATOM 2898 C CA . ASP A 1 373 ? 5.448 -6.225 -32.322 1.00 95.62 373 ASP A CA 1
ATOM 2899 C C . ASP A 1 373 ? 4.372 -6.060 -31.242 1.00 95.62 373 ASP A C 1
ATOM 2901 O O . ASP A 1 373 ? 3.700 -5.027 -31.194 1.00 95.62 373 ASP A O 1
ATOM 2905 N N . GLN A 1 374 ? 4.254 -7.016 -30.314 1.00 95.56 374 GLN A N 1
ATOM 2906 C CA . GLN A 1 374 ? 3.362 -6.886 -29.159 1.00 95.56 374 GLN A CA 1
ATOM 2907 C C . GLN A 1 374 ? 3.768 -5.724 -28.252 1.00 95.56 374 GLN A C 1
ATOM 2909 O O . GLN A 1 374 ? 2.907 -4.956 -27.820 1.00 95.56 374 GLN A O 1
ATOM 2914 N N . LEU A 1 375 ? 5.065 -5.567 -27.970 1.00 96.50 375 LEU A N 1
ATOM 2915 C CA . LEU A 1 375 ? 5.552 -4.453 -27.160 1.00 96.50 375 LEU A CA 1
ATOM 2916 C C . LEU A 1 375 ? 5.270 -3.117 -27.849 1.00 96.50 375 LEU A C 1
ATOM 2918 O O . LEU A 1 375 ? 4.770 -2.201 -27.204 1.00 96.50 375 LEU A O 1
ATOM 2922 N N . ARG A 1 376 ? 5.517 -3.017 -29.159 1.00 96.56 376 ARG A N 1
ATOM 2923 C CA . ARG A 1 376 ? 5.190 -1.831 -29.959 1.00 96.56 376 ARG A CA 1
ATOM 2924 C C . ARG A 1 376 ? 3.700 -1.499 -29.862 1.00 96.56 376 ARG A C 1
ATOM 2926 O O . ARG A 1 376 ? 3.355 -0.357 -29.578 1.00 96.56 376 ARG A O 1
ATOM 2933 N N . HIS A 1 377 ? 2.832 -2.497 -30.026 1.00 94.88 377 HIS A N 1
ATOM 2934 C CA . HIS A 1 377 ? 1.386 -2.320 -29.921 1.00 94.88 377 HIS A CA 1
ATOM 2935 C C . HIS A 1 377 ? 0.964 -1.816 -28.532 1.00 94.88 377 HIS A C 1
ATOM 2937 O O . HIS A 1 377 ? 0.224 -0.839 -28.437 1.00 94.88 377 HIS A O 1
ATOM 2943 N N . ARG A 1 378 ? 1.453 -2.432 -27.444 1.00 93.25 378 ARG A N 1
ATOM 2944 C CA . ARG A 1 378 ? 1.149 -1.988 -26.067 1.00 93.25 378 ARG A CA 1
ATOM 2945 C C . ARG A 1 378 ? 1.661 -0.571 -25.808 1.00 93.25 378 ARG A C 1
ATOM 2947 O O . ARG A 1 378 ? 0.936 0.252 -25.261 1.00 93.25 378 ARG A O 1
ATOM 2954 N N . LEU A 1 379 ? 2.874 -0.252 -26.263 1.00 94.38 379 LEU A N 1
ATOM 2955 C CA . LEU A 1 379 ? 3.438 1.091 -26.125 1.00 94.38 379 LEU A CA 1
ATOM 2956 C C . LEU A 1 379 ? 2.636 2.154 -26.875 1.00 94.38 379 LEU A C 1
ATOM 2958 O O . LEU A 1 379 ? 2.634 3.298 -26.439 1.00 94.38 379 LEU A O 1
ATOM 2962 N N . GLN A 1 380 ? 1.966 1.798 -27.971 1.00 94.81 380 GLN A N 1
ATOM 2963 C CA . GLN A 1 380 ? 1.179 2.729 -28.776 1.00 94.81 380 GLN A CA 1
ATOM 2964 C C . GLN A 1 380 ? -0.267 2.888 -28.283 1.00 94.81 380 GLN A C 1
ATOM 2966 O O . GLN A 1 380 ? -0.799 3.996 -28.327 1.00 94.81 380 GLN A O 1
ATOM 2971 N N . TYR A 1 381 ? -0.898 1.806 -27.817 1.00 91.56 381 TYR A N 1
ATOM 2972 C CA . TYR A 1 381 ? -2.351 1.761 -27.598 1.00 91.56 381 TYR A CA 1
ATOM 2973 C C . TYR A 1 381 ? -2.792 1.478 -26.154 1.00 91.56 381 TYR A C 1
ATOM 2975 O O . TYR A 1 381 ? -3.990 1.522 -25.883 1.00 91.56 381 TYR A O 1
ATOM 2983 N N . SER A 1 382 ? -1.873 1.210 -25.221 1.00 88.06 382 SER A N 1
ATOM 2984 C CA . SER A 1 382 ? -2.199 0.986 -23.803 1.00 88.06 382 SER A CA 1
ATOM 2985 C C . SER A 1 382 ? -1.759 2.167 -22.925 1.00 88.06 382 SER A C 1
ATOM 2987 O O . SER A 1 382 ? -0.792 2.854 -23.264 1.00 88.06 382 SER A O 1
ATOM 2989 N N . PRO A 1 383 ? -2.414 2.420 -21.776 1.00 85.31 383 PRO A N 1
ATOM 2990 C CA . PRO A 1 383 ? -1.926 3.391 -20.800 1.00 85.31 383 PRO A CA 1
ATOM 2991 C C . PRO A 1 383 ? -0.498 3.061 -20.348 1.00 85.31 383 PRO A C 1
ATOM 2993 O O . PRO A 1 383 ? -0.205 1.938 -19.939 1.00 85.31 383 PRO A O 1
ATOM 2996 N N . LEU A 1 384 ? 0.403 4.044 -20.411 1.00 86.19 384 LEU A N 1
ATOM 2997 C CA . LEU A 1 384 ? 1.799 3.845 -20.021 1.00 86.19 384 LEU A CA 1
ATOM 2998 C C . LEU A 1 384 ? 1.982 4.076 -18.523 1.00 86.19 384 LEU A C 1
ATOM 3000 O O . LEU A 1 384 ? 1.697 5.166 -18.018 1.00 86.19 384 LEU A O 1
ATOM 3004 N N . ALA A 1 385 ? 2.527 3.077 -17.827 1.00 81.38 385 ALA A N 1
ATOM 3005 C CA . ALA A 1 385 ? 2.959 3.207 -16.439 1.00 81.38 385 ALA A CA 1
ATOM 3006 C C . ALA A 1 385 ? 4.109 4.221 -16.313 1.00 81.38 385 ALA A C 1
ATOM 3008 O O . ALA A 1 385 ? 4.887 4.411 -17.253 1.00 81.38 385 ALA A O 1
ATOM 3009 N N . SER A 1 386 ? 4.271 4.826 -15.134 1.00 77.44 386 SER A N 1
ATOM 3010 C CA . SER A 1 386 ? 5.374 5.761 -14.858 1.00 77.44 386 SER A CA 1
ATOM 3011 C C . SER A 1 386 ? 6.761 5.126 -15.040 1.00 77.44 386 SER A C 1
ATOM 3013 O O . SER A 1 386 ? 7.689 5.801 -15.472 1.00 77.44 386 SER A O 1
ATOM 3015 N N . SER A 1 387 ? 6.888 3.817 -14.801 1.00 84.75 387 SER A N 1
ATOM 3016 C CA . SER A 1 387 ? 8.124 3.040 -14.979 1.00 84.75 387 SER A CA 1
ATOM 3017 C C . SER A 1 387 ? 8.452 2.691 -16.437 1.00 84.75 387 SER A C 1
ATOM 3019 O O . SER A 1 387 ? 9.534 2.176 -16.718 1.00 84.75 387 SER A O 1
ATOM 3021 N N . THR A 1 388 ? 7.559 2.974 -17.394 1.00 90.75 388 THR A N 1
ATOM 3022 C CA . THR A 1 388 ? 7.771 2.631 -18.814 1.00 90.75 388 THR A CA 1
ATOM 3023 C C . THR A 1 388 ? 9.030 3.293 -19.377 1.00 90.75 388 THR A C 1
ATOM 3025 O O . THR A 1 388 ? 9.770 2.673 -20.140 1.00 90.75 388 THR A O 1
ATOM 3028 N N . ALA A 1 389 ? 9.308 4.535 -18.969 1.00 91.44 389 ALA A N 1
ATOM 3029 C CA . ALA A 1 389 ? 10.514 5.249 -19.377 1.00 91.44 389 ALA A CA 1
ATOM 3030 C C . ALA A 1 389 ? 11.790 4.513 -18.934 1.00 91.44 389 ALA A C 1
ATOM 3032 O O . ALA A 1 389 ? 12.703 4.344 -19.741 1.00 91.44 389 ALA A O 1
ATOM 3033 N N . ASP A 1 390 ? 11.827 4.001 -17.701 1.00 92.00 390 ASP A N 1
ATOM 3034 C CA . ASP A 1 390 ? 12.975 3.260 -17.166 1.00 92.00 390 ASP A CA 1
ATOM 3035 C C . ASP A 1 390 ? 13.191 1.933 -17.904 1.00 92.00 390 ASP A C 1
ATOM 3037 O O . ASP A 1 390 ? 14.327 1.561 -18.208 1.00 92.00 390 ASP A O 1
ATOM 3041 N N . LEU A 1 391 ? 12.105 1.239 -18.265 1.00 93.50 391 LEU A N 1
ATOM 3042 C CA . LEU A 1 391 ? 12.172 0.021 -19.076 1.00 93.50 391 LEU A CA 1
ATOM 3043 C C . LEU A 1 391 ? 12.815 0.293 -20.441 1.00 93.50 391 LEU A C 1
ATOM 3045 O O . LEU A 1 391 ? 13.728 -0.434 -20.848 1.00 93.50 391 LEU A O 1
ATOM 3049 N N . LEU A 1 392 ? 12.379 1.358 -21.121 1.00 95.38 392 LEU A N 1
ATOM 3050 C CA . LEU A 1 392 ? 12.921 1.778 -22.414 1.00 95.38 392 LEU A CA 1
ATOM 3051 C C . LEU A 1 392 ? 14.386 2.210 -22.300 1.00 95.38 392 LEU A C 1
ATOM 3053 O O . LEU A 1 392 ? 15.216 1.755 -23.088 1.00 95.38 392 LEU A O 1
ATOM 3057 N N . ILE A 1 393 ? 14.727 3.017 -21.289 1.00 94.56 393 ILE A N 1
ATOM 3058 C CA . ILE A 1 393 ? 16.115 3.397 -20.988 1.00 94.56 393 ILE A CA 1
ATOM 3059 C C . ILE A 1 393 ? 16.968 2.142 -20.794 1.00 94.56 393 ILE A C 1
ATOM 3061 O O . ILE A 1 393 ? 18.049 2.058 -21.363 1.00 94.56 393 ILE A O 1
ATOM 3065 N N . SER A 1 394 ? 16.470 1.122 -20.091 1.00 94.56 394 SER A N 1
ATOM 3066 C CA . SER A 1 394 ? 17.229 -0.111 -19.861 1.00 94.56 394 SER A CA 1
ATOM 3067 C C . SER A 1 394 ? 17.579 -0.874 -21.151 1.00 94.56 394 SER A C 1
ATOM 3069 O O . SER A 1 394 ? 18.650 -1.482 -21.225 1.00 94.56 394 SER A O 1
ATOM 3071 N N . LEU A 1 395 ? 16.718 -0.824 -22.178 1.00 94.81 395 LEU A N 1
ATOM 3072 C CA . LEU A 1 395 ? 17.002 -1.389 -23.503 1.00 94.81 395 LEU A CA 1
ATOM 3073 C C . LEU A 1 395 ? 18.037 -0.546 -24.255 1.00 94.81 395 LEU A C 1
ATOM 3075 O O . LEU A 1 395 ? 18.970 -1.099 -24.840 1.00 94.81 395 LEU A O 1
ATOM 3079 N N . VAL A 1 396 ? 17.904 0.784 -24.196 1.00 95.56 396 VAL A N 1
ATOM 3080 C CA . VAL A 1 396 ? 18.861 1.728 -24.795 1.00 95.56 396 VAL A CA 1
ATOM 3081 C C . VAL A 1 396 ? 20.246 1.549 -24.185 1.00 95.56 396 VAL A C 1
ATOM 3083 O O . VAL A 1 396 ? 21.210 1.388 -24.926 1.00 95.56 396 VAL A O 1
ATOM 3086 N N . THR A 1 397 ? 20.352 1.524 -22.855 1.00 94.75 397 THR A N 1
ATOM 3087 C CA . THR A 1 397 ? 21.615 1.315 -22.137 1.00 94.75 397 THR A CA 1
ATOM 3088 C C . THR A 1 397 ? 22.235 -0.018 -22.530 1.00 94.75 397 THR A C 1
ATOM 3090 O O . THR A 1 397 ? 23.390 -0.059 -22.940 1.00 94.75 397 THR A O 1
ATOM 3093 N N . CYS A 1 398 ? 21.453 -1.103 -22.525 1.00 93.31 398 CYS A N 1
ATOM 3094 C CA . CYS A 1 398 ? 21.978 -2.414 -22.894 1.00 93.31 398 CYS A CA 1
ATOM 3095 C C . CYS A 1 398 ? 22.529 -2.453 -24.331 1.00 93.31 398 CYS A C 1
ATOM 3097 O O . CYS A 1 398 ? 23.518 -3.135 -24.611 1.00 93.31 398 CYS A O 1
ATOM 3099 N N . ARG A 1 399 ? 21.905 -1.709 -25.252 1.00 94.06 399 ARG A N 1
ATOM 3100 C CA . ARG A 1 399 ? 22.393 -1.556 -26.623 1.00 94.06 399 ARG A CA 1
ATOM 3101 C C . ARG A 1 399 ? 23.644 -0.685 -26.712 1.00 94.06 399 ARG A C 1
ATOM 3103 O O . ARG A 1 399 ? 24.580 -1.065 -27.421 1.00 94.06 399 ARG A O 1
ATOM 3110 N N . ALA A 1 400 ? 23.637 0.468 -26.046 1.00 92.88 400 ALA A N 1
ATOM 3111 C CA . ALA A 1 400 ? 24.728 1.439 -26.046 1.00 92.88 400 ALA A CA 1
ATOM 3112 C C . ALA A 1 400 ? 26.018 0.823 -25.483 1.00 92.88 400 ALA A C 1
ATOM 3114 O O . ALA A 1 400 ? 27.080 0.945 -26.093 1.00 92.88 400 ALA A O 1
ATOM 3115 N N . ASP A 1 401 ? 25.891 0.034 -24.414 1.00 92.81 401 ASP A N 1
ATOM 3116 C CA . ASP A 1 401 ? 26.995 -0.696 -23.782 1.00 92.81 401 ASP A CA 1
ATOM 3117 C C . ASP A 1 401 ? 27.453 -1.923 -24.593 1.00 92.81 401 ASP A C 1
ATOM 3119 O O . ASP A 1 401 ? 28.385 -2.624 -24.201 1.00 92.81 401 ASP A O 1
ATOM 3123 N N . LYS A 1 402 ? 26.815 -2.198 -25.741 1.00 90.75 402 LYS A N 1
ATOM 3124 C CA . LYS A 1 402 ? 27.073 -3.358 -26.615 1.00 90.75 402 LYS A CA 1
ATOM 3125 C C . LYS A 1 402 ? 26.883 -4.713 -25.915 1.00 90.75 402 LYS A C 1
ATOM 3127 O O . LYS A 1 402 ? 27.442 -5.714 -26.357 1.00 90.75 402 LYS A O 1
ATOM 3132 N N . ILE A 1 403 ? 26.067 -4.746 -24.861 1.00 89.31 403 ILE A N 1
ATOM 3133 C CA . ILE A 1 403 ? 25.718 -5.958 -24.105 1.00 89.31 403 ILE A CA 1
ATOM 3134 C C . ILE A 1 403 ? 24.583 -6.714 -24.815 1.00 89.31 403 ILE A C 1
ATOM 3136 O O . ILE A 1 403 ? 24.621 -7.936 -24.920 1.00 89.31 403 ILE A O 1
ATOM 3140 N N . CYS A 1 404 ? 23.584 -5.989 -25.329 1.00 89.25 404 CYS A N 1
ATOM 3141 C CA . CYS A 1 404 ? 22.426 -6.549 -26.028 1.00 89.25 404 CYS A CA 1
ATOM 3142 C C . CYS A 1 404 ? 22.572 -6.487 -27.555 1.00 89.25 404 CYS A C 1
ATOM 3144 O O . CYS A 1 404 ? 22.866 -5.427 -28.115 1.00 89.25 404 CYS A O 1
ATOM 3146 N N . LYS A 1 405 ? 22.216 -7.578 -28.247 1.00 88.56 405 LYS A N 1
ATOM 3147 C CA . LYS A 1 405 ? 22.058 -7.631 -29.716 1.00 88.56 405 LYS A CA 1
ATOM 3148 C C . LYS A 1 405 ? 20.645 -7.257 -30.195 1.00 88.56 405 LYS A C 1
ATOM 3150 O O . LYS A 1 405 ? 20.010 -8.012 -30.922 1.00 88.56 405 LYS A O 1
ATOM 3155 N N . ILE A 1 406 ? 20.150 -6.092 -29.787 1.00 91.62 406 ILE A N 1
ATOM 3156 C CA . ILE A 1 406 ? 18.910 -5.502 -30.322 1.00 91.62 406 ILE A CA 1
ATOM 3157 C C . ILE A 1 406 ? 19.255 -4.513 -31.448 1.00 91.62 406 ILE A C 1
ATOM 3159 O O . ILE A 1 406 ? 20.259 -3.803 -31.354 1.00 91.62 406 ILE A O 1
ATOM 3163 N N . SER A 1 407 ? 18.485 -4.473 -32.537 1.00 92.31 407 SER A N 1
ATOM 3164 C CA . SER A 1 407 ? 18.789 -3.568 -33.653 1.00 92.31 407 SER A CA 1
ATOM 3165 C C . SER A 1 407 ? 18.419 -2.115 -33.322 1.00 92.31 407 SER A C 1
ATOM 3167 O O . SER A 1 407 ? 17.544 -1.841 -32.497 1.00 92.31 407 SER A O 1
ATOM 3169 N N . ASN A 1 408 ? 19.089 -1.160 -33.976 1.00 92.50 408 ASN A N 1
ATOM 3170 C CA . ASN A 1 408 ? 18.764 0.260 -33.813 1.00 92.50 408 ASN A CA 1
ATOM 3171 C C . ASN A 1 408 ? 17.332 0.558 -34.292 1.00 92.50 408 ASN A C 1
ATOM 3173 O O . ASN A 1 408 ? 16.631 1.323 -33.639 1.00 92.50 408 ASN A O 1
ATOM 3177 N N . GLU A 1 409 ? 16.896 -0.103 -35.369 1.00 93.00 409 GLU A N 1
ATOM 3178 C CA . GLU A 1 409 ? 15.538 -0.019 -35.919 1.00 93.00 409 GLU A CA 1
ATOM 3179 C C . GLU A 1 409 ? 14.483 -0.529 -34.926 1.00 93.00 409 GLU A C 1
ATOM 3181 O O . GLU A 1 409 ? 13.439 0.094 -34.747 1.00 93.00 409 GLU A O 1
ATOM 3186 N N . GLN A 1 410 ? 14.767 -1.628 -34.216 1.00 93.69 410 GLN A N 1
ATOM 3187 C CA . GLN A 1 410 ? 13.868 -2.147 -33.184 1.00 93.69 410 GLN A CA 1
ATOM 3188 C C . GLN A 1 410 ? 13.682 -1.129 -32.056 1.00 93.69 410 GLN A C 1
ATOM 3190 O O . GLN A 1 410 ? 12.546 -0.822 -31.705 1.00 93.69 410 GLN A O 1
ATOM 3195 N N . ILE A 1 411 ? 14.770 -0.567 -31.512 1.00 95.00 411 ILE A N 1
ATOM 3196 C CA . ILE A 1 411 ? 14.669 0.452 -30.453 1.00 95.00 411 ILE A CA 1
ATOM 3197 C C . ILE A 1 411 ? 13.948 1.699 -30.963 1.00 95.00 411 ILE A C 1
ATOM 3199 O O . ILE A 1 411 ? 13.090 2.233 -30.262 1.00 95.00 411 ILE A O 1
ATOM 3203 N N . GLU A 1 412 ? 14.268 2.153 -32.175 1.00 95.25 412 GLU A N 1
ATOM 3204 C CA . GLU A 1 412 ? 13.615 3.310 -32.777 1.00 95.25 412 GLU A CA 1
ATOM 3205 C C . GLU A 1 412 ? 12.101 3.105 -32.885 1.00 95.25 412 GLU A C 1
ATOM 3207 O O . GLU A 1 412 ? 11.334 3.958 -32.439 1.00 95.25 412 GLU A O 1
ATOM 3212 N N . GLY A 1 413 ? 11.662 1.946 -33.383 1.00 96.19 413 GLY A N 1
ATOM 3213 C CA . GLY A 1 413 ? 10.244 1.612 -33.488 1.00 96.19 413 GLY A CA 1
ATOM 3214 C C . GLY A 1 413 ? 9.525 1.582 -32.134 1.00 96.19 413 GLY A C 1
ATOM 3215 O O . GLY A 1 413 ? 8.376 2.012 -32.048 1.00 96.19 413 GLY A O 1
ATOM 3216 N N . LEU A 1 414 ? 10.187 1.125 -31.063 1.00 96.75 414 LEU A N 1
ATOM 3217 C CA . LEU A 1 414 ? 9.629 1.157 -29.702 1.00 96.75 414 LEU A CA 1
ATOM 3218 C C . LEU A 1 414 ? 9.513 2.592 -29.158 1.00 96.75 414 LEU A C 1
ATOM 3220 O O . LEU A 1 414 ? 8.523 2.946 -28.511 1.00 96.75 414 LEU A O 1
ATOM 3224 N N . MET A 1 415 ? 10.498 3.444 -29.447 1.00 96.31 415 MET A N 1
ATOM 3225 C CA . MET A 1 415 ? 10.469 4.857 -29.061 1.00 96.31 415 MET A CA 1
ATOM 3226 C C . MET A 1 415 ? 9.374 5.624 -29.805 1.00 96.31 415 MET A C 1
ATOM 3228 O O . MET A 1 415 ? 8.612 6.362 -29.188 1.00 96.31 415 MET A O 1
ATOM 3232 N N . GLN A 1 416 ? 9.243 5.420 -31.116 1.00 95.75 416 GLN A N 1
ATOM 3233 C CA . GLN A 1 416 ? 8.200 6.064 -31.915 1.00 95.75 416 GLN A CA 1
ATOM 3234 C C . GLN A 1 416 ? 6.799 5.641 -31.456 1.00 95.75 416 GLN A C 1
ATOM 3236 O O . GLN A 1 416 ? 5.933 6.498 -31.280 1.00 95.75 416 GLN A O 1
ATOM 3241 N N . ALA A 1 417 ? 6.599 4.349 -31.175 1.00 96.25 417 ALA A N 1
ATOM 3242 C CA . ALA A 1 417 ? 5.337 3.844 -30.645 1.00 96.25 417 ALA A CA 1
ATOM 3243 C C . ALA A 1 417 ? 4.951 4.523 -29.324 1.00 96.25 417 ALA A C 1
ATOM 3245 O O . ALA A 1 417 ? 3.836 5.031 -29.208 1.00 96.25 417 ALA A O 1
ATOM 3246 N N . SER A 1 418 ? 5.886 4.628 -28.373 1.00 95.31 418 SER A N 1
ATOM 3247 C CA . SER A 1 418 ? 5.610 5.285 -27.086 1.00 95.31 418 SER A CA 1
ATOM 3248 C C . SER A 1 418 ? 5.325 6.789 -27.218 1.00 95.31 418 SER A C 1
ATOM 3250 O O . SER A 1 418 ? 4.472 7.313 -26.507 1.00 95.31 418 SER A O 1
ATOM 3252 N N . LEU A 1 419 ? 5.964 7.493 -28.159 1.00 94.38 419 LEU A N 1
ATOM 3253 C CA . LEU A 1 419 ? 5.695 8.915 -28.431 1.00 94.38 419 LEU A CA 1
ATOM 3254 C C . LEU A 1 419 ? 4.340 9.163 -29.115 1.00 94.38 419 LEU A C 1
ATOM 3256 O O . LEU A 1 419 ? 3.725 10.217 -28.903 1.00 94.38 419 LEU A O 1
ATOM 3260 N N . SER A 1 420 ? 3.894 8.205 -29.932 1.00 95.31 420 SER A N 1
ATOM 3261 C CA . SER A 1 420 ? 2.618 8.249 -30.660 1.00 95.31 420 SER A CA 1
ATOM 3262 C C . SER A 1 420 ? 1.397 7.904 -29.801 1.00 95.31 420 SER A C 1
ATOM 3264 O O . SER A 1 420 ? 0.269 8.047 -30.258 1.00 95.31 420 SER A O 1
ATOM 3266 N N . ASN A 1 421 ? 1.611 7.470 -28.559 1.00 93.69 421 ASN A N 1
ATOM 3267 C CA . ASN A 1 421 ? 0.546 7.069 -27.653 1.00 93.69 421 ASN A CA 1
ATOM 3268 C C . ASN A 1 421 ? -0.281 8.275 -27.171 1.00 93.69 421 ASN A C 1
ATOM 3270 O O . ASN A 1 421 ? 0.216 9.147 -26.448 1.00 93.69 421 ASN A O 1
ATOM 3274 N N . GLU A 1 422 ? -1.560 8.299 -27.547 1.00 89.62 422 GLU A N 1
ATOM 3275 C CA . GLU A 1 422 ? -2.507 9.372 -27.206 1.00 89.62 422 GLU A CA 1
ATOM 3276 C C . GLU A 1 422 ? -3.076 9.260 -25.782 1.00 89.62 422 GLU A C 1
ATOM 3278 O O . GLU A 1 422 ? -3.577 10.240 -25.235 1.00 89.62 422 GLU A O 1
ATOM 3283 N N . LEU A 1 423 ? -2.961 8.088 -25.148 1.00 85.19 423 LEU A N 1
ATOM 3284 C CA . LEU A 1 423 ? -3.445 7.821 -23.787 1.00 85.19 423 LEU A CA 1
ATOM 3285 C C . LEU A 1 423 ? -2.440 8.242 -22.703 1.00 85.19 423 LEU A C 1
ATOM 3287 O O . LEU A 1 423 ? -2.723 8.154 -21.507 1.00 85.19 423 LEU A O 1
ATOM 3291 N N . THR A 1 424 ? -1.244 8.681 -23.094 1.00 82.50 424 THR A N 1
ATOM 3292 C CA . THR A 1 424 ? -0.169 9.001 -22.154 1.00 82.50 424 THR A CA 1
ATOM 3293 C C . THR A 1 424 ? -0.451 10.314 -21.427 1.00 82.50 424 THR A C 1
ATOM 3295 O O . THR A 1 424 ? -0.573 11.374 -22.041 1.00 82.50 424 THR A O 1
ATOM 3298 N N . THR A 1 425 ? -0.488 10.265 -20.092 1.00 81.25 425 THR A N 1
ATOM 3299 C CA . THR A 1 425 ? -0.640 11.467 -19.257 1.00 81.25 425 THR A CA 1
ATOM 3300 C C . THR A 1 425 ? 0.500 12.460 -19.499 1.00 81.25 425 THR A C 1
ATOM 3302 O O . THR A 1 425 ? 1.618 12.071 -19.833 1.00 81.25 425 THR A O 1
ATOM 3305 N N . GLN A 1 426 ? 0.265 13.757 -19.273 1.00 79.19 426 GLN A N 1
ATOM 3306 C CA . GLN A 1 426 ? 1.289 14.791 -19.488 1.00 79.19 426 GLN A CA 1
ATOM 3307 C C . GLN A 1 426 ? 2.593 14.510 -18.717 1.00 79.19 426 GLN A C 1
ATOM 3309 O O . GLN A 1 426 ? 3.683 14.684 -19.263 1.00 79.19 426 GLN A O 1
ATOM 3314 N N . SER A 1 427 ? 2.483 14.033 -17.472 1.00 74.81 427 SER A N 1
ATOM 3315 C CA . SER A 1 427 ? 3.644 13.673 -16.650 1.00 74.81 427 SER A CA 1
ATOM 3316 C C . SER A 1 427 ? 4.417 12.498 -17.249 1.00 74.81 427 SER A C 1
ATOM 3318 O O . SER A 1 427 ? 5.633 12.586 -17.410 1.00 74.81 427 SER A O 1
ATOM 3320 N N . ASN A 1 428 ? 3.724 11.422 -17.636 1.00 83.75 428 ASN A N 1
ATOM 3321 C CA . ASN A 1 428 ? 4.378 10.250 -18.222 1.00 83.75 428 ASN A CA 1
ATOM 3322 C C . ASN A 1 428 ? 4.968 10.581 -19.600 1.00 83.75 428 ASN A C 1
ATOM 3324 O O . ASN A 1 428 ? 6.041 10.089 -19.938 1.00 83.75 428 ASN A O 1
ATOM 3328 N N . ARG A 1 429 ? 4.343 11.489 -20.363 1.00 88.94 429 ARG A N 1
ATOM 3329 C CA . ARG A 1 429 ? 4.858 11.960 -21.656 1.00 88.94 429 ARG A CA 1
ATOM 3330 C C . ARG A 1 429 ? 6.218 12.636 -21.501 1.00 88.94 429 ARG A C 1
ATOM 3332 O O . ARG A 1 429 ? 7.106 12.390 -22.310 1.00 88.94 429 ARG A O 1
ATOM 3339 N N . ALA A 1 430 ? 6.413 13.428 -20.446 1.00 88.50 430 ALA A N 1
ATOM 3340 C CA . ALA A 1 430 ? 7.713 14.023 -20.138 1.00 88.50 430 ALA A CA 1
ATOM 3341 C C . ALA A 1 430 ? 8.785 12.955 -19.849 1.00 88.50 430 ALA A C 1
ATOM 3343 O O . ALA A 1 430 ? 9.911 13.066 -20.333 1.00 88.50 430 ALA A O 1
ATOM 3344 N N . SER A 1 431 ? 8.430 11.890 -19.124 1.00 89.75 431 SER A N 1
ATOM 3345 C CA . SER A 1 431 ? 9.341 10.771 -18.852 1.00 89.75 431 SER A CA 1
ATOM 3346 C C . SER A 1 431 ? 9.695 9.996 -20.126 1.00 89.75 431 SER A C 1
ATOM 3348 O O . SER A 1 431 ? 10.860 9.663 -20.335 1.00 89.75 431 SER A O 1
ATOM 3350 N N . ILE A 1 432 ? 8.730 9.773 -21.025 1.00 93.81 432 ILE A N 1
ATOM 3351 C CA . ILE A 1 432 ? 8.974 9.148 -22.334 1.00 93.81 432 ILE A CA 1
ATOM 3352 C C . ILE A 1 432 ? 9.867 10.028 -23.218 1.00 93.81 432 ILE A C 1
ATOM 3354 O O . ILE A 1 432 ? 10.809 9.521 -23.821 1.00 93.81 432 ILE A O 1
ATOM 3358 N N . LEU A 1 433 ? 9.649 11.347 -23.254 1.00 93.88 433 LEU A N 1
ATOM 3359 C CA . LEU A 1 433 ? 10.529 12.278 -23.975 1.00 93.88 433 LEU A CA 1
ATOM 3360 C C . LEU A 1 433 ? 11.959 12.259 -23.417 1.00 93.88 433 LEU A C 1
ATOM 3362 O O . LEU A 1 433 ? 12.919 12.318 -24.184 1.00 93.88 433 LEU A O 1
ATOM 3366 N N . SER A 1 434 ? 12.112 12.112 -22.098 1.00 91.31 434 SER A N 1
ATOM 3367 C CA . SER A 1 434 ? 13.414 11.918 -21.451 1.00 91.31 434 SER A CA 1
ATOM 3368 C C . SER A 1 434 ? 14.077 10.593 -21.867 1.00 91.31 434 SER A C 1
ATOM 3370 O O . SER A 1 434 ? 15.272 10.566 -22.157 1.00 91.31 434 SER A O 1
ATOM 3372 N N . ALA A 1 435 ? 13.326 9.491 -21.953 1.00 93.50 435 ALA A N 1
ATOM 3373 C CA . ALA A 1 435 ? 13.847 8.218 -22.464 1.00 93.50 435 ALA A CA 1
ATOM 3374 C C . ALA A 1 435 ? 14.234 8.304 -23.954 1.00 93.50 435 ALA A C 1
ATOM 3376 O O . ALA A 1 435 ? 15.270 7.776 -24.367 1.00 93.50 435 ALA A O 1
ATOM 3377 N N . TYR A 1 436 ? 13.443 9.020 -24.757 1.00 96.00 436 TYR A N 1
ATOM 3378 C CA . TYR A 1 436 ? 13.729 9.248 -26.170 1.00 96.00 436 TYR A CA 1
ATOM 3379 C C . TYR A 1 436 ? 14.982 10.102 -26.377 1.00 96.00 436 TYR A C 1
ATOM 3381 O O . TYR A 1 436 ? 15.825 9.767 -27.208 1.00 96.00 436 TYR A O 1
ATOM 3389 N N . SER A 1 437 ? 15.156 11.170 -25.595 1.00 93.94 437 SER A N 1
ATOM 3390 C CA . SER A 1 437 ? 16.360 12.003 -25.661 1.00 93.94 437 SER A CA 1
ATOM 3391 C C . SER A 1 437 ? 17.614 11.204 -25.279 1.00 93.94 437 SER A C 1
ATOM 3393 O O . SER A 1 437 ? 18.652 11.329 -25.930 1.00 93.94 437 SER A O 1
ATOM 3395 N N . TYR A 1 438 ? 17.501 10.292 -24.308 1.00 92.44 438 TYR A N 1
ATOM 3396 C CA . TYR A 1 438 ? 18.563 9.349 -23.959 1.00 92.44 438 TYR A CA 1
ATOM 3397 C C . TYR A 1 438 ? 18.909 8.394 -25.117 1.00 92.44 438 TYR A C 1
ATOM 3399 O O . TYR A 1 438 ? 20.090 8.160 -25.383 1.00 92.44 438 TYR A O 1
ATOM 3407 N N . TYR A 1 439 ? 17.914 7.890 -25.853 1.00 95.38 439 TYR A N 1
ATOM 3408 C CA . TYR A 1 439 ? 18.132 7.119 -27.085 1.00 95.38 439 TYR A CA 1
ATOM 3409 C C . TYR A 1 439 ? 18.850 7.924 -28.173 1.00 95.38 439 TYR A C 1
ATOM 3411 O O . TYR A 1 439 ? 19.814 7.428 -28.765 1.00 95.38 439 TYR A O 1
ATOM 3419 N N . LEU A 1 440 ? 18.416 9.165 -28.412 1.00 94.56 440 LEU A N 1
ATOM 3420 C CA . LEU A 1 440 ? 18.994 10.019 -29.447 1.00 94.56 440 LEU A CA 1
ATOM 3421 C C . LEU A 1 440 ? 20.492 10.246 -29.218 1.00 94.56 440 LEU A C 1
ATOM 3423 O O . LEU A 1 440 ? 21.271 10.187 -30.163 1.00 94.56 440 LEU A O 1
ATOM 3427 N N . VAL A 1 441 ? 20.902 10.422 -27.960 1.00 91.31 441 VAL A N 1
ATOM 3428 C CA . VAL A 1 441 ? 22.312 10.605 -27.588 1.00 91.31 441 VAL A CA 1
ATOM 3429 C C . VAL A 1 441 ? 23.116 9.309 -27.686 1.00 91.31 441 VAL A C 1
ATOM 3431 O O . VAL A 1 441 ? 24.207 9.310 -28.249 1.00 91.31 441 VAL A O 1
ATOM 3434 N N . ASN A 1 442 ? 22.613 8.211 -27.117 1.00 90.69 442 ASN A N 1
ATOM 3435 C CA . ASN A 1 442 ? 23.434 7.015 -26.888 1.00 90.69 442 ASN A CA 1
ATOM 3436 C C . ASN A 1 442 ? 23.396 5.996 -28.033 1.00 90.69 442 ASN A C 1
ATOM 3438 O O . ASN A 1 442 ? 24.273 5.138 -28.110 1.00 90.69 442 ASN A O 1
ATOM 3442 N N . VAL A 1 443 ? 22.388 6.059 -28.908 1.00 92.56 443 VAL A N 1
ATOM 3443 C CA . VAL A 1 443 ? 22.215 5.095 -30.007 1.00 92.56 443 VAL A CA 1
ATOM 3444 C C . VAL A 1 443 ? 22.124 5.789 -31.361 1.00 92.56 443 VAL A C 1
ATOM 3446 O O . VAL A 1 443 ? 22.822 5.371 -32.283 1.00 92.56 443 VAL A O 1
ATOM 3449 N N . ALA A 1 444 ? 21.298 6.833 -31.499 1.00 93.44 444 ALA A N 1
ATOM 3450 C CA . ALA A 1 444 ? 21.114 7.510 -32.790 1.00 93.44 444 ALA A CA 1
ATOM 3451 C C . ALA A 1 444 ? 22.227 8.522 -33.126 1.00 93.44 444 ALA A C 1
ATOM 3453 O O . ALA A 1 444 ? 22.390 8.876 -34.289 1.00 93.44 444 ALA A O 1
ATOM 3454 N N . ALA A 1 445 ? 22.981 8.980 -32.120 1.00 91.19 445 ALA A N 1
ATOM 3455 C CA . ALA A 1 445 ? 23.969 10.058 -32.222 1.00 91.19 445 ALA A CA 1
ATOM 3456 C C . ALA A 1 445 ? 23.409 11.386 -32.789 1.00 91.19 445 ALA A C 1
ATOM 3458 O O . ALA A 1 445 ? 24.145 12.183 -33.372 1.00 91.19 445 ALA A O 1
ATOM 3459 N N . ASP A 1 446 ? 22.114 11.654 -32.586 1.00 92.19 446 ASP A N 1
ATOM 3460 C CA . ASP A 1 446 ? 21.434 12.887 -33.007 1.00 92.19 446 ASP A CA 1
ATOM 3461 C C . ASP A 1 446 ? 21.347 13.876 -31.832 1.00 92.19 446 ASP A C 1
ATOM 3463 O O . ASP A 1 446 ? 20.309 14.073 -31.191 1.00 92.19 446 ASP A O 1
ATOM 3467 N N . TYR A 1 447 ? 22.498 14.469 -31.509 1.00 88.06 447 TYR A N 1
ATOM 3468 C CA . TYR A 1 447 ? 22.639 15.428 -30.410 1.00 88.06 447 TYR A CA 1
ATOM 3469 C C . TYR A 1 447 ? 21.769 16.689 -30.569 1.00 88.06 447 TYR A C 1
ATOM 3471 O O . TYR A 1 447 ? 21.154 17.090 -29.576 1.00 88.06 447 TYR A O 1
ATOM 3479 N N . PRO A 1 448 ? 21.653 17.315 -31.764 1.00 90.69 448 PRO A N 1
ATOM 3480 C CA . PRO A 1 448 ? 20.798 18.489 -31.941 1.00 90.69 448 PRO A CA 1
ATOM 3481 C C . PRO A 1 448 ? 19.329 18.202 -31.617 1.00 90.69 448 PRO A C 1
ATOM 3483 O O . PRO A 1 448 ? 18.698 18.962 -30.879 1.00 90.69 448 PRO A O 1
ATOM 3486 N N . LYS A 1 449 ? 18.790 17.074 -32.096 1.00 92.19 449 LYS A N 1
ATOM 3487 C CA . LYS A 1 449 ? 17.409 16.684 -31.800 1.00 92.19 449 LYS A CA 1
ATOM 3488 C C . LYS A 1 449 ? 17.223 16.322 -30.329 1.00 92.19 449 LYS A C 1
ATOM 3490 O O . LYS A 1 449 ? 16.210 16.692 -29.737 1.00 92.19 449 LYS A O 1
ATOM 3495 N N . ALA A 1 450 ? 18.199 15.647 -29.714 1.00 91.44 450 ALA A N 1
ATOM 3496 C CA . ALA A 1 450 ? 18.157 15.329 -28.287 1.00 91.44 450 ALA A CA 1
ATOM 3497 C C . ALA A 1 450 ? 18.063 16.592 -27.420 1.00 91.44 450 ALA A C 1
ATOM 3499 O O . ALA A 1 450 ? 17.268 16.640 -26.477 1.00 91.44 450 ALA A O 1
ATOM 3500 N N . LEU A 1 451 ? 18.843 17.624 -27.762 1.00 91.00 451 LEU A N 1
ATOM 3501 C CA . LEU A 1 451 ? 18.814 18.915 -27.084 1.00 91.00 451 LEU A CA 1
ATOM 3502 C C . LEU A 1 451 ? 17.452 19.599 -27.251 1.00 91.00 451 LEU A C 1
ATOM 3504 O O . LEU A 1 451 ? 16.857 20.000 -26.252 1.00 91.00 451 LEU A O 1
ATOM 3508 N N . GLN A 1 452 ? 16.919 19.653 -28.476 1.00 92.38 452 GLN A N 1
ATOM 3509 C CA . GLN A 1 452 ? 15.606 20.243 -28.760 1.00 92.38 452 GLN A CA 1
ATOM 3510 C C . GLN A 1 452 ? 14.484 19.578 -27.945 1.00 92.38 452 GLN A C 1
ATOM 3512 O O . GLN A 1 452 ? 13.696 20.263 -27.288 1.00 92.38 452 GLN A O 1
ATOM 3517 N N . VAL A 1 453 ? 14.435 18.241 -27.938 1.00 93.75 453 VAL A N 1
ATOM 3518 C CA . VAL A 1 453 ? 13.450 17.465 -27.163 1.00 93.75 453 VAL A CA 1
ATOM 3519 C C . VAL A 1 453 ? 13.559 17.778 -25.669 1.00 93.75 453 VAL A C 1
ATOM 3521 O O . VAL A 1 453 ? 12.549 17.932 -24.973 1.00 93.75 453 VAL A O 1
ATOM 3524 N N . MET A 1 454 ? 14.784 17.895 -25.153 1.00 92.94 454 MET A N 1
ATOM 3525 C CA . MET A 1 454 ? 15.000 18.128 -23.731 1.00 92.94 454 MET A CA 1
ATOM 3526 C C . MET A 1 454 ? 14.667 19.567 -23.311 1.00 92.94 454 MET A C 1
ATOM 3528 O O . MET A 1 454 ? 14.062 19.771 -22.256 1.00 92.94 454 MET A O 1
ATOM 3532 N N . GLN A 1 455 ? 14.977 20.556 -24.153 1.00 91.88 455 GLN A N 1
ATOM 3533 C CA . GLN A 1 455 ? 14.560 21.949 -23.967 1.00 91.88 455 GLN A CA 1
ATOM 3534 C C . GLN A 1 455 ? 13.033 22.063 -23.881 1.00 91.88 455 GLN A C 1
ATOM 3536 O O . GLN A 1 455 ? 12.511 22.722 -22.980 1.00 91.88 455 GLN A O 1
ATOM 3541 N N . GLU A 1 456 ? 12.306 21.396 -24.783 1.00 91.50 456 GLU A N 1
ATOM 3542 C CA . GLU A 1 456 ? 10.840 21.379 -24.778 1.00 91.50 456 GLU A CA 1
ATOM 3543 C C . GLU A 1 456 ? 10.283 20.706 -23.515 1.00 91.50 456 GLU A C 1
ATOM 3545 O O . GLU A 1 456 ? 9.401 21.246 -22.843 1.00 91.50 456 GLU A O 1
ATOM 3550 N N . THR A 1 457 ? 10.846 19.560 -23.137 1.00 91.81 457 THR A N 1
ATOM 3551 C CA . THR A 1 457 ? 10.419 18.818 -21.944 1.00 91.81 457 THR A CA 1
ATOM 3552 C C . THR A 1 457 ? 10.595 19.643 -20.667 1.00 91.81 457 THR A C 1
ATOM 3554 O O . THR A 1 457 ? 9.683 19.680 -19.839 1.00 91.81 457 THR A O 1
ATOM 3557 N N . VAL A 1 458 ? 11.726 20.348 -20.514 1.00 91.44 458 VAL A N 1
ATOM 3558 C CA . VAL A 1 458 ? 11.977 21.248 -19.373 1.00 91.44 458 VAL A CA 1
ATOM 3559 C C . VAL A 1 458 ? 11.055 22.465 -19.409 1.00 91.44 458 VAL A C 1
ATOM 3561 O O . VAL A 1 458 ? 10.545 22.867 -18.364 1.00 91.44 458 VAL A O 1
ATOM 3564 N N . ARG A 1 459 ? 10.799 23.038 -20.592 1.00 90.06 459 ARG A N 1
ATOM 3565 C CA . ARG A 1 459 ? 9.877 24.173 -20.759 1.00 90.06 459 ARG A CA 1
ATOM 3566 C C . ARG A 1 459 ? 8.461 23.821 -20.308 1.00 90.06 459 ARG A C 1
ATOM 3568 O O . ARG A 1 459 ? 7.832 24.619 -19.620 1.00 90.06 459 ARG A O 1
ATOM 3575 N N . ASN A 1 460 ? 7.996 22.622 -20.648 1.00 87.31 460 ASN A N 1
ATOM 3576 C CA . ASN A 1 460 ? 6.671 22.128 -20.275 1.00 87.31 460 ASN A CA 1
ATOM 3577 C C . ASN A 1 460 ? 6.603 21.629 -18.820 1.00 87.31 460 ASN A C 1
ATOM 3579 O O . ASN A 1 460 ? 5.513 21.527 -18.264 1.00 87.31 460 ASN A O 1
ATOM 3583 N N . ASN A 1 461 ? 7.746 21.335 -18.190 1.00 87.25 461 ASN A N 1
ATOM 3584 C CA . ASN A 1 461 ? 7.828 20.803 -16.826 1.00 87.25 461 ASN A CA 1
ATOM 3585 C C . ASN A 1 461 ? 8.885 21.546 -15.986 1.00 87.25 461 ASN A C 1
ATOM 3587 O O . ASN A 1 461 ? 9.831 20.931 -15.483 1.00 87.25 461 ASN A O 1
ATOM 3591 N N . PRO A 1 462 ? 8.745 22.868 -15.779 1.00 84.12 462 PRO A N 1
ATOM 3592 C CA . PRO A 1 462 ? 9.808 23.690 -15.208 1.00 84.12 462 PRO A CA 1
ATOM 3593 C C . PRO A 1 462 ? 10.143 23.354 -13.747 1.00 84.12 462 PRO A C 1
ATOM 3595 O O . PRO A 1 462 ? 11.220 23.726 -13.284 1.00 84.12 462 PRO A O 1
ATOM 3598 N N . GLY A 1 463 ? 9.256 22.673 -13.017 1.00 83.06 463 GLY A N 1
ATOM 3599 C CA . GLY A 1 463 ? 9.483 22.253 -11.629 1.00 83.06 463 GLY A CA 1
ATOM 3600 C C . GLY A 1 463 ? 10.226 20.922 -11.468 1.00 83.06 463 GLY A C 1
ATOM 3601 O O . GLY A 1 463 ? 10.644 20.606 -10.358 1.00 83.06 463 GLY A O 1
ATOM 3602 N N . GLN A 1 464 ? 10.405 20.145 -12.542 1.00 85.69 464 GLN A N 1
ATOM 3603 C CA . GLN A 1 464 ? 11.033 18.823 -12.473 1.00 85.69 464 GLN A CA 1
ATOM 3604 C C . GLN A 1 464 ? 12.557 18.935 -12.592 1.00 85.69 464 GLN A C 1
ATOM 3606 O O . GLN A 1 464 ? 13.107 19.206 -13.661 1.00 85.69 464 GLN A O 1
ATOM 3611 N N . LEU A 1 465 ? 13.240 18.733 -11.464 1.00 88.31 465 LEU A N 1
ATOM 3612 C CA . LEU A 1 465 ? 14.688 18.916 -11.337 1.00 88.31 465 LEU A CA 1
ATOM 3613 C C . LEU A 1 465 ? 15.493 17.894 -12.158 1.00 88.31 465 LEU A C 1
ATOM 3615 O O . LEU A 1 465 ? 16.508 18.258 -12.750 1.00 88.31 465 LEU A O 1
ATOM 3619 N N . ASP A 1 466 ? 15.025 16.648 -12.260 1.00 86.12 466 ASP A N 1
ATOM 3620 C CA . ASP A 1 466 ? 15.724 15.590 -13.003 1.00 86.12 466 ASP A CA 1
ATOM 3621 C C . ASP A 1 466 ? 15.856 15.916 -14.499 1.00 86.12 466 AS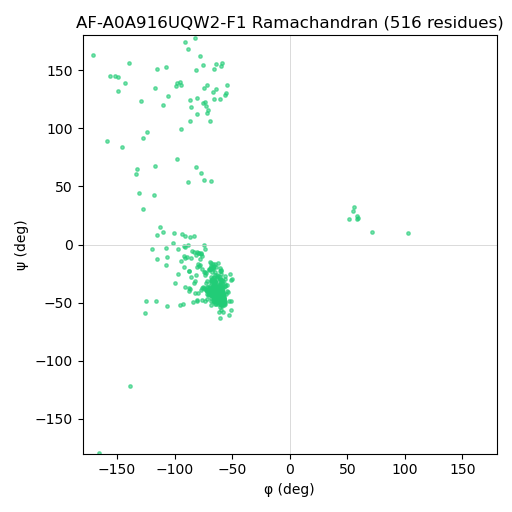P A C 1
ATOM 3623 O O . ASP A 1 466 ? 16.940 15.796 -15.072 1.00 86.12 466 ASP A O 1
ATOM 3627 N N . TYR A 1 467 ? 14.798 16.436 -15.129 1.00 89.56 467 TYR A N 1
ATOM 3628 C CA . TYR A 1 467 ? 14.839 16.832 -16.543 1.00 89.56 467 TYR A CA 1
ATOM 3629 C C . TYR A 1 467 ? 15.795 18.002 -16.790 1.00 89.56 467 TYR A C 1
ATOM 3631 O O . TYR A 1 467 ? 16.511 18.024 -17.792 1.00 89.56 467 TYR A O 1
ATOM 3639 N N . ARG A 1 468 ? 15.861 18.960 -15.855 1.00 90.12 468 ARG A N 1
ATOM 3640 C CA . ARG A 1 468 ? 16.830 20.065 -15.918 1.00 90.12 468 ARG A CA 1
ATOM 3641 C C . ARG A 1 468 ? 18.261 19.563 -15.793 1.00 90.12 468 ARG A C 1
ATOM 3643 O O . ARG A 1 468 ? 19.127 20.031 -16.526 1.00 90.12 468 ARG A O 1
ATOM 3650 N N . MET A 1 469 ? 18.505 18.605 -14.902 1.00 90.25 469 MET A N 1
ATOM 3651 C CA . MET A 1 469 ? 19.821 17.990 -14.754 1.00 90.25 469 MET A CA 1
ATOM 3652 C C . MET A 1 469 ? 20.264 17.303 -16.053 1.00 90.25 469 MET A C 1
ATOM 3654 O O . MET A 1 469 ? 21.392 17.507 -16.507 1.00 90.25 469 MET A O 1
ATOM 3658 N N . THR A 1 470 ? 19.371 16.545 -16.692 1.00 88.56 470 THR A N 1
ATOM 3659 C CA . THR A 1 470 ? 19.638 15.922 -17.997 1.00 88.56 470 THR A CA 1
ATOM 3660 C C . THR A 1 470 ? 19.926 16.969 -19.076 1.00 88.56 470 THR A C 1
ATOM 3662 O O . THR A 1 470 ? 20.924 16.842 -19.786 1.00 88.56 470 THR A O 1
ATOM 3665 N N . LEU A 1 471 ? 19.139 18.052 -19.144 1.00 91.31 471 LEU A N 1
ATOM 3666 C CA . LEU A 1 471 ? 19.380 19.160 -20.075 1.00 91.31 471 LEU A CA 1
ATOM 3667 C C . LEU A 1 471 ? 20.767 19.784 -19.887 1.00 91.31 471 LEU A C 1
ATOM 3669 O O . LEU A 1 471 ? 21.498 19.941 -20.859 1.00 91.31 471 LEU A O 1
ATOM 3673 N N . ILE A 1 472 ? 21.171 20.080 -18.647 1.00 90.62 472 ILE A N 1
ATOM 3674 C CA . ILE A 1 472 ? 22.494 20.655 -18.351 1.00 90.62 472 ILE A CA 1
ATOM 3675 C C . ILE A 1 472 ? 23.606 19.743 -18.877 1.00 90.62 472 ILE A C 1
ATOM 3677 O O . ILE A 1 472 ? 24.537 20.214 -19.534 1.00 90.62 472 ILE A O 1
ATOM 3681 N N . LYS A 1 473 ? 23.510 18.432 -18.616 1.00 88.81 473 LYS A N 1
ATOM 3682 C CA . LYS A 1 473 ? 24.488 17.449 -19.104 1.00 88.81 473 LYS A CA 1
ATOM 3683 C C . LYS A 1 473 ? 24.567 17.457 -20.632 1.00 88.81 473 LYS A C 1
ATOM 3685 O O . LYS A 1 473 ? 25.670 17.414 -21.174 1.00 88.81 473 LYS A O 1
ATOM 3690 N N . PHE A 1 474 ? 23.428 17.564 -21.316 1.00 87.31 474 PHE A N 1
ATOM 3691 C CA . PHE A 1 474 ? 23.368 17.602 -22.779 1.00 87.31 474 PHE A CA 1
ATOM 3692 C C . PHE A 1 474 ? 23.935 18.902 -23.352 1.00 87.31 474 PHE A C 1
ATOM 3694 O O . PHE A 1 474 ? 24.722 18.838 -24.296 1.00 87.31 474 PHE A O 1
ATOM 3701 N N . CYS A 1 475 ? 23.628 20.061 -22.761 1.00 87.81 475 CYS A N 1
ATOM 3702 C CA . CYS A 1 475 ? 24.198 21.344 -23.179 1.00 87.81 475 CYS A CA 1
ATOM 3703 C C . CYS A 1 475 ? 25.726 21.350 -23.038 1.00 87.81 475 CYS A C 1
ATOM 3705 O O . CYS A 1 475 ? 26.427 21.781 -23.952 1.00 87.81 475 CYS A O 1
ATOM 3707 N N . ILE A 1 476 ? 26.253 20.820 -21.925 1.00 86.88 476 ILE A N 1
ATOM 3708 C CA . ILE A 1 476 ? 27.702 20.704 -21.697 1.00 86.88 476 ILE A CA 1
ATOM 3709 C C . ILE A 1 476 ? 28.340 19.771 -22.732 1.00 86.88 476 ILE A C 1
ATOM 3711 O O . ILE A 1 476 ? 29.353 20.130 -23.327 1.00 86.88 476 ILE A O 1
ATOM 3715 N N . ALA A 1 477 ? 27.751 18.593 -22.961 1.00 82.38 477 ALA A N 1
ATOM 3716 C CA . ALA A 1 477 ? 28.269 17.621 -23.923 1.00 82.38 477 ALA A CA 1
ATOM 3717 C C . ALA A 1 477 ? 28.222 18.136 -25.372 1.00 82.38 477 ALA A C 1
ATOM 3719 O O . ALA A 1 477 ? 29.107 17.821 -26.161 1.00 82.38 477 ALA A O 1
ATOM 3720 N N . SER A 1 478 ? 27.224 18.959 -25.702 1.00 80.81 478 SER A N 1
ATOM 3721 C CA . SER A 1 478 ? 26.997 19.502 -27.048 1.00 80.81 478 SER A CA 1
ATOM 3722 C C . SER A 1 478 ? 27.640 20.878 -27.267 1.00 80.81 478 SER A C 1
ATOM 3724 O O . SER A 1 478 ? 27.331 21.542 -28.252 1.00 80.81 478 SER A O 1
ATOM 3726 N N . GLY A 1 479 ? 28.474 21.367 -26.339 1.00 83.94 479 GLY A N 1
ATOM 3727 C CA . GLY A 1 479 ? 29.175 22.653 -26.467 1.00 83.94 479 GLY A CA 1
ATOM 3728 C C . GLY A 1 479 ? 28.300 23.910 -26.334 1.00 83.94 479 GLY A C 1
ATOM 3729 O O . GLY A 1 479 ? 28.782 25.014 -26.573 1.00 83.94 479 GLY A O 1
ATOM 3730 N N . HIS A 1 480 ? 27.040 23.782 -25.910 1.00 87.19 480 HIS A N 1
ATOM 3731 C CA . HIS A 1 480 ? 26.115 24.900 -25.685 1.00 87.19 480 HIS A CA 1
ATOM 3732 C C . HIS A 1 480 ? 26.385 25.538 -24.312 1.00 87.19 480 HIS A C 1
ATOM 3734 O O . HIS A 1 480 ? 25.598 25.440 -23.367 1.00 87.19 480 HIS A O 1
ATOM 3740 N N . THR A 1 481 ? 27.561 26.153 -24.173 1.00 86.50 481 THR A N 1
ATOM 3741 C CA . THR A 1 481 ? 28.110 26.576 -22.875 1.00 86.50 481 THR A CA 1
ATOM 3742 C C . THR A 1 481 ? 27.301 27.681 -22.201 1.00 86.50 481 THR A C 1
ATOM 3744 O O . THR A 1 481 ? 27.204 27.692 -20.973 1.00 86.50 481 THR A O 1
ATOM 3747 N N . GLN A 1 482 ? 26.702 28.588 -22.974 1.00 88.19 482 GLN A N 1
ATOM 3748 C CA . GLN A 1 482 ? 25.872 29.668 -22.441 1.00 88.19 482 GLN A CA 1
ATOM 3749 C C . GLN A 1 482 ? 24.570 29.131 -21.838 1.00 88.19 482 GLN A C 1
ATOM 3751 O O . GLN A 1 482 ? 24.255 29.412 -20.683 1.00 88.19 482 GLN A O 1
ATOM 3756 N N . GLU A 1 483 ? 23.871 28.273 -22.576 1.00 87.81 483 GLU A N 1
ATOM 3757 C CA . GLU A 1 483 ? 22.634 27.647 -22.112 1.00 87.81 483 GLU A CA 1
ATOM 3758 C C . GLU A 1 483 ? 22.880 26.742 -20.892 1.00 87.81 483 GLU A C 1
ATOM 3760 O O . GLU A 1 483 ? 22.110 26.754 -19.932 1.00 87.81 483 GLU A O 1
ATOM 3765 N N . ALA A 1 484 ? 24.010 26.022 -20.866 1.00 89.19 484 ALA A N 1
ATOM 3766 C CA . ALA A 1 484 ? 24.427 25.251 -19.697 1.00 89.19 484 ALA A CA 1
ATOM 3767 C C . ALA A 1 484 ? 24.634 26.133 -18.450 1.00 89.19 484 ALA A C 1
ATOM 3769 O O . ALA A 1 484 ? 24.226 25.742 -17.354 1.00 89.19 484 ALA A O 1
ATOM 3770 N N . LYS A 1 485 ? 25.246 27.322 -18.593 1.00 90.75 485 LYS A N 1
ATOM 3771 C CA . LYS A 1 485 ? 25.438 28.272 -17.477 1.00 90.75 485 LYS A CA 1
ATOM 3772 C C . LYS A 1 485 ? 24.102 28.756 -16.926 1.00 90.75 485 LYS A C 1
ATOM 3774 O O . LYS A 1 485 ? 23.907 28.748 -15.712 1.00 90.75 485 LYS A O 1
ATOM 3779 N N . GLU A 1 486 ? 23.193 29.161 -17.804 1.00 90.06 486 GLU A N 1
ATOM 3780 C CA . GLU A 1 486 ? 21.868 29.655 -17.420 1.00 90.06 486 GLU A CA 1
ATOM 3781 C C . GLU A 1 486 ? 21.059 28.565 -16.708 1.00 90.06 486 GLU A C 1
ATOM 3783 O O . GLU A 1 486 ? 20.535 28.787 -15.613 1.00 90.06 486 GLU A O 1
ATOM 3788 N N . ALA A 1 487 ? 21.049 27.351 -17.263 1.00 89.06 487 ALA A N 1
ATOM 3789 C CA . ALA A 1 487 ? 20.368 26.212 -16.663 1.00 89.06 487 ALA A CA 1
ATOM 3790 C C . ALA A 1 487 ? 20.957 25.822 -15.293 1.00 89.06 487 ALA A C 1
ATOM 3792 O O . ALA A 1 487 ? 20.194 25.515 -14.377 1.00 89.06 487 ALA A O 1
ATOM 3793 N N . LEU A 1 488 ? 22.284 25.889 -15.107 1.00 91.75 488 LEU A N 1
ATOM 3794 C CA . LEU A 1 488 ? 22.942 25.657 -13.811 1.00 91.75 488 LEU A CA 1
ATOM 3795 C C . LEU A 1 488 ? 22.518 26.681 -12.746 1.00 91.75 488 LEU A C 1
ATOM 3797 O O . LEU A 1 488 ? 22.259 26.306 -11.599 1.00 91.75 488 LEU A O 1
ATOM 3801 N N . VAL A 1 489 ? 22.441 27.966 -13.109 1.00 90.75 489 VAL A N 1
ATOM 3802 C CA . VAL A 1 489 ? 22.016 29.038 -12.193 1.00 90.75 489 VAL A CA 1
ATOM 3803 C C . VAL A 1 489 ? 20.569 28.832 -11.758 1.00 90.75 489 VAL A C 1
ATOM 3805 O O . VAL A 1 489 ? 20.273 28.885 -10.563 1.00 90.75 489 VAL A O 1
ATOM 3808 N N . GLU A 1 490 ? 19.675 28.550 -12.703 1.00 89.50 490 GLU A N 1
ATOM 3809 C CA . GLU A 1 490 ? 18.268 28.288 -12.397 1.00 89.50 490 GLU A CA 1
ATOM 3810 C C . GLU A 1 490 ? 18.086 27.012 -11.569 1.00 89.50 490 GLU A C 1
ATOM 3812 O O . GLU A 1 490 ? 17.350 27.009 -10.582 1.00 89.50 490 GLU A O 1
ATOM 3817 N N . MET A 1 491 ? 18.817 25.943 -11.889 1.00 90.94 491 MET A N 1
ATOM 3818 C CA . MET A 1 491 ? 18.776 24.695 -11.128 1.00 90.94 491 MET A CA 1
ATOM 3819 C C . MET A 1 491 ? 19.191 24.899 -9.664 1.00 90.94 491 MET A C 1
ATOM 3821 O O . MET A 1 491 ? 18.538 24.369 -8.769 1.00 90.94 491 MET A O 1
ATOM 3825 N N . ARG A 1 492 ? 20.200 25.739 -9.387 1.00 90.75 492 ARG A N 1
ATOM 3826 C CA . ARG A 1 492 ? 20.598 26.095 -8.010 1.00 90.75 492 ARG A CA 1
ATOM 3827 C C . ARG A 1 492 ? 19.524 26.875 -7.246 1.00 90.75 492 ARG A C 1
ATOM 3829 O O . ARG A 1 492 ? 19.430 26.728 -6.031 1.00 90.75 492 ARG A O 1
ATOM 3836 N N . LYS A 1 493 ? 18.712 27.696 -7.924 1.00 89.88 493 LYS A N 1
ATOM 3837 C CA . LYS A 1 493 ? 17.581 28.405 -7.291 1.00 89.88 493 LYS A CA 1
ATOM 3838 C C . LYS A 1 493 ? 16.446 27.448 -6.926 1.00 89.88 493 LYS A C 1
ATOM 3840 O O . LYS A 1 493 ? 15.774 27.642 -5.911 1.00 89.88 493 LYS A O 1
ATOM 3845 N N . LEU A 1 494 ? 16.219 26.440 -7.768 1.00 88.56 494 LEU A N 1
ATOM 3846 C CA . LEU A 1 494 ? 15.132 25.477 -7.610 1.00 88.56 494 LEU A CA 1
ATOM 3847 C C . LEU A 1 494 ? 15.488 24.334 -6.642 1.00 88.56 494 LEU A C 1
ATOM 3849 O O . LEU A 1 494 ? 14.613 23.884 -5.903 1.00 88.56 494 LEU A O 1
ATOM 3853 N N . ASP A 1 495 ? 16.755 23.910 -6.576 1.00 88.25 495 ASP A N 1
ATOM 3854 C CA . ASP A 1 495 ? 17.251 22.866 -5.664 1.00 88.25 495 ASP A CA 1
ATOM 3855 C C . ASP A 1 495 ? 17.427 23.370 -4.216 1.00 88.25 495 ASP A C 1
ATOM 3857 O O . ASP A 1 495 ? 18.516 23.373 -3.637 1.00 88.25 495 ASP A O 1
ATOM 3861 N N . LYS A 1 496 ? 16.325 23.806 -3.595 1.00 88.12 496 LYS A N 1
ATOM 3862 C CA . LYS A 1 496 ? 16.315 24.354 -2.224 1.00 88.12 496 LYS A CA 1
ATOM 3863 C C . LYS A 1 496 ? 16.797 23.355 -1.168 1.00 88.12 496 LYS A C 1
ATOM 3865 O O . LYS A 1 496 ? 17.317 23.767 -0.134 1.00 88.12 496 LYS A O 1
ATOM 3870 N N . LEU A 1 497 ? 16.622 22.058 -1.426 1.00 86.62 497 LEU A N 1
ATOM 3871 C CA . LEU A 1 497 ? 17.037 20.968 -0.537 1.00 86.62 497 LEU A CA 1
ATOM 3872 C C . LEU A 1 497 ? 18.480 20.509 -0.783 1.00 86.62 497 LEU A C 1
ATOM 3874 O O . LEU A 1 497 ? 18.948 19.615 -0.082 1.00 86.62 497 LEU A O 1
ATOM 3878 N N . LYS A 1 498 ? 19.192 21.119 -1.743 1.00 87.06 498 LYS A N 1
ATOM 3879 C CA . LYS A 1 498 ? 20.575 20.780 -2.105 1.00 87.06 498 LYS A CA 1
ATOM 3880 C C . LYS A 1 498 ? 20.759 19.305 -2.488 1.00 87.06 498 LYS A C 1
ATOM 3882 O O . LYS A 1 498 ? 21.826 18.741 -2.250 1.00 87.06 498 LYS A O 1
ATOM 3887 N N . LYS A 1 499 ? 19.744 18.679 -3.094 1.00 87.75 499 LYS A N 1
ATOM 3888 C CA . LYS A 1 499 ? 19.786 17.272 -3.527 1.00 87.75 499 LYS A CA 1
ATOM 3889 C C . LYS A 1 499 ? 20.867 17.042 -4.588 1.00 87.75 499 LYS A C 1
ATOM 3891 O O . LYS A 1 499 ? 21.507 15.997 -4.584 1.00 87.75 499 LYS A O 1
ATOM 3896 N N . TYR A 1 500 ? 21.092 18.018 -5.465 1.00 88.25 500 TYR A N 1
ATOM 3897 C CA . TYR A 1 500 ? 22.031 17.934 -6.585 1.00 88.25 500 TYR A CA 1
ATOM 3898 C C . TYR A 1 500 ? 23.259 18.830 -6.403 1.00 88.25 500 TYR A C 1
ATOM 3900 O O . TYR A 1 500 ? 24.027 18.997 -7.347 1.00 88.25 500 TYR A O 1
ATOM 3908 N N . ALA A 1 501 ? 23.475 19.409 -5.217 1.00 89.06 501 ALA A N 1
ATOM 3909 C CA . ALA A 1 501 ? 24.535 20.395 -4.995 1.00 89.06 501 ALA A CA 1
ATOM 3910 C C . ALA A 1 501 ? 25.919 19.898 -5.454 1.00 89.06 501 ALA A C 1
ATOM 3912 O O . ALA A 1 501 ? 26.589 20.575 -6.232 1.00 89.06 501 ALA A O 1
ATOM 3913 N N . THR A 1 502 ? 26.300 18.679 -5.063 1.00 90.12 502 THR A N 1
ATOM 3914 C CA . THR A 1 502 ? 27.576 18.066 -5.464 1.00 90.12 502 THR A CA 1
ATOM 3915 C C . THR A 1 502 ? 27.686 17.887 -6.978 1.00 90.12 502 THR A C 1
ATOM 3917 O O . THR A 1 502 ? 28.722 18.174 -7.572 1.00 90.12 502 THR A O 1
ATOM 3920 N N . GLU A 1 503 ? 26.615 17.431 -7.626 1.00 90.44 503 GLU A N 1
ATOM 3921 C CA . GLU A 1 503 ? 26.610 17.194 -9.069 1.00 90.44 503 GLU A CA 1
ATOM 3922 C C . GLU A 1 503 ? 26.666 18.509 -9.858 1.00 90.44 503 GLU A C 1
ATOM 3924 O O . GLU A 1 503 ? 27.393 18.615 -10.846 1.00 90.44 503 GLU A O 1
ATOM 3929 N N . LEU A 1 504 ? 25.979 19.548 -9.377 1.00 91.12 504 LEU A N 1
ATOM 3930 C CA . LEU A 1 504 ? 26.027 20.895 -9.945 1.00 91.12 504 LEU A CA 1
ATOM 3931 C C . LEU A 1 504 ? 27.425 21.507 -9.862 1.00 91.12 504 LEU A C 1
ATOM 3933 O O . LEU A 1 504 ? 27.847 22.188 -10.799 1.00 91.12 504 LEU A O 1
ATOM 3937 N N . ASP A 1 505 ? 28.160 21.253 -8.781 1.00 91.19 505 ASP A N 1
ATOM 3938 C CA . ASP A 1 505 ? 29.537 21.724 -8.635 1.00 91.19 505 ASP A CA 1
ATOM 3939 C C . ASP A 1 505 ? 30.480 21.009 -9.610 1.00 91.19 505 ASP A C 1
ATOM 3941 O O . ASP A 1 505 ? 31.266 21.669 -10.296 1.00 91.19 505 ASP A O 1
ATOM 3945 N N . ILE A 1 506 ? 30.334 19.689 -9.769 1.00 92.00 506 ILE A N 1
ATOM 3946 C CA . ILE A 1 506 ? 31.083 18.905 -10.765 1.00 92.00 506 ILE A CA 1
ATOM 3947 C C . ILE A 1 506 ? 30.810 19.427 -12.183 1.00 92.00 506 ILE A C 1
ATOM 3949 O O . ILE A 1 506 ? 31.740 19.630 -12.968 1.00 92.00 506 ILE A O 1
ATOM 3953 N N . LEU A 1 507 ? 29.543 19.661 -12.532 1.00 91.44 507 LEU A N 1
ATOM 3954 C CA . LEU A 1 507 ? 29.163 20.157 -13.858 1.00 91.44 507 LEU A CA 1
ATOM 3955 C C . LEU A 1 507 ? 29.647 21.593 -14.094 1.00 91.44 507 LEU A C 1
ATOM 3957 O O . LEU A 1 507 ? 30.118 21.903 -15.189 1.00 91.44 507 LEU A O 1
ATOM 3961 N N . SER A 1 508 ? 29.628 22.441 -13.064 1.00 89.88 508 SER A N 1
ATOM 3962 C CA . SER A 1 508 ? 30.179 23.801 -13.127 1.00 89.88 508 SER A CA 1
ATOM 3963 C C . SER A 1 508 ? 31.688 23.792 -13.392 1.00 89.88 508 SER A C 1
ATOM 3965 O O . SER A 1 508 ? 32.172 24.548 -14.235 1.00 89.88 508 SER A O 1
ATOM 3967 N N . GLN A 1 509 ? 32.438 22.906 -12.727 1.00 89.75 509 GLN A N 1
ATOM 3968 C CA . GLN A 1 509 ? 33.879 22.741 -12.952 1.00 89.75 509 GLN A CA 1
ATOM 3969 C C . GLN A 1 509 ? 34.191 22.227 -14.362 1.00 89.75 509 GLN A C 1
ATOM 3971 O O . GLN A 1 509 ? 35.086 22.749 -15.037 1.00 89.75 509 GLN A O 1
ATOM 3976 N N . LYS A 1 510 ? 33.427 21.237 -14.843 1.00 88.88 510 LYS A N 1
ATOM 3977 C CA . LYS A 1 510 ? 33.545 20.743 -16.225 1.00 88.88 510 LYS A CA 1
ATOM 3978 C C . LYS A 1 510 ? 33.316 21.867 -17.235 1.00 88.88 510 LYS A C 1
ATOM 3980 O O . LYS A 1 510 ? 34.120 22.037 -18.148 1.00 88.88 510 LYS A O 1
ATOM 3985 N N . LEU A 1 511 ? 32.279 22.676 -17.036 1.00 88.50 511 LEU A N 1
ATOM 3986 C CA . LEU A 1 511 ? 31.950 23.800 -17.911 1.00 88.50 511 LEU A CA 1
ATOM 3987 C C . LEU A 1 511 ? 33.021 24.906 -17.895 1.00 88.50 511 LEU A C 1
ATOM 3989 O O . LEU A 1 511 ? 33.322 25.485 -18.939 1.00 88.50 511 LEU A O 1
ATOM 3993 N N . ALA A 1 512 ? 33.633 25.180 -16.739 1.00 85.00 512 ALA A N 1
ATOM 3994 C CA . ALA A 1 512 ? 34.758 26.113 -16.635 1.00 85.00 512 ALA A CA 1
ATOM 3995 C C . ALA A 1 512 ? 36.000 25.607 -17.390 1.00 85.00 512 ALA A C 1
ATOM 3997 O O . ALA A 1 512 ? 36.676 26.380 -18.063 1.00 85.00 512 ALA A O 1
ATOM 3998 N N . THR A 1 513 ? 36.258 24.298 -17.349 1.00 84.19 513 THR A N 1
ATOM 3999 C CA . THR A 1 513 ? 37.392 23.681 -18.056 1.00 84.19 513 THR A CA 1
ATOM 4000 C C . THR A 1 513 ? 37.203 23.713 -19.574 1.00 84.19 513 THR A C 1
ATOM 4002 O O . THR A 1 513 ? 38.172 23.900 -20.304 1.00 84.19 513 THR A O 1
ATOM 4005 N N . ILE A 1 514 ? 35.965 23.558 -20.056 1.00 81.06 514 ILE A N 1
ATOM 4006 C CA . ILE A 1 514 ? 35.631 23.662 -21.485 1.00 81.06 514 ILE A CA 1
ATOM 4007 C C . ILE A 1 514 ? 35.813 25.103 -21.983 1.00 81.06 514 ILE A C 1
ATOM 4009 O O . ILE A 1 514 ? 36.430 25.299 -23.022 1.00 81.06 514 ILE A O 1
ATOM 4013 N N . ASN A 1 515 ? 35.366 26.110 -21.222 1.00 67.50 515 ASN A N 1
ATOM 4014 C CA . ASN A 1 515 ? 35.547 27.521 -21.596 1.00 67.50 515 ASN A CA 1
ATOM 4015 C C . ASN A 1 515 ? 37.009 27.990 -21.572 1.00 67.50 515 ASN A C 1
ATOM 4017 O O . ASN A 1 515 ? 37.326 28.952 -22.249 1.00 67.50 515 ASN A O 1
ATOM 4021 N N . ASN A 1 516 ? 37.889 27.341 -20.803 1.00 65.25 516 ASN A N 1
ATOM 4022 C CA . ASN A 1 516 ? 39.321 27.667 -20.788 1.00 65.25 516 ASN A CA 1
ATOM 4023 C C . ASN A 1 516 ? 40.107 27.003 -21.939 1.00 65.25 516 ASN A C 1
ATOM 4025 O O . ASN A 1 516 ? 41.306 27.238 -22.065 1.00 65.25 516 ASN A O 1
ATOM 4029 N N . LYS A 1 517 ? 39.469 26.125 -22.727 1.00 56.91 517 LYS A N 1
ATOM 4030 C CA . LYS A 1 517 ? 40.074 25.396 -23.860 1.00 56.91 517 LYS A CA 1
ATOM 4031 C C . LYS A 1 517 ? 39.630 25.910 -25.237 1.00 56.91 517 LYS A C 1
ATOM 4033 O O . LYS A 1 517 ? 40.194 25.462 -26.232 1.00 56.91 517 LYS A O 1
ATOM 4038 N N . ILE A 1 518 ? 38.621 26.778 -25.276 1.00 49.19 518 ILE A N 1
ATOM 4039 C CA . ILE A 1 518 ? 38.101 27.486 -26.457 1.00 49.19 518 ILE A CA 1
ATOM 4040 C C . ILE A 1 518 ? 38.628 28.914 -26.374 1.00 49.19 518 ILE A C 1
ATOM 4042 O O . ILE A 1 518 ? 39.031 29.445 -27.430 1.00 49.19 518 ILE A O 1
#

Solvent-accessible surface area (backbone atoms only — not comparable to full-atom values): 26578 Å² total; per-residue (Å²): 108,56,68,58,51,35,52,52,42,55,72,33,27,50,51,40,48,50,24,66,72,37,74,84,30,43,32,54,49,52,8,42,51,29,38,53,51,18,50,50,40,25,52,56,14,46,55,30,27,51,77,61,48,90,12,63,61,39,38,52,47,20,50,70,50,23,27,56,56,2,28,77,44,27,72,75,19,63,42,40,55,51,50,51,47,41,44,29,70,22,75,49,71,62,62,38,64,41,70,68,54,34,51,48,52,55,50,50,48,39,63,63,36,53,48,54,51,51,51,52,52,51,48,45,73,79,45,48,59,80,45,58,59,47,34,71,81,46,100,53,50,65,68,28,42,43,44,30,29,34,38,47,54,50,50,50,54,44,44,74,75,58,68,51,73,60,80,54,57,85,69,48,77,55,64,75,70,20,86,41,60,63,38,48,55,60,28,44,54,24,44,50,51,50,50,48,50,55,51,49,22,65,73,32,13,86,84,40,24,58,56,15,33,9,53,49,33,29,54,58,55,33,58,72,68,58,37,74,52,60,60,75,88,56,59,52,45,68,43,54,62,21,47,52,21,50,44,44,27,52,36,46,70,33,65,46,53,89,83,47,64,94,50,34,66,60,32,44,52,52,50,52,51,49,43,50,52,25,40,53,51,30,51,55,49,52,57,27,69,72,35,72,68,50,30,33,51,49,35,32,66,43,35,68,64,20,28,64,32,23,36,50,40,14,50,53,36,57,66,60,81,62,92,49,64,67,62,39,51,52,29,47,53,51,12,42,55,23,12,53,47,13,30,68,64,31,74,59,54,57,63,19,42,51,48,45,45,51,52,25,16,55,68,72,43,84,67,62,65,64,51,57,53,51,42,28,49,35,39,32,75,33,58,62,57,80,62,51,26,59,56,52,37,52,54,45,50,33,39,56,73,66,54,27,74,63,56,71,66,58,55,49,51,43,48,52,23,46,71,66,23,83,66,46,49,76,71,44,43,42,43,41,50,51,30,45,29,50,35,23,52,59,70,69,64,38,54,72,61,22,48,53,52,37,54,50,43,28,69,78,36,75,85,49,62,67,54,47,53,53,38,34,54,47,24,54,75,68,68,39,58,68,62,23,52,54,47,50,55,53,48,60,70,69,44,79,83,51,83,53,48,72,59,52,51,54,52,51,52,52,52,52,55,53,63,75,74,111

pLDDT: mean 93.57, std 5.41, range [49.19, 98.75]

Radius of gyration: 27.82 Å; Cα contacts (8 Å, |Δi|>4): 692; chains: 1; bounding box: 66×57×74 Å

Secondary structure (DSSP, 8-state):
-HHHHHHHHHHH-GGGHHHHHSGGGHHHHHHHHHHHHHHHHHHHHHHHHHHTSS-HHHHHHHHHHHHHHHHHH-GGGGGHHHHHHHHIIIIITT--SSHHHHHHHHHHHIIIIIHHHHHHHHHHHH-THHHHGGGTTSSS-HHHHHHHHHHHHHHHHHHHHS--GGG--S--TTS---SBTTBTTHHHHHHHHHHHHHHHHHHHTTTSHHHHHHHHHHHHHHTTTSSSS---S--GGGGTTTTHHHHHHHHHHHH-TTT-GGGHHHHHHHHHHHHHHHHHHHHHHHHHTTSHHHHHHHHHHH-TT-HHHHHHHHHHHHH---S-HHHHHHHHHHHHHHHHHHHHH-SS--HHHHHHHHHHHHTTPPPPHHHHHHHHHHHHHSPPPTTHHHHHHHHHHHHHTT-S---HHHHHHHHHHHHT-TT--HHHHHHHHHHHHHHIIIII--HHHHHHHHHHHHHH-TT-HHHHHHHHHHHHHTT-HHHHHHHHHHHHHH-TT-TTHHHHHHHHHHHHHHHTT-

Organism: NCBI:txid1224302

InterPro domains:
  IPR011990 Tetratricopeptide-like helical domain superfamily [G3DSA:1.25.40.10] (279-516)
  IPR011990 Tetratricopeptide-like helical domain superfamily [SSF48452] (294-487)

Foldseek 3Di:
DLVVLLCLLLVLFQLCQCCPLVPVNVLLVQLLVLLVVLVVLLVVLLVQQAVVHRSLVSNVCSCVPSLVRSCVSPVLSLLSLVLVVLCCLFPNVLDGPDPVSSVSNVVSSCVSPVVVVVVVVVCCVVPVCVLQVLCLQPPDHLVQLQLLLLLQLVVLVCCLVPNDLLQDAQDPVLSDTQPDCVSPVVSVVSVVVLCCQQVVLNVCSVVLRLSSSLSSLLVSSCPVPSHRHNDDNDDSSSCSNSSSSVSSSLSCVLQPCVVPVVCNVVSVVVSVVSSVSSNVSNVVQVVCSVDLQSRLVSNCSSRVLGLVSLLSQLVVLLPDDDPDPVSNVVSLVSSLVSLVSSCVSDVLDLSSLLSNQQSCQLVVHDRDVVSLVSSLCSL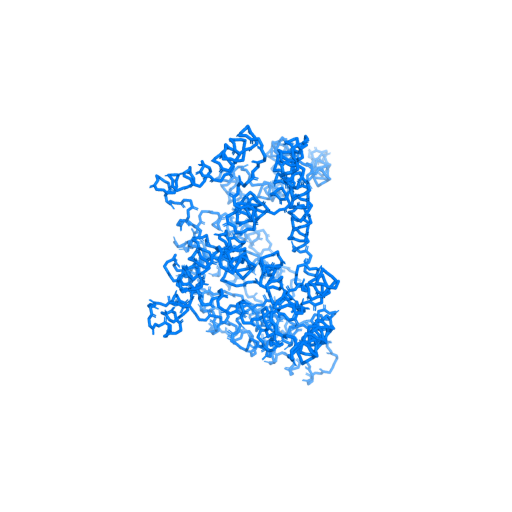QEHEDHLCNLVSLLVVLVCVLVVNGPDDLVSSVSNLVSNQNHPSYDLNSNLSSLVSVLSNCVRPVVPLVVSLVSLVVSCVSVVLDLVSLLVNLVSCLVVVVLVVNVVSLVSSVVNPPVCPCVVVSVVSVVSSVVSVVVD

Nearest PDB structures (foldseek):
  4eba-assembly1_A  TM=3.032E-01  e=1.585E-02  Kluyveromyces lactis NRRL Y-1140
  4eba-assembly3_E  TM=2.968E-01  e=1.446E-01  Kluyveromyces lactis NRRL Y-1140
  6gmh-assembly1_Q  TM=1.994E-01  e=2.916E-02  Homo sapiens
  4e85-assembly1_B  TM=3.453E-01  e=3.751E-01  Kluyveromyces lactis NRRL Y-1140
  4eba-assembly2_D  TM=2.691E-01  e=6.396E-01  Kluyveromyces lactis NRRL Y-1140